Protein 4DXK (pdb70)

Solvent-accessible surface area: 15294 Å² total

CATH classification: 3.30.390.10 (+1 more: 3.20.20.120)

Structure (mmCIF, N/CA/C/O backbone):
data_4DXK
#
_entry.id   4DXK
#
_cell.length_a   111.540
_cell.length_b   111.540
_cell.length_c   130.650
_cell.angle_alpha   90.00
_cell.angle_beta   90.00
_cell.angle_gamma   90.00
#
_symmetry.space_group_name_H-M   'I 4 2 2'
#
loop_
_entity.id
_entity.type
_entity.pdbx_description
1 polymer 'Mandelate racemase / muconate lactonizing enzyme family protein'
2 non-polymer 'PHOSPHATE ION'
3 non-polymer 'SODIUM ION'
4 water water
#
loop_
_atom_site.group_PDB
_atom_site.id
_atom_site.type_symbol
_atom_site.label_atom_id
_atom_site.label_alt_id
_atom_site.label_comp_id
_atom_site.label_asym_id
_atom_site.label_entity_id
_atom_site.label_seq_id
_atom_site.pdbx_PDB_ins_code
_atom_site.Cartn_x
_atom_site.Cartn_y
_atom_site.Cartn_z
_atom_site.occupancy
_atom_site.B_iso_or_equiv
_atom_site.auth_seq_id
_atom_site.auth_comp_id
_atom_site.auth_asym_id
_atom_site.auth_atom_id
_atom_site.pdbx_PDB_model_num
ATOM 1 N N . MET A 1 1 ? 45.830 5.600 -9.273 1.00 17.76 1 MET A N 1
ATOM 2 C CA . MET A 1 1 ? 44.466 5.376 -8.800 1.00 14.65 1 MET A CA 1
ATOM 3 C C . MET A 1 1 ? 43.567 6.537 -9.206 1.00 12.87 1 MET A C 1
ATOM 4 O O . MET A 1 1 ? 44.047 7.569 -9.688 1.00 13.05 1 MET A O 1
ATOM 9 N N . LYS A 1 2 ? 42.261 6.338 -9.051 1.00 11.10 2 LYS A N 1
ATOM 10 C CA . LYS A 1 2 ? 41.255 7.325 -9.417 1.00 11.55 2 LYS A CA 1
ATOM 11 C C . LYS A 1 2 ? 40.211 7.446 -8.325 1.00 11.14 2 LYS A C 1
ATOM 12 O O . LYS A 1 2 ? 39.858 6.462 -7.671 1.00 11.89 2 LYS A O 1
ATOM 18 N N . ILE A 1 3 ? 39.703 8.660 -8.156 1.00 10.75 3 ILE A N 1
ATOM 19 C CA . ILE A 1 3 ? 38.597 8.921 -7.248 1.00 10.25 3 ILE A CA 1
ATOM 20 C C . ILE A 1 3 ? 37.331 8.296 -7.824 1.00 11.17 3 ILE A C 1
ATOM 21 O O . ILE A 1 3 ? 37.014 8.482 -9.005 1.00 11.56 3 ILE A O 1
ATOM 26 N N . THR A 1 4 ? 36.619 7.538 -6.997 1.00 10.49 4 THR A N 1
ATOM 27 C CA . THR A 1 4 ? 35.399 6.877 -7.438 1.00 10.57 4 THR A CA 1
ATOM 28 C C . THR A 1 4 ? 34.141 7.469 -6.819 1.00 12.08 4 THR A C 1
ATOM 29 O O . THR A 1 4 ? 33.076 7.446 -7.439 1.00 14.69 4 THR A O 1
ATOM 33 N N A LYS A 1 5 ? 34.225 7.904 -5.564 0.51 12.73 5 LYS A N 1
ATOM 34 N N B LYS A 1 5 ? 34.270 8.056 -5.638 0.49 9.76 5 LYS A N 1
ATOM 35 C CA A LYS A 1 5 ? 33.049 8.427 -4.863 0.51 12.71 5 LYS A CA 1
ATOM 36 C CA B LYS A 1 5 ? 33.084 8.446 -4.898 0.49 12.21 5 LYS A CA 1
ATOM 37 C C A LYS A 1 5 ? 33.423 9.568 -3.937 0.51 10.19 5 LYS A C 1
ATOM 38 C C B LYS A 1 5 ? 33.397 9.534 -3.891 0.49 12.38 5 LYS A C 1
ATOM 39 O O A LYS A 1 5 ? 34.512 9.582 -3.366 0.51 12.66 5 LYS A O 1
ATOM 40 O O B LYS A 1 5 ? 34.432 9.488 -3.229 0.49 12.66 5 LYS A O 1
ATOM 51 N N . LEU A 1 6 ? 32.506 10.515 -3.781 1.00 10.95 6 LEU A N 1
ATOM 52 C CA . LEU A 1 6 ? 32.607 11.522 -2.735 1.00 11.12 6 LEU A CA 1
ATOM 53 C C . LEU A 1 6 ? 31.473 11.306 -1.766 1.00 10.09 6 LEU A C 1
ATOM 54 O O . LEU A 1 6 ? 30.300 11.251 -2.161 1.00 12.87 6 LEU A O 1
ATOM 59 N N . GLU A 1 7 ? 31.814 11.191 -0.493 1.00 10.24 7 GLU A N 1
ATOM 60 C CA . GLU A 1 7 ? 30.839 10.940 0.555 1.00 11.96 7 GLU A CA 1
ATOM 61 C C . GLU A 1 7 ? 30.908 12.091 1.548 1.00 12.93 7 GLU A C 1
ATOM 62 O O . GLU A 1 7 ? 31.999 12.498 1.956 1.00 14.82 7 GLU A O 1
ATOM 68 N N . THR A 1 8 ? 29.759 12.632 1.927 1.00 9.92 8 THR A N 1
ATOM 69 C CA . THR A 1 8 ? 29.717 13.598 3.011 1.00 10.18 8 THR A CA 1
ATOM 70 C C . THR A 1 8 ? 28.979 12.999 4.197 1.00 9.87 8 THR A C 1
ATOM 71 O O . THR A 1 8 ? 28.029 12.229 4.025 1.00 10.75 8 THR A O 1
ATOM 75 N N . VAL A 1 9 ? 29.418 13.358 5.401 1.00 10.15 9 VAL A N 1
ATOM 76 C CA . VAL A 1 9 ? 28.850 12.835 6.637 1.00 10.64 9 VAL A CA 1
ATOM 77 C C . VAL A 1 9 ? 28.586 13.995 7.580 1.00 10.17 9 VAL A C 1
ATOM 78 O O . VAL A 1 9 ? 29.449 14.863 7.770 1.00 10.58 9 VAL A O 1
ATOM 82 N N . ARG A 1 10 ? 27.391 13.999 8.164 1.00 10.97 10 ARG A N 1
ATOM 83 C CA . ARG A 1 10 ? 27.026 14.956 9.199 1.00 10.33 10 ARG A CA 1
ATOM 84 C C . ARG A 1 10 ? 26.443 14.210 10.389 1.00 12.47 10 ARG A C 1
ATOM 85 O O . ARG A 1 10 ? 25.939 13.089 10.248 1.00 13.08 10 ARG A O 1
ATOM 93 N N . VAL A 1 11 ? 26.505 14.838 11.559 1.00 12.24 11 VAL A N 1
ATOM 94 C CA . VAL A 1 11 ? 25.875 14.294 12.758 1.00 14.99 11 VAL A CA 1
ATOM 95 C C . VAL A 1 11 ? 25.006 15.353 13.428 1.00 15.34 11 VAL A C 1
ATOM 96 O O . VAL A 1 11 ? 25.416 16.505 13.593 1.00 15.08 11 VAL A O 1
ATOM 100 N N . ALA A 1 12 ? 23.794 14.964 13.811 1.00 15.87 12 ALA A N 1
ATOM 101 C CA . ALA A 1 12 ? 22.826 15.925 14.328 1.00 16.00 12 ALA A CA 1
ATOM 102 C C . ALA A 1 12 ? 23.276 16.533 15.649 1.00 16.00 12 ALA A C 1
ATOM 103 O O . ALA A 1 12 ? 22.875 17.645 15.997 1.00 20.40 12 ALA A O 1
ATOM 105 N N . GLU A 1 13 ? 24.118 15.802 16.371 1.00 15.28 13 GLU A N 1
ATOM 106 C CA . GLU A 1 13 ? 24.584 16.245 17.679 1.00 20.77 13 GLU A CA 1
ATOM 107 C C . GLU A 1 13 ? 25.634 17.353 17.581 1.00 19.85 13 GLU A C 1
ATOM 108 O O . GLU A 1 13 ? 25.865 18.087 18.545 1.00 21.68 13 GLU A O 1
ATOM 114 N N . ARG A 1 14 ? 26.265 17.473 16.415 1.00 16.10 14 ARG A N 1
ATOM 115 C CA . ARG A 1 14 ? 27.297 18.481 16.191 1.00 17.54 14 ARG A CA 1
ATOM 116 C C . ARG A 1 14 ? 27.074 19.142 14.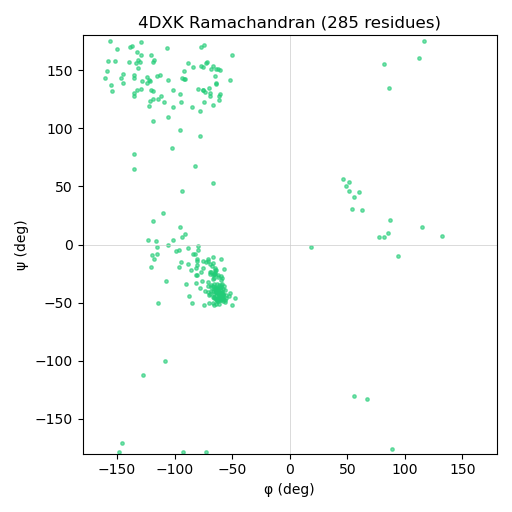841 1.00 13.95 14 ARG A C 1
ATOM 117 O O . ARG A 1 14 ? 27.769 18.823 13.877 1.00 13.46 14 ARG A O 1
ATOM 125 N N . THR A 1 15 ? 26.117 20.067 14.765 1.00 14.36 15 THR A N 1
ATOM 126 C CA . THR A 1 15 ? 25.626 20.532 13.468 1.00 14.16 15 THR A CA 1
ATOM 127 C C . THR A 1 15 ? 26.605 21.395 12.680 1.00 15.24 15 THR A C 1
ATOM 128 O O . THR A 1 15 ? 26.392 21.616 11.488 1.00 15.63 15 THR A O 1
ATOM 132 N N . ASN A 1 16 ? 27.666 21.889 13.318 1.00 12.72 16 ASN A N 1
ATOM 133 C CA . ASN A 1 16 ? 28.667 22.668 12.586 1.00 12.72 16 ASN A CA 1
ATOM 134 C C . ASN A 1 16 ? 29.674 21.834 11.806 1.00 11.32 16 ASN A C 1
ATOM 135 O O . ASN A 1 16 ? 30.386 22.364 10.953 1.00 11.45 16 ASN A O 1
ATOM 140 N N . LEU A 1 17 ? 29.731 20.535 12.087 1.00 10.36 17 LEU A N 1
ATOM 141 C CA . LEU A 1 17 ? 30.761 19.690 11.500 1.00 10.47 17 LEU A CA 1
ATOM 142 C C . LEU A 1 17 ? 30.358 19.048 10.179 1.00 9.44 17 LEU A C 1
ATOM 143 O O . LEU A 1 17 ? 29.212 18.618 10.003 1.00 10.20 17 LEU A O 1
ATOM 148 N N . LEU A 1 18 ? 31.311 18.960 9.261 1.00 9.83 18 LEU A N 1
ATOM 149 C CA . LEU A 1 18 ? 31.128 18.212 8.031 1.00 9.44 18 LEU A CA 1
ATOM 150 C C . LEU A 1 18 ? 32.368 17.378 7.778 1.00 8.47 18 LEU A C 1
ATOM 151 O O . LEU A 1 18 ? 33.486 17.903 7.832 1.00 9.62 18 LEU A O 1
ATOM 156 N N . TRP A 1 19 ? 32.180 16.090 7.494 1.00 8.55 19 TRP A N 1
ATOM 157 C CA . TRP A 1 19 ? 33.269 15.248 7.004 1.00 8.61 19 TRP A CA 1
ATOM 158 C C . TRP A 1 19 ? 33.091 14.970 5.524 1.00 8.51 19 TRP A C 1
ATOM 159 O O . TRP A 1 19 ? 31.964 14.796 5.031 1.00 9.28 19 TRP A O 1
ATOM 170 N N . VAL A 1 20 ? 34.211 14.954 4.813 1.00 9.12 20 VAL A N 1
ATOM 171 C CA . VAL A 1 20 ? 34.237 14.623 3.398 1.00 9.61 20 VAL A CA 1
ATOM 172 C C . VAL A 1 20 ? 35.153 13.425 3.243 1.00 10.29 20 VAL A C 1
ATOM 173 O O . VAL A 1 20 ? 36.320 13.464 3.660 1.00 11.78 20 VAL A O 1
ATOM 177 N N . LEU A 1 21 ? 34.629 12.357 2.659 1.00 9.91 21 LEU A N 1
ATOM 178 C CA . LEU A 1 21 ? 35.394 11.129 2.451 1.00 11.64 21 LEU A CA 1
ATOM 179 C C . LEU A 1 21 ? 35.575 10.908 0.961 1.00 10.93 21 LEU A C 1
ATOM 180 O O . LEU A 1 21 ? 34.605 10.901 0.193 1.00 12.00 21 LEU A O 1
ATOM 185 N N . VAL A 1 22 ? 36.825 10.766 0.549 1.00 9.01 22 VAL A N 1
ATOM 186 C CA . VAL A 1 22 ? 37.164 10.606 -0.855 1.00 9.14 22 VAL A CA 1
ATOM 187 C C . VAL A 1 22 ? 37.548 9.147 -1.086 1.00 9.07 22 VAL A C 1
ATOM 188 O O . VAL A 1 22 ? 38.582 8.674 -0.595 1.00 9.76 22 VAL A O 1
ATOM 192 N N . HIS A 1 23 ? 36.689 8.423 -1.797 1.00 9.13 23 HIS A N 1
ATOM 193 C CA . HIS A 1 23 ? 36.916 7.008 -2.066 1.00 8.88 23 HIS A CA 1
ATOM 194 C C . HIS A 1 23 ? 37.665 6.855 -3.386 1.00 8.73 23 HIS A C 1
ATOM 195 O O . HIS A 1 23 ? 37.500 7.673 -4.299 1.00 10.05 23 HIS A O 1
ATOM 202 N N . THR A 1 24 ? 38.478 5.807 -3.485 1.00 9.97 24 THR A N 1
ATOM 203 C CA . THR A 1 24 ? 39.267 5.541 -4.683 1.00 10.37 24 THR A CA 1
ATOM 204 C C . THR A 1 24 ? 39.083 4.112 -5.166 1.00 10.74 24 THR A C 1
ATOM 205 O O . THR A 1 24 ? 38.633 3.233 -4.420 1.00 11.35 24 THR A O 1
ATOM 209 N N . ASP A 1 25 ? 39.472 3.868 -6.411 1.00 11.92 25 ASP A N 1
ATOM 210 C CA . ASP A 1 25 ? 39.373 2.521 -6.953 1.00 12.64 25 ASP A CA 1
ATOM 211 C C . ASP A 1 25 ? 40.329 1.531 -6.289 1.00 14.36 25 ASP A C 1
ATOM 212 O O . ASP A 1 25 ? 40.150 0.317 -6.411 1.00 18.75 25 ASP A O 1
ATOM 217 N N A GLU A 1 26 ? 41.318 2.044 -5.568 0.53 13.12 26 GLU A N 1
ATOM 218 N N B GLU A 1 26 ? 41.332 2.039 -5.582 0.47 13.51 26 GLU A N 1
ATOM 219 C CA A GLU A 1 26 ? 42.263 1.205 -4.840 0.53 13.98 26 GLU A CA 1
ATOM 220 C CA B GLU A 1 26 ? 42.252 1.184 -4.838 0.47 13.20 26 GLU A CA 1
ATOM 221 C C A GLU A 1 26 ? 41.739 0.881 -3.435 0.53 12.52 26 GLU A C 1
ATOM 222 C C B GLU A 1 26 ? 41.727 0.865 -3.441 0.47 12.52 26 GLU A C 1
ATOM 223 O O A GLU A 1 26 ? 42.350 0.109 -2.694 0.53 13.15 26 GLU A O 1
ATOM 224 O O B GLU A 1 26 ? 42.341 0.093 -2.704 0.47 14.42 26 GLU A O 1
ATOM 235 N N . GLY A 1 27 ? 40.606 1.471 -3.069 1.00 11.29 27 GLY A N 1
ATOM 236 C CA . GLY A 1 27 ? 40.028 1.252 -1.750 1.00 10.77 27 GLY A CA 1
ATOM 237 C C . GLY A 1 27 ? 40.648 2.082 -0.639 1.00 9.92 27 GLY A C 1
ATOM 238 O O . GLY A 1 27 ? 40.354 1.886 0.543 1.00 11.46 27 GLY A O 1
ATOM 239 N N . ILE A 1 28 ? 41.513 3.020 -1.017 1.00 9.31 28 ILE A N 1
ATOM 240 C CA . ILE A 1 28 ? 42.062 3.978 -0.066 1.00 10.61 28 ILE A CA 1
ATOM 241 C C . ILE A 1 28 ? 41.087 5.137 0.057 1.00 9.22 28 ILE A C 1
ATOM 242 O O . ILE A 1 28 ? 40.815 5.831 -0.926 1.00 10.60 28 ILE A O 1
ATOM 247 N N . THR A 1 29 ? 40.562 5.338 1.259 1.00 9.42 29 THR A N 1
ATOM 248 C CA . THR A 1 29 ? 39.597 6.403 1.492 1.00 9.96 29 THR A CA 1
ATOM 249 C C . THR A 1 29 ? 40.225 7.514 2.318 1.00 10.69 29 THR A C 1
ATOM 250 O O . THR A 1 29 ? 40.717 7.275 3.422 1.00 14.46 29 THR A O 1
ATOM 254 N N . GLY A 1 30 ? 40.220 8.732 1.787 1.00 8.09 30 GLY A N 1
ATOM 255 C CA . GLY A 1 30 ? 40.759 9.869 2.510 1.00 8.86 30 GLY A CA 1
ATOM 256 C C . GLY A 1 30 ? 39.678 10.571 3.306 1.00 8.05 30 GLY A C 1
ATOM 257 O O . GLY A 1 30 ? 38.536 10.694 2.852 1.00 9.70 30 GLY A O 1
ATOM 258 N N . LEU A 1 31 ? 40.047 11.036 4.497 1.00 8.78 31 LEU A N 1
ATOM 259 C CA . LEU A 1 31 ? 39.129 11.748 5.376 1.00 9.29 31 LEU A CA 1
ATOM 260 C C . LEU A 1 31 ? 39.506 13.215 5.514 1.00 7.73 31 LEU A C 1
ATOM 261 O O . LEU A 1 31 ? 40.656 13.544 5.827 1.00 9.09 31 LEU A O 1
ATOM 266 N N . GLY A 1 32 ? 38.540 14.093 5.268 1.00 8.60 32 GLY A N 1
ATOM 267 C CA . GLY A 1 32 ? 38.709 15.519 5.489 1.00 8.32 32 GLY A CA 1
ATOM 268 C C . GLY A 1 32 ? 37.550 16.056 6.310 1.00 7.58 32 GLY A C 1
ATOM 269 O O . GLY A 1 32 ? 36.577 15.352 6.569 1.00 8.49 32 GLY A O 1
ATOM 270 N N . GLU A 1 33 ? 37.633 17.326 6.690 1.00 7.92 33 GLU A N 1
ATOM 271 C CA . GLU A 1 33 ? 36.692 17.911 7.632 1.00 7.47 33 GLU A CA 1
ATOM 272 C C . GLU A 1 33 ? 36.685 19.414 7.471 1.00 7.11 33 GLU A C 1
ATOM 273 O O . GLU A 1 33 ? 37.706 20.007 7.138 1.00 8.06 33 GLU A O 1
ATOM 279 N N . THR A 1 34 ? 35.542 20.030 7.732 1.00 8.16 34 THR A N 1
ATOM 280 C CA . THR A 1 34 ? 35.474 21.473 7.892 1.00 8.41 34 THR A CA 1
ATOM 281 C C . THR A 1 34 ? 34.373 21.807 8.898 1.00 8.40 34 THR A C 1
ATOM 282 O O . THR A 1 34 ? 33.738 20.909 9.457 1.00 10.38 34 THR A O 1
ATOM 286 N N . PHE A 1 35 ? 34.171 23.097 9.134 1.00 8.91 35 PHE A N 1
ATOM 287 C CA . PHE A 1 35 ? 33.349 23.559 10.243 1.00 7.93 35 PHE A CA 1
ATOM 288 C C . PHE A 1 35 ? 32.616 24.818 9.812 1.00 8.90 35 PHE A C 1
ATOM 289 O O . PHE A 1 35 ? 33.204 25.689 9.156 1.00 9.15 35 PHE A O 1
ATOM 297 N N . PHE A 1 36 ? 31.341 24.896 10.206 1.00 8.75 36 PHE A N 1
ATOM 298 C CA . PHE A 1 36 ? 30.377 25.978 9.916 1.00 8.78 36 PHE A CA 1
ATOM 299 C C . PHE A 1 36 ? 29.663 25.772 8.592 1.00 8.68 36 PHE A C 1
ATOM 300 O O . PHE A 1 36 ? 30.282 25.457 7.571 1.00 9.28 36 PHE A O 1
ATOM 308 N N . GLY A 1 37 ? 28.348 25.964 8.618 1.00 9.43 37 GLY A N 1
ATOM 309 C CA . GLY A 1 37 ? 27.538 25.868 7.420 1.00 10.44 37 GLY A CA 1
ATOM 310 C C . GLY A 1 37 ? 27.635 24.497 6.791 1.00 8.77 37 GLY A C 1
ATOM 311 O O . GLY A 1 37 ? 27.757 24.376 5.569 1.00 9.33 37 GLY A O 1
ATOM 312 N N . ALA A 1 38 ? 27.550 23.462 7.619 1.00 9.77 38 ALA A N 1
ATOM 313 C CA . ALA A 1 38 ? 27.767 22.097 7.161 1.00 10.13 38 ALA A CA 1
ATOM 314 C C . ALA A 1 38 ? 26.813 21.677 6.044 1.00 9.98 38 ALA A C 1
ATOM 315 O O . ALA A 1 38 ? 27.227 21.006 5.107 1.00 10.38 38 ALA A O 1
ATOM 317 N N . GLU A 1 39 ? 25.540 22.055 6.129 1.00 9.59 39 GLU A N 1
ATOM 318 C CA . GLU A 1 39 ? 24.616 21.693 5.052 1.00 10.24 39 GLU A CA 1
ATOM 319 C C . GLU A 1 39 ? 24.965 22.386 3.735 1.00 9.83 39 GLU A C 1
ATOM 320 O O . GLU A 1 39 ? 24.915 21.778 2.659 1.00 9.92 39 GLU A O 1
ATOM 326 N N . THR A 1 40 ? 25.303 23.667 3.829 1.00 8.95 40 THR A N 1
ATOM 327 C CA . THR A 1 40 ? 25.666 24.445 2.655 1.00 8.59 40 THR A CA 1
ATOM 328 C C . THR A 1 40 ? 26.918 23.879 1.985 1.00 8.20 40 THR A C 1
ATOM 329 O O . THR A 1 40 ? 26.961 23.689 0.763 1.00 8.75 40 THR A O 1
ATOM 333 N N . VAL A 1 41 ? 27.948 23.620 2.779 1.00 8.23 41 VAL A N 1
ATOM 334 C CA . VAL A 1 41 ? 29.182 23.071 2.244 1.00 8.31 41 VAL A CA 1
ATOM 335 C C . VAL A 1 41 ? 28.940 21.686 1.644 1.00 8.32 41 VAL A C 1
ATOM 336 O O . VAL A 1 41 ? 29.457 21.363 0.579 1.00 8.91 41 VAL A O 1
ATOM 340 N N . GLU A 1 42 ? 28.105 20.888 2.297 1.00 8.67 42 GLU A N 1
ATOM 341 C CA . GLU A 1 42 ? 27.758 19.578 1.760 1.00 9.85 42 GLU A CA 1
ATOM 342 C C . GLU A 1 42 ? 27.128 19.693 0.374 1.00 9.92 42 GLU A C 1
ATOM 343 O O . GLU A 1 42 ? 27.485 18.949 -0.547 1.00 9.74 42 GLU A O 1
ATOM 349 N N . THR A 1 43 ? 26.182 20.616 0.219 1.00 8.95 43 THR A N 1
ATOM 350 C CA . THR A 1 43 ? 25.553 20.798 -1.084 1.00 8.90 43 THR A CA 1
ATOM 351 C C . THR A 1 43 ? 26.610 21.138 -2.133 1.00 9.25 43 THR A C 1
ATOM 352 O O . THR A 1 43 ? 26.591 20.621 -3.252 1.00 9.76 43 THR A O 1
ATOM 356 N N . TYR A 1 44 ? 27.538 22.013 -1.763 1.00 9.53 44 TYR A N 1
ATOM 357 C CA . TYR A 1 44 ? 28.618 22.420 -2.655 1.00 9.42 44 TYR A CA 1
ATOM 358 C C . TYR A 1 44 ? 29.523 21.250 -3.052 1.00 7.90 44 TYR A C 1
ATOM 359 O O . TYR A 1 44 ? 29.923 21.128 -4.215 1.00 9.28 44 TYR A O 1
ATOM 368 N N . VAL A 1 45 ? 29.862 20.399 -2.092 1.00 8.01 45 VAL A N 1
ATOM 369 C CA . VAL A 1 45 ? 30.713 19.253 -2.390 1.00 8.84 45 VAL A CA 1
ATOM 370 C C . VAL A 1 45 ? 30.108 18.406 -3.508 1.00 8.79 45 VAL A C 1
ATOM 371 O O . VAL A 1 45 ? 30.812 18.011 -4.438 1.00 9.75 45 VAL A O 1
ATOM 375 N N . HIS A 1 46 ? 28.802 18.172 -3.439 1.00 9.01 46 HIS A N 1
ATOM 376 C CA . HIS A 1 46 ? 28.142 17.366 -4.458 1.00 9.96 46 HIS A CA 1
ATOM 377 C C . HIS A 1 46 ? 27.797 18.140 -5.730 1.00 11.15 46 HIS A C 1
ATOM 378 O O . HIS A 1 46 ? 27.855 17.578 -6.818 1.00 12.45 46 HIS A O 1
ATOM 385 N N . GLU A 1 47 ? 27.466 19.425 -5.604 1.00 10.44 47 GLU A N 1
ATOM 386 C CA . GLU A 1 47 ? 27.084 20.235 -6.765 1.00 11.50 47 GLU A CA 1
ATOM 387 C C . GLU A 1 47 ? 28.295 20.593 -7.629 1.00 10.33 47 GLU A C 1
ATOM 388 O O . GLU A 1 47 ? 28.214 20.575 -8.862 1.00 11.71 47 GLU A O 1
ATOM 394 N N . TYR A 1 48 ? 29.411 20.914 -6.981 1.00 10.38 48 TYR A N 1
ATOM 395 C CA . TYR A 1 48 ? 30.566 21.520 -7.647 1.00 9.34 48 TYR A CA 1
ATOM 396 C C . TYR A 1 48 ? 31.806 20.623 -7.669 1.00 9.46 48 TYR A C 1
ATOM 397 O O . TYR A 1 48 ? 32.415 20.425 -8.722 1.00 10.98 48 TYR A O 1
ATOM 406 N N . ILE A 1 49 ? 32.194 20.088 -6.515 1.00 8.37 49 ILE A N 1
ATOM 407 C CA . ILE A 1 49 ? 33.418 19.294 -6.462 1.00 9.55 49 ILE A CA 1
ATOM 408 C C . ILE A 1 49 ? 33.250 17.954 -7.185 1.00 8.43 49 ILE A C 1
ATOM 409 O O . ILE A 1 49 ? 34.074 17.598 -8.033 1.00 10.09 49 ILE A O 1
ATOM 414 N N . ALA A 1 50 ? 32.186 17.225 -6.865 1.00 8.98 50 ALA A N 1
ATOM 415 C CA . ALA A 1 50 ? 31.988 15.886 -7.421 1.00 10.48 50 ALA A CA 1
ATOM 416 C C . ALA A 1 50 ? 32.116 15.786 -8.952 1.00 10.92 50 ALA A C 1
ATOM 417 O O . ALA A 1 50 ? 32.889 14.961 -9.437 1.00 11.32 50 ALA A O 1
ATOM 419 N N . PRO A 1 51 ? 31.393 16.628 -9.718 1.00 10.65 51 PRO A N 1
ATOM 420 C CA . PRO A 1 51 ? 31.533 16.462 -11.173 1.00 11.69 51 PRO A CA 1
ATOM 421 C C . PRO A 1 51 ? 32.937 16.783 -11.683 1.00 11.68 51 PRO A C 1
ATOM 422 O O . PRO A 1 51 ? 33.300 16.325 -12.772 1.00 14.23 51 PRO A O 1
ATOM 426 N N . ARG A 1 52 ? 33.718 17.543 -10.918 1.00 10.54 52 ARG A N 1
ATOM 427 C CA . ARG A 1 52 ? 35.065 17.901 -11.331 1.00 11.38 52 ARG A CA 1
ATOM 428 C C . ARG A 1 52 ? 36.136 16.903 -10.908 1.00 13.71 52 ARG A C 1
ATOM 429 O O . ARG A 1 52 ? 37.248 16.931 -11.440 1.00 15.93 52 ARG A O 1
ATOM 437 N N . VAL A 1 53 ? 35.834 16.031 -9.949 1.00 10.46 53 VAL A N 1
ATOM 438 C CA . VAL A 1 53 ? 36.894 15.173 -9.413 1.00 10.29 53 VAL A CA 1
ATOM 439 C C . VAL A 1 53 ? 36.668 13.666 -9.547 1.00 11.20 53 VAL A C 1
ATOM 440 O O . VAL A 1 53 ? 37.625 12.905 -9.445 1.00 12.07 53 VAL A O 1
ATOM 444 N N . ILE A 1 54 ? 35.433 13.218 -9.747 1.00 11.49 54 ILE A N 1
ATOM 445 C CA . ILE A 1 54 ? 35.218 11.791 -9.975 1.00 12.32 54 ILE A CA 1
ATOM 446 C C . ILE A 1 54 ? 35.981 11.387 -11.229 1.00 12.76 54 ILE A C 1
ATOM 447 O O . ILE A 1 54 ? 35.856 12.036 -12.276 1.00 13.14 54 ILE A O 1
ATOM 452 N N . GLY A 1 55 ? 36.778 10.328 -11.115 1.00 10.85 55 GLY A N 1
ATOM 453 C CA . GLY A 1 55 ? 37.577 9.852 -12.229 1.00 11.84 55 GLY A CA 1
ATOM 454 C C . GLY A 1 55 ? 38.989 10.416 -12.252 1.00 11.70 55 GLY A C 1
ATOM 455 O O . GLY A 1 55 ? 39.819 9.961 -13.040 1.00 14.13 55 GLY A O 1
ATOM 456 N N . ARG A 1 56 ? 39.271 11.402 -11.398 1.00 10.58 56 ARG A N 1
ATOM 457 C CA . ARG A 1 56 ? 40.581 12.060 -11.381 1.00 10.89 56 ARG A CA 1
ATOM 458 C C . ARG A 1 56 ? 41.579 11.353 -10.465 1.00 10.76 56 ARG A C 1
ATOM 459 O O . ARG A 1 56 ? 41.196 10.678 -9.504 1.00 10.90 56 ARG A O 1
ATOM 467 N N . ASP A 1 57 ? 42.862 11.555 -10.748 1.00 10.98 57 ASP A N 1
ATOM 468 C CA . ASP A 1 57 ? 43.945 11.003 -9.946 1.00 10.94 57 ASP A CA 1
ATOM 469 C C . ASP A 1 57 ? 44.101 11.866 -8.688 1.00 9.52 57 ASP A C 1
ATOM 470 O O . ASP A 1 57 ? 44.457 13.042 -8.780 1.00 9.08 57 ASP A O 1
ATOM 475 N N . PRO A 1 58 ? 43.840 11.296 -7.497 1.00 8.85 58 PRO A N 1
ATOM 476 C CA . PRO A 1 58 ? 43.890 12.100 -6.270 1.00 9.14 58 PRO A CA 1
ATOM 477 C C . PRO A 1 58 ? 45.303 12.542 -5.898 1.00 9.05 58 PRO A C 1
ATOM 478 O O . PRO A 1 58 ? 45.432 13.452 -5.079 1.00 9.27 58 PRO A O 1
ATOM 482 N N . LEU A 1 59 ? 46.331 11.908 -6.460 1.00 9.15 59 LEU A N 1
ATOM 483 C CA . LEU A 1 59 ? 47.707 12.258 -6.108 1.00 9.50 59 LEU A CA 1
ATOM 484 C C . LEU A 1 59 ? 48.181 13.572 -6.734 1.00 8.46 59 LEU A C 1
ATOM 485 O O . LEU A 1 59 ? 49.225 14.099 -6.338 1.00 8.97 59 LEU A O 1
ATOM 490 N N . GLN A 1 60 ? 47.454 14.091 -7.723 1.00 8.41 60 GLN A N 1
ATOM 491 C CA . GLN A 1 60 ? 47.804 15.393 -8.306 1.00 8.85 60 GLN A CA 1
ATOM 492 C C . GLN A 1 60 ? 47.231 16.497 -7.431 1.00 7.93 60 GLN A C 1
ATOM 493 O O . GLN A 1 60 ? 46.290 17.193 -7.817 1.00 8.70 60 GLN A O 1
ATOM 499 N N . ILE A 1 61 ? 47.771 16.630 -6.222 1.00 7.59 61 ILE A N 1
ATOM 500 C CA . ILE A 1 61 ? 47.150 17.462 -5.193 1.00 7.70 61 ILE A CA 1
ATOM 501 C C . ILE A 1 61 ? 47.160 18.946 -5.546 1.00 8.19 61 ILE A C 1
ATOM 502 O O . ILE A 1 61 ? 46.129 19.616 -5.489 1.00 8.84 61 ILE A O 1
ATOM 507 N N . ASP A 1 62 ? 48.324 19.461 -5.924 1.00 8.02 62 ASP A N 1
ATOM 508 C CA . ASP A 1 62 ? 48.427 20.867 -6.305 1.00 8.26 62 ASP A CA 1
ATOM 509 C C . ASP A 1 62 ? 47.520 21.183 -7.489 1.00 8.32 62 ASP A C 1
ATOM 510 O O . ASP A 1 62 ? 46.887 22.244 -7.532 1.00 8.98 62 ASP A O 1
ATOM 515 N N . LEU A 1 63 ? 47.433 20.262 -8.442 1.00 8.05 63 LEU A N 1
ATOM 516 C CA . LEU A 1 63 ? 46.586 20.473 -9.611 1.00 8.90 63 LEU A CA 1
ATOM 517 C C . LEU A 1 63 ? 45.099 20.495 -9.237 1.00 8.98 63 LEU A C 1
ATOM 518 O O . LEU A 1 63 ? 44.344 21.359 -9.693 1.00 8.75 63 LEU A O 1
ATOM 523 N N . LEU A 1 64 ? 44.672 19.554 -8.402 1.00 8.85 64 LEU A N 1
ATOM 524 C CA . LEU A 1 64 ? 43.279 19.517 -7.965 1.00 8.75 64 LEU A CA 1
ATOM 525 C C . LEU A 1 64 ? 42.919 20.765 -7.163 1.00 8.93 64 LEU A C 1
ATOM 526 O O . LEU A 1 64 ? 41.810 21.286 -7.311 1.00 8.55 64 LEU A O 1
ATOM 531 N N . ALA A 1 65 ? 43.836 21.261 -6.335 1.00 8.21 65 ALA A N 1
ATOM 532 C CA . ALA A 1 65 ? 43.573 22.500 -5.609 1.00 9.15 65 ALA A CA 1
ATOM 533 C C . ALA A 1 65 ? 43.342 23.646 -6.601 1.00 9.55 65 ALA A C 1
ATOM 534 O O . ALA A 1 65 ? 42.387 24.417 -6.471 1.00 9.81 65 ALA A O 1
ATOM 536 N N . GLN A 1 66 ? 44.198 23.735 -7.611 1.00 9.89 66 GLN A N 1
ATOM 537 C CA . GLN A 1 66 ? 44.054 24.749 -8.648 1.00 10.31 66 GLN A CA 1
ATOM 538 C C . GLN A 1 66 ? 42.721 24.597 -9.376 1.00 10.69 66 GLN A C 1
ATOM 539 O O . GLN A 1 66 ? 42.023 25.591 -9.636 1.00 11.90 66 GLN A O 1
ATOM 545 N N . ASP A 1 67 ? 42.355 23.361 -9.699 1.00 10.62 67 ASP A N 1
ATOM 546 C CA . ASP A 1 67 ? 41.151 23.093 -10.480 1.00 11.93 67 ASP A CA 1
ATOM 547 C C . ASP A 1 67 ? 39.854 23.425 -9.740 1.00 12.05 67 ASP A C 1
ATOM 548 O O . ASP A 1 67 ? 38.802 23.561 -10.376 1.00 13.38 67 ASP A O 1
ATOM 553 N N . LEU A 1 68 ? 39.913 23.539 -8.412 1.00 9.38 68 LEU A N 1
ATOM 554 C CA . LEU A 1 68 ? 38.714 23.838 -7.625 1.00 9.55 68 LEU A CA 1
ATOM 555 C C . LEU A 1 68 ? 38.581 25.314 -7.246 1.00 8.71 68 LEU A C 1
ATOM 556 O O . LEU A 1 68 ? 37.572 25.703 -6.661 1.00 9.26 68 LEU A O 1
ATOM 561 N N . VAL A 1 69 ? 39.584 26.133 -7.554 1.00 8.74 69 VAL A N 1
ATOM 562 C CA . VAL A 1 69 ? 39.458 27.567 -7.301 1.00 8.78 69 VAL A CA 1
ATOM 563 C C . VAL A 1 69 ? 38.293 28.123 -8.119 1.00 9.21 69 VAL A C 1
ATOM 564 O O . VAL A 1 69 ? 38.210 27.906 -9.323 1.00 9.95 69 VAL A O 1
ATOM 568 N N . GLY A 1 70 ? 37.385 28.828 -7.460 1.00 8.78 70 GLY A N 1
ATOM 569 C CA . GLY A 1 70 ? 36.193 29.315 -8.127 1.00 9.74 70 GLY A CA 1
ATOM 570 C C . GLY A 1 70 ? 36.394 30.619 -8.864 1.00 8.11 70 GLY A C 1
ATOM 571 O O . GLY A 1 70 ? 37.247 31.428 -8.509 1.00 9.34 70 GLY A O 1
ATOM 572 N N . TYR A 1 71 ? 35.601 30.827 -9.905 1.00 9.11 71 TYR A N 1
ATOM 573 C CA . TYR A 1 71 ? 35.499 32.127 -10.543 1.00 8.40 71 TYR A CA 1
ATOM 574 C C . TYR A 1 71 ? 35.005 33.163 -9.531 1.00 8.00 71 TYR A C 1
ATOM 575 O O . TYR A 1 71 ? 35.431 34.320 -9.541 1.00 8.47 71 TYR A O 1
ATOM 584 N N . LEU A 1 72 ? 34.108 32.717 -8.658 1.00 8.09 72 LEU A N 1
ATOM 585 C CA . LEU A 1 72 ? 33.613 33.517 -7.538 1.00 8.33 72 LEU A CA 1
ATOM 586 C C . LEU A 1 72 ? 33.960 32.839 -6.223 1.00 7.64 72 LEU A C 1
ATOM 587 O O . LEU A 1 72 ? 34.175 31.630 -6.190 1.00 8.69 72 LEU A O 1
ATOM 592 N N . GLY A 1 73 ? 34.024 33.607 -5.140 1.00 7.21 73 GLY A N 1
ATOM 593 C CA . GLY A 1 73 ? 34.172 33.027 -3.814 1.00 8.54 73 GLY A CA 1
ATOM 594 C C . GLY A 1 73 ? 35.586 32.650 -3.417 1.00 7.56 73 GLY A C 1
ATOM 595 O O . GLY A 1 73 ? 35.797 32.059 -2.355 1.00 8.99 73 GLY A O 1
ATOM 596 N N . PHE A 1 74 ? 36.555 33.009 -4.246 1.00 7.38 74 PHE A N 1
ATOM 597 C CA . PHE A 1 74 ? 37.969 32.756 -3.992 1.00 7.66 74 PHE A CA 1
ATOM 598 C C . PHE A 1 74 ? 38.504 33.768 -2.957 1.00 6.75 74 PHE A C 1
ATOM 599 O O . PHE A 1 74 ? 37.836 34.747 -2.623 1.00 7.58 74 PHE A O 1
ATOM 607 N N . ARG A 1 75 ? 39.725 33.531 -2.474 1.00 7.59 75 ARG A N 1
ATOM 608 C CA . ARG A 1 75 ? 40.388 34.413 -1.509 1.00 7.47 75 ARG A CA 1
ATOM 609 C C . ARG A 1 75 ? 39.436 34.740 -0.359 1.00 7.68 75 ARG A C 1
ATOM 610 O O . ARG A 1 75 ? 39.246 35.898 0.015 1.00 8.37 75 ARG A O 1
ATOM 618 N N . SER A 1 76 ? 38.840 33.693 0.200 1.00 7.41 76 SER A N 1
ATOM 619 C CA . SER A 1 76 ? 37.853 33.864 1.247 1.00 8.32 76 SER A CA 1
ATOM 620 C C . SER A 1 76 ? 37.774 32.603 2.076 1.00 7.67 76 SER A C 1
ATOM 621 O O . SER A 1 76 ? 38.413 31.592 1.768 1.00 8.67 76 SER A O 1
ATOM 624 N N . SER A 1 77 ? 36.969 32.673 3.131 1.00 6.97 77 SER A N 1
ATOM 625 C CA . SER A 1 77 ? 36.660 31.517 3.969 1.00 7.47 77 SER A CA 1
ATOM 626 C C . SER A 1 77 ? 35.198 31.091 3.782 1.00 7.58 77 SER A C 1
ATOM 627 O O . SER A 1 77 ? 34.603 30.498 4.677 1.00 8.98 77 SER A O 1
ATOM 630 N N . GLY A 1 78 ? 34.639 31.386 2.610 1.00 7.88 78 GLY A N 1
ATOM 631 C CA . GLY A 1 78 ? 33.260 31.032 2.295 1.00 7.82 78 GLY A CA 1
ATOM 632 C C . GLY A 1 78 ? 33.043 29.550 2.035 1.00 7.29 78 GLY A C 1
ATOM 633 O O . GLY A 1 78 ? 33.967 28.734 2.091 1.00 7.40 78 GLY A O 1
ATOM 634 N N . ALA A 1 79 ? 31.799 29.208 1.711 1.00 8.12 79 ALA A N 1
ATOM 635 C CA . ALA A 1 79 ? 31.383 27.805 1.677 1.00 7.75 79 ALA A CA 1
ATOM 636 C C . ALA A 1 79 ? 32.172 26.997 0.663 1.00 7.41 79 ALA A C 1
ATOM 637 O O . ALA A 1 79 ? 32.560 25.853 0.932 1.00 8.17 79 ALA A O 1
ATOM 639 N N . GLU A 1 80 ? 32.394 27.572 -0.509 1.00 7.62 80 GLU A N 1
ATOM 640 C CA . GLU A 1 80 ? 33.148 26.888 -1.553 1.00 8.01 80 GLU A CA 1
ATOM 641 C C . GLU A 1 80 ? 34.560 26.555 -1.064 1.00 6.70 80 GLU A C 1
ATOM 642 O O . GLU A 1 80 ? 35.053 25.434 -1.236 1.00 7.97 80 GLU A O 1
ATOM 648 N N . VAL A 1 81 ? 35.224 27.537 -0.461 1.00 7.27 81 VAL A N 1
ATOM 649 C CA . VAL A 1 81 ? 36.566 27.312 0.042 1.00 7.10 81 VAL A CA 1
ATOM 650 C C . VAL A 1 81 ? 36.572 26.276 1.163 1.00 7.46 81 VAL A C 1
ATOM 651 O O . VAL A 1 81 ? 37.465 25.422 1.207 1.00 7.23 81 VAL A O 1
ATOM 655 N N . ARG A 1 82 ? 35.590 26.316 2.055 1.00 7.16 82 ARG A N 1
ATOM 656 C CA . ARG A 1 82 ? 35.538 25.322 3.123 1.00 7.82 82 ARG A CA 1
ATOM 657 C C . ARG A 1 82 ? 35.391 23.908 2.557 1.00 7.70 82 ARG A C 1
ATOM 658 O O . ARG A 1 82 ? 36.048 22.970 3.020 1.00 7.75 82 ARG A O 1
ATOM 666 N N . GLY A 1 83 ? 34.566 23.752 1.527 1.00 7.03 83 GLY A N 1
ATOM 667 C CA . GLY A 1 83 ? 34.441 22.451 0.895 1.00 8.33 83 GLY A CA 1
ATOM 668 C C . GLY A 1 83 ? 35.723 22.016 0.214 1.00 7.94 83 GLY A C 1
ATOM 669 O O . GLY A 1 83 ? 36.155 20.868 0.346 1.00 7.83 83 GLY A O 1
ATOM 670 N N . ASN A 1 84 ? 36.342 22.935 -0.521 1.00 8.24 84 ASN A N 1
ATOM 671 C CA . ASN A 1 84 ? 37.622 22.645 -1.166 1.00 7.28 84 ASN A CA 1
ATOM 672 C C . ASN A 1 84 ? 38.681 22.235 -0.162 1.00 6.96 84 ASN A C 1
ATOM 673 O O . ASN A 1 84 ? 39.514 21.360 -0.427 1.00 7.67 84 ASN A O 1
ATOM 678 N N . SER A 1 85 ? 38.662 22.877 0.996 1.00 7.16 85 SER A N 1
ATOM 679 C CA . SER A 1 85 ? 39.662 22.636 2.031 1.00 7.81 85 SER A CA 1
ATOM 680 C C . SER A 1 85 ? 39.492 21.259 2.663 1.00 7.06 85 SER A C 1
ATOM 681 O O . SER A 1 85 ? 40.475 20.541 2.872 1.00 7.94 85 SER A O 1
ATOM 684 N N . ALA A 1 86 ? 38.249 20.884 2.962 1.00 7.39 86 ALA A N 1
ATOM 685 C CA . ALA A 1 86 ? 37.978 19.549 3.492 1.00 7.01 86 ALA A CA 1
ATOM 686 C C . ALA A 1 86 ? 38.424 18.494 2.489 1.00 7.10 86 ALA A C 1
ATOM 687 O O . ALA A 1 86 ? 39.057 17.499 2.856 1.00 7.84 86 ALA A O 1
ATOM 689 N N . PHE A 1 87 ? 38.107 18.720 1.216 1.00 7.46 87 PHE A N 1
ATOM 690 C CA . PHE A 1 87 ? 38.531 17.821 0.146 1.00 8.17 87 PHE A CA 1
ATOM 691 C C . PHE A 1 87 ? 40.056 17.693 0.084 1.00 6.79 87 PHE A C 1
ATOM 692 O O . PHE A 1 87 ? 40.589 16.588 -0.019 1.00 8.19 87 PHE A O 1
ATOM 700 N N . ASP A 1 88 ? 40.759 18.819 0.179 1.00 7.05 88 ASP A N 1
ATOM 701 C CA . ASP A 1 88 ? 42.218 18.818 0.139 1.00 7.18 88 ASP A CA 1
ATOM 702 C C . ASP A 1 88 ? 42.821 17.996 1.282 1.00 6.81 88 ASP A C 1
ATOM 703 O O . ASP A 1 88 ? 43.771 17.233 1.080 1.00 7.68 88 ASP A O 1
ATOM 708 N N . ILE A 1 89 ? 42.274 18.138 2.483 1.00 6.91 89 ILE A N 1
ATOM 709 C CA . ILE A 1 89 ? 42.750 17.365 3.625 1.00 7.73 89 ILE A CA 1
ATOM 710 C C . ILE A 1 89 ? 42.625 15.861 3.322 1.00 7.27 89 ILE A C 1
ATOM 711 O O . ILE A 1 89 ? 43.539 15.071 3.583 1.00 7.36 89 ILE A O 1
ATOM 716 N N . ALA A 1 90 ? 41.491 15.467 2.746 1.00 7.22 90 ALA A N 1
ATOM 717 C CA . ALA A 1 90 ? 41.274 14.068 2.388 1.00 7.32 90 ALA A CA 1
ATOM 718 C C . ALA A 1 90 ? 42.312 13.582 1.371 1.00 7.75 90 ALA A C 1
ATOM 719 O O . ALA A 1 90 ? 42.765 12.437 1.444 1.00 7.98 90 ALA A O 1
ATOM 721 N N . LEU A 1 91 ? 42.707 14.443 0.434 1.00 8.33 91 LEU A N 1
ATOM 722 C CA . LEU A 1 91 ? 43.749 14.056 -0.519 1.00 8.35 91 LEU A CA 1
ATOM 723 C C . LEU A 1 91 ? 45.084 13.803 0.165 1.00 7.39 91 LEU A C 1
ATOM 724 O O . LEU A 1 91 ? 45.793 12.860 -0.174 1.00 8.06 91 LEU A O 1
ATOM 729 N N . TRP A 1 92 ? 45.431 14.642 1.138 1.00 7.96 92 TRP A N 1
ATOM 730 C CA . TRP A 1 92 ? 46.673 14.418 1.870 1.00 7.34 92 TRP A CA 1
ATOM 731 C C . TRP A 1 92 ? 46.632 13.097 2.656 1.00 7.45 92 TRP A C 1
ATOM 732 O O . TRP A 1 92 ? 47.635 12.391 2.757 1.00 7.96 92 TRP A O 1
ATOM 743 N N . ASP A 1 93 ? 45.467 12.769 3.209 1.00 7.81 93 ASP A N 1
ATOM 744 C CA . ASP A 1 93 ? 45.264 11.489 3.889 1.00 7.65 93 ASP A CA 1
ATOM 745 C C . ASP A 1 93 ? 45.467 10.320 2.909 1.00 8.64 93 ASP A C 1
ATOM 746 O O . ASP A 1 93 ? 46.184 9.374 3.226 1.00 8.69 93 ASP A O 1
ATOM 751 N N . ILE A 1 94 ? 44.875 10.399 1.716 1.00 7.98 94 ILE A N 1
ATOM 752 C CA . ILE A 1 94 ? 45.097 9.374 0.689 1.00 8.60 94 ILE A CA 1
ATOM 753 C C . ILE A 1 94 ? 46.579 9.247 0.334 1.00 7.63 94 ILE A C 1
ATOM 754 O O . ILE A 1 94 ? 47.103 8.144 0.249 1.00 9.00 94 ILE A O 1
ATOM 759 N N . PHE A 1 95 ? 47.248 10.377 0.118 1.00 7.94 95 PHE A N 1
ATOM 760 C CA . PHE A 1 95 ? 48.653 10.385 -0.277 1.00 8.53 95 PHE A CA 1
ATOM 761 C C . PHE A 1 95 ? 49.493 9.705 0.819 1.00 7.58 95 PHE A C 1
ATOM 762 O O . PHE A 1 95 ? 50.359 8.875 0.524 1.00 9.24 95 PHE A O 1
ATOM 770 N N . GLY A 1 96 ? 49.206 10.006 2.082 1.00 7.86 96 GLY A N 1
ATOM 771 C CA . GLY A 1 96 ? 49.894 9.352 3.184 1.00 9.41 96 GLY A CA 1
ATOM 772 C C . GLY A 1 96 ? 49.659 7.851 3.226 1.00 8.53 96 GLY A C 1
ATOM 773 O O . GLY A 1 96 ? 50.591 7.055 3.378 1.00 9.18 96 GLY A O 1
ATOM 774 N N . LYS A 1 97 ? 48.408 7.445 3.077 1.00 8.77 97 LYS A N 1
ATOM 775 C CA . LYS A 1 97 ? 48.110 6.019 3.047 1.00 9.57 97 LYS A CA 1
ATOM 776 C C . LYS A 1 97 ? 48.777 5.317 1.865 1.00 9.91 97 LYS A C 1
ATOM 777 O O . LYS A 1 97 ? 49.263 4.188 2.007 1.00 11.91 97 LYS A O 1
ATOM 783 N N . ALA A 1 98 ? 48.803 5.961 0.703 1.00 10.36 98 ALA A N 1
ATOM 784 C CA . ALA A 1 98 ? 49.392 5.358 -0.497 1.00 10.79 98 ALA A CA 1
ATOM 785 C C . ALA A 1 98 ? 50.893 5.149 -0.346 1.00 12.24 98 ALA A C 1
ATOM 786 O O . ALA A 1 98 ? 51.468 4.242 -0.955 1.00 14.87 98 ALA A O 1
ATOM 788 N N . THR A 1 99 ? 51.532 5.998 0.451 1.00 11.15 99 THR A N 1
ATOM 789 C CA . THR A 1 99 ? 52.983 5.954 0.621 1.00 10.39 99 THR A CA 1
ATOM 790 C C . THR A 1 99 ? 53.409 5.381 1.962 1.00 10.53 99 THR A C 1
ATOM 791 O O . THR A 1 99 ? 54.608 5.298 2.239 1.00 11.28 99 THR A O 1
ATOM 795 N N . ASN A 1 100 ? 52.437 5.005 2.790 1.00 10.37 100 ASN A N 1
ATOM 796 C CA . ASN A 1 100 ? 52.701 4.563 4.157 1.00 10.60 100 ASN A CA 1
ATOM 797 C C . ASN A 1 100 ? 53.489 5.598 4.964 1.00 10.76 100 ASN A C 1
ATOM 798 O O . ASN A 1 100 ? 54.391 5.246 5.732 1.00 12.93 100 ASN A O 1
ATOM 803 N N . GLN A 1 101 ? 53.135 6.872 4.800 1.00 9.39 101 GLN A N 1
ATOM 804 C CA . GLN A 1 101 ? 53.813 7.963 5.498 1.00 9.98 101 GLN A CA 1
ATOM 805 C C . GLN A 1 101 ? 52.822 8.862 6.210 1.00 8.88 101 GLN A C 1
ATOM 806 O O . GLN A 1 101 ? 51.750 9.160 5.677 1.00 9.53 101 GLN A O 1
ATOM 812 N N . PRO A 1 102 ? 53.171 9.319 7.416 1.00 8.27 102 PRO A N 1
ATOM 813 C CA . PRO A 1 102 ? 52.348 10.369 8.029 1.00 8.46 102 PRO A CA 1
ATOM 814 C C . PRO A 1 102 ? 52.343 11.646 7.197 1.00 8.12 102 PRO A C 1
ATOM 815 O O . PRO A 1 102 ? 53.328 11.942 6.509 1.00 8.54 102 PRO A O 1
ATOM 819 N N . ILE A 1 103 ? 51.260 12.406 7.268 1.00 7.86 103 ILE A N 1
ATOM 820 C CA . ILE A 1 103 ? 51.213 13.687 6.564 1.00 8.39 103 ILE A CA 1
ATOM 821 C C . ILE A 1 103 ? 52.414 14.592 6.882 1.00 8.46 103 ILE A C 1
ATOM 822 O O . ILE A 1 103 ? 52.974 15.206 5.974 1.00 8.60 103 ILE A O 1
ATOM 827 N N . ALA A 1 104 ? 52.835 14.653 8.144 1.00 7.62 104 ALA A N 1
ATOM 828 C CA . ALA A 1 104 ? 53.955 15.525 8.493 1.00 7.93 104 ALA A CA 1
ATOM 829 C C . ALA A 1 104 ? 55.199 15.177 7.680 1.00 7.99 104 ALA A C 1
ATOM 830 O O . ALA A 1 104 ? 55.970 16.053 7.306 1.00 8.97 104 ALA A O 1
ATOM 832 N N . GLN A 1 105 ? 55.400 13.893 7.405 1.00 8.45 105 GLN A N 1
ATOM 833 C CA . GLN A 1 105 ? 56.527 13.486 6.578 1.00 8.10 105 GLN A CA 1
ATOM 834 C C . GLN A 1 105 ? 56.376 13.998 5.149 1.00 8.82 105 GLN A C 1
ATOM 835 O O . GLN A 1 105 ? 57.317 14.544 4.569 1.00 9.21 105 GLN A O 1
ATOM 841 N N . LEU A 1 106 ? 55.191 13.836 4.579 1.00 8.61 106 LEU A N 1
ATOM 842 C CA . LEU A 1 106 ? 54.954 14.251 3.208 1.00 8.09 106 LEU A CA 1
ATOM 843 C C . LEU A 1 106 ? 55.073 15.759 3.040 1.00 9.23 106 LEU A C 1
ATOM 844 O O . LEU A 1 106 ? 55.357 16.225 1.944 1.00 11.06 106 LEU A O 1
ATOM 849 N N . LEU A 1 107 ? 54.856 16.522 4.109 1.00 7.91 107 LEU A N 1
ATOM 850 C CA . LEU A 1 107 ? 55.042 17.969 4.058 1.00 8.85 107 LEU A CA 1
ATOM 851 C C . LEU A 1 107 ? 56.513 18.397 4.006 1.00 8.84 107 LEU A C 1
ATOM 852 O O . LEU A 1 107 ? 56.802 19.555 3.686 1.00 9.69 107 LEU A O 1
ATOM 857 N N . GLY A 1 108 ? 57.433 17.490 4.321 1.00 8.95 108 GLY A N 1
ATOM 858 C CA . GLY A 1 108 ? 58.854 17.807 4.388 1.00 9.37 108 GLY A CA 1
ATOM 859 C C . GLY A 1 108 ? 59.559 17.305 5.634 1.00 8.92 108 GLY A C 1
ATOM 860 O O . GLY A 1 108 ? 60.743 17.607 5.857 1.00 10.82 108 GLY A O 1
ATOM 861 N N . GLY A 1 109 ? 58.862 16.522 6.450 1.00 9.36 109 GLY A N 1
ATOM 862 C CA . GLY A 1 109 ? 59.490 15.862 7.576 1.00 9.32 109 GLY A CA 1
ATOM 863 C C . GLY A 1 109 ? 59.042 16.354 8.936 1.00 8.76 109 GLY A C 1
ATOM 864 O O . GLY A 1 109 ? 58.491 17.452 9.058 1.00 9.12 109 GLY A O 1
ATOM 865 N N . PHE A 1 110 ? 59.273 15.542 9.958 1.00 9.40 110 PHE A N 1
ATOM 866 C CA . PHE A 1 110 ? 59.001 15.939 11.337 1.00 10.62 110 PHE A CA 1
ATOM 867 C C . PHE A 1 110 ? 60.110 16.853 11.834 1.00 12.46 110 PHE A C 1
ATOM 868 O O . PHE A 1 110 ? 61.126 16.379 12.364 1.00 15.82 110 PHE A O 1
ATOM 876 N N . SER A 1 111 ? 59.926 18.159 11.699 1.00 9.25 111 SER A N 1
ATOM 877 C CA . SER A 1 111 ? 60.918 19.100 12.192 1.00 9.45 111 SER A CA 1
ATOM 878 C C . SER A 1 111 ? 60.976 19.102 13.715 1.00 9.97 111 SER A C 1
ATOM 879 O O . SER A 1 111 ? 61.997 19.459 14.302 1.00 12.03 111 SER A O 1
ATOM 882 N N . ARG A 1 112 ? 59.878 18.691 14.339 1.00 10.12 112 ARG A N 1
ATOM 883 C CA . ARG A 1 112 ? 59.815 18.439 15.776 1.00 9.96 112 ARG A CA 1
ATOM 884 C C . ARG A 1 112 ? 58.886 17.242 15.948 1.00 9.80 112 ARG A C 1
ATOM 885 O O . ARG A 1 112 ? 58.082 16.933 15.061 1.00 11.42 112 ARG A O 1
ATOM 893 N N A ARG A 1 113 ? 58.982 16.588 17.099 0.52 11.69 113 ARG A N 1
ATOM 894 N N B ARG A 1 113 ? 58.988 16.563 17.085 0.48 11.08 113 ARG A N 1
ATOM 895 C CA A ARG A 1 113 ? 58.193 15.395 17.379 0.52 13.76 113 ARG A CA 1
ATOM 896 C CA B ARG A 1 113 ? 58.157 15.390 17.337 0.48 11.00 113 ARG A CA 1
ATOM 897 C C A ARG A 1 113 ? 56.929 15.733 18.165 0.52 11.60 113 ARG A C 1
ATOM 898 C C B ARG A 1 113 ? 56.915 15.736 18.158 0.48 11.58 113 ARG A C 1
ATOM 899 O O A ARG A 1 113 ? 55.981 14.951 18.213 0.52 14.03 113 ARG A O 1
ATOM 900 O O B ARG A 1 113 ? 55.969 14.953 18.232 0.48 13.78 113 ARG A O 1
ATOM 915 N N . GLU A 1 114 ? 56.927 16.907 18.782 1.00 11.54 114 GLU A N 1
ATOM 916 C CA . GLU A 1 114 ? 55.771 17.397 19.518 1.00 12.33 114 GLU A CA 1
ATOM 917 C C . GLU A 1 114 ? 55.886 18.908 19.532 1.00 11.38 114 GLU A C 1
ATOM 918 O O . GLU A 1 114 ? 56.963 19.458 19.268 1.00 12.24 114 GLU A O 1
ATOM 924 N N . ILE A 1 115 ? 54.788 19.583 19.848 1.00 10.42 115 ILE A N 1
ATOM 925 C CA . ILE A 1 115 ? 54.791 21.033 19.881 1.00 11.22 115 ILE A CA 1
ATOM 926 C C . ILE A 1 115 ? 53.950 21.513 21.047 1.00 10.91 115 ILE A C 1
ATOM 927 O O . ILE A 1 115 ? 52.968 20.879 21.426 1.00 11.79 115 ILE A O 1
ATOM 932 N N A ARG A 1 116 ? 54.351 22.641 21.609 0.49 11.85 116 ARG A N 1
ATOM 933 N N B ARG A 1 116 ? 54.343 22.647 21.617 0.51 11.77 116 ARG A N 1
ATOM 934 C CA A ARG A 1 116 ? 53.608 23.286 22.671 0.49 13.40 116 ARG A CA 1
ATOM 935 C CA B ARG A 1 116 ? 53.589 23.246 22.705 0.51 12.49 116 ARG A CA 1
ATOM 936 C C A ARG A 1 116 ? 52.158 23.557 22.269 0.49 12.84 116 ARG A C 1
ATOM 937 C C B ARG A 1 116 ? 52.159 23.515 22.268 0.51 9.40 116 ARG A C 1
ATOM 938 O O A ARG A 1 116 ? 51.893 24.006 21.152 0.49 11.28 116 ARG A O 1
ATOM 939 O O B ARG A 1 116 ? 51.909 23.908 21.129 0.51 12.49 116 ARG A O 1
ATOM 954 N N . THR A 1 117 ? 51.221 23.284 23.176 1.00 12.64 117 T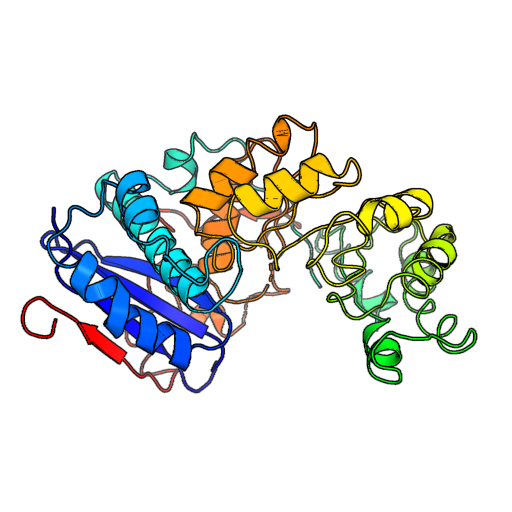HR A N 1
ATOM 955 C CA . THR A 1 117 ? 49.817 23.598 22.925 1.00 11.58 117 THR A CA 1
ATOM 956 C C . THR A 1 117 ? 49.350 24.778 23.781 1.00 13.59 117 THR A C 1
ATOM 957 O O . THR A 1 117 ? 50.072 25.235 24.672 1.00 17.05 117 THR A O 1
ATOM 961 N N . TYR A 1 118 ? 48.163 25.298 23.482 1.00 13.82 118 TYR A N 1
ATOM 962 C CA . TYR A 1 118 ? 47.490 26.244 24.365 1.00 14.51 118 TYR A CA 1
ATOM 963 C C . TYR A 1 118 ? 46.016 25.913 24.394 1.00 14.69 118 TYR A C 1
ATOM 964 O O . TYR A 1 118 ? 45.500 25.282 23.467 1.00 14.63 118 TYR A O 1
ATOM 973 N N . ASN A 1 119 ? 45.347 26.337 25.462 1.00 14.22 119 ASN A N 1
ATOM 974 C CA . ASN A 1 119 ? 43.917 26.103 25.619 1.00 14.34 119 ASN A CA 1
ATOM 975 C C . ASN A 1 119 ? 43.141 27.412 25.681 1.00 17.29 119 ASN A C 1
ATOM 976 O O . ASN A 1 119 ? 43.694 28.453 26.019 1.00 15.75 119 ASN A O 1
ATOM 981 N N . THR A 1 120 ? 41.845 27.355 25.392 1.00 24.52 120 THR A N 1
ATOM 982 C CA . THR A 1 120 ? 41.018 28.556 25.459 1.00 27.35 120 THR A CA 1
ATOM 983 C C . THR A 1 120 ? 40.163 28.593 26.723 1.00 35.54 120 THR A C 1
ATOM 984 O O . THR A 1 120 ? 40.041 27.593 27.434 1.00 29.30 120 THR A O 1
ATOM 988 N N . ARG A 1 155 ? 36.623 30.025 37.246 1.00 45.97 155 ARG A N 1
ATOM 989 C CA . ARG A 1 155 ? 37.064 31.398 37.025 1.00 43.91 155 ARG A CA 1
ATOM 990 C C . ARG A 1 155 ? 38.485 31.464 36.462 1.00 46.89 155 ARG A C 1
ATOM 991 O O . ARG A 1 155 ? 39.240 30.494 36.536 1.00 50.62 155 ARG A O 1
ATOM 999 N N . ALA A 1 156 ? 38.836 32.621 35.905 1.00 41.72 156 ALA A N 1
ATOM 1000 C CA . ALA A 1 156 ? 40.089 32.800 35.170 1.00 38.28 156 ALA A CA 1
ATOM 1001 C C . ALA A 1 156 ? 41.350 32.431 35.951 1.00 36.31 156 ALA A C 1
ATOM 1002 O O . ALA A 1 156 ? 42.234 31.759 35.417 1.00 37.90 156 ALA A O 1
ATOM 1004 N N . ASP A 1 157 ? 41.437 32.884 37.200 1.00 37.56 157 ASP A N 1
ATOM 1005 C CA . ASP A 1 157 ? 42.616 32.635 38.030 1.00 42.62 157 ASP A CA 1
ATOM 1006 C C . ASP A 1 157 ? 42.784 31.154 38.367 1.00 33.89 157 ASP A C 1
ATOM 1007 O O . ASP A 1 157 ? 43.902 30.630 38.367 1.00 38.25 157 ASP A O 1
ATOM 1012 N N . GLU A 1 158 ? 41.670 30.483 38.643 1.00 34.55 158 GLU A N 1
ATOM 1013 C CA . GLU A 1 158 ? 41.687 29.052 38.922 1.00 30.82 158 GLU A CA 1
ATOM 1014 C C . GLU A 1 158 ? 42.053 28.261 37.671 1.00 25.03 158 GLU A C 1
ATOM 1015 O O . GLU A 1 158 ? 42.781 27.268 37.735 1.00 27.90 158 GLU A O 1
ATOM 1021 N N . LEU A 1 159 ? 41.514 28.696 36.539 1.00 35.39 159 LEU A N 1
ATOM 1022 C CA . LEU A 1 159 ? 41.790 28.042 35.271 1.00 32.14 159 LEU A CA 1
ATOM 1023 C C . LEU A 1 159 ? 43.281 28.093 34.966 1.00 27.63 159 LEU A C 1
ATOM 1024 O O . LEU A 1 159 ? 43.888 27.086 34.603 1.00 24.29 159 LEU A O 1
ATOM 1029 N N . ALA A 1 160 ? 43.864 29.276 35.121 1.00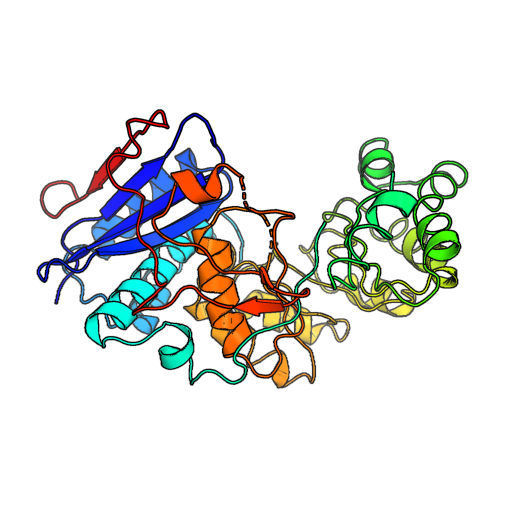 26.09 160 ALA A N 1
ATOM 1030 C CA . ALA A 1 160 ? 45.280 29.475 34.846 1.00 26.66 160 ALA A CA 1
ATOM 1031 C C . ALA A 1 160 ? 46.149 28.562 35.702 1.00 23.45 160 ALA A C 1
ATOM 1032 O O . ALA A 1 160 ? 47.135 27.994 35.224 1.00 24.33 160 ALA A O 1
ATOM 1034 N N A HIS A 1 161 ? 45.778 28.411 36.967 0.49 24.70 161 HIS A N 1
ATOM 1035 N N B HIS A 1 161 ? 45.790 28.440 36.977 0.51 24.35 161 HIS A N 1
ATOM 1036 C CA A HIS A 1 161 ? 46.552 27.583 37.880 0.49 22.49 161 HIS A CA 1
ATOM 1037 C CA B HIS A 1 161 ? 46.520 27.585 37.910 0.51 24.49 161 HIS A CA 1
ATOM 1038 C C A HIS A 1 161 ? 46.480 26.107 37.499 0.49 21.22 161 HIS A C 1
ATOM 1039 C C B HIS A 1 161 ? 46.480 26.125 37.477 0.51 21.31 161 HIS A C 1
ATOM 1040 O O A HIS A 1 161 ? 47.487 25.402 37.534 0.49 22.01 161 HIS A O 1
ATOM 1041 O O B HIS A 1 161 ? 47.507 25.448 37.463 0.51 22.58 161 HIS A O 1
ATOM 1054 N N . SER A 1 162 ? 45.287 25.647 37.136 1.00 22.20 162 SER A N 1
ATOM 1055 C CA . SER A 1 162 ? 45.101 24.259 36.716 1.00 25.51 162 SER A CA 1
ATOM 1056 C C . SER A 1 162 ? 45.930 23.945 35.464 1.00 21.58 162 SER A C 1
ATOM 1057 O O . SER A 1 162 ? 46.644 22.941 35.412 1.00 22.24 162 SER A O 1
ATOM 1060 N N . LEU A 1 163 ? 45.856 24.828 34.470 1.00 21.10 163 LEU A N 1
ATOM 1061 C CA . LEU A 1 163 ? 46.626 24.673 33.235 1.00 17.42 163 LEU A CA 1
ATOM 1062 C C . LEU A 1 163 ? 48.127 24.558 33.493 1.00 18.13 163 LEU A C 1
ATOM 1063 O O . LEU A 1 163 ? 48.782 23.653 32.986 1.00 19.32 163 LEU A O 1
ATOM 1068 N N A LEU A 1 164 ? 48.671 25.486 34.282 0.52 18.32 164 LEU A N 1
ATOM 1069 N N B LEU A 1 164 ? 48.647 25.469 34.308 0.48 19.29 164 LEU A N 1
ATOM 1070 C CA A LEU A 1 164 ? 50.101 25.497 34.597 0.52 19.17 164 LEU A CA 1
ATOM 1071 C CA B LEU A 1 164 ? 50.068 25.522 34.625 0.48 19.19 164 LEU A CA 1
ATOM 1072 C C A LEU A 1 164 ? 50.581 24.180 35.199 0.52 18.17 164 LEU A C 1
ATOM 1073 C C B LEU A 1 164 ? 50.580 24.209 35.217 0.48 18.74 164 LEU A C 1
ATOM 1074 O O A LEU A 1 164 ? 51.648 23.673 34.852 0.52 22.94 164 LEU A O 1
ATOM 1075 O O B LEU A 1 164 ? 51.660 23.728 34.871 0.48 22.71 164 LEU A O 1
ATOM 1084 N N . GLU A 1 165 ? 49.799 23.637 36.124 1.00 20.36 165 GLU A N 1
ATOM 1085 C CA . GLU A 1 165 ? 50.196 22.413 36.804 1.00 20.45 165 GLU A CA 1
ATOM 1086 C C . GLU A 1 165 ? 50.134 21.206 35.877 1.00 26.58 165 GLU A C 1
ATOM 1087 O O . GLU A 1 165 ? 50.754 20.178 36.146 1.00 27.92 165 GLU A O 1
ATOM 1093 N N . ASP A 1 166 ? 49.403 21.346 34.774 1.00 21.46 166 ASP A N 1
ATOM 1094 C CA . ASP A 1 166 ? 49.372 20.314 33.745 1.00 25.10 166 ASP A CA 1
ATOM 1095 C C . ASP A 1 166 ? 50.401 20.593 32.652 1.00 21.75 166 ASP A C 1
ATOM 1096 O O . ASP A 1 166 ? 50.442 19.902 31.632 1.00 26.74 166 ASP A O 1
ATOM 1101 N N . GLY A 1 167 ? 51.233 21.608 32.867 1.00 18.39 167 GLY A N 1
ATOM 1102 C CA . GLY A 1 167 ? 52.320 21.901 31.952 1.00 19.54 167 GLY A CA 1
ATOM 1103 C C . GLY A 1 167 ? 51.926 22.777 30.782 1.00 16.25 167 GLY A C 1
ATOM 1104 O O . GLY A 1 167 ? 52.706 22.948 29.851 1.00 17.59 167 GLY A O 1
ATOM 1105 N N . ILE A 1 168 ? 50.718 23.328 30.829 1.00 16.07 168 ILE A N 1
ATOM 1106 C CA . ILE A 1 168 ? 50.250 24.230 29.782 1.00 16.35 168 ILE A CA 1
ATOM 1107 C C . ILE A 1 168 ? 50.526 25.670 30.201 1.00 14.33 168 ILE A C 1
ATOM 1108 O O . ILE A 1 168 ? 50.095 26.102 31.276 1.00 16.14 168 ILE A O 1
ATOM 1113 N N . THR A 1 169 ? 51.268 26.398 29.374 1.00 14.20 169 THR A N 1
ATOM 1114 C CA . THR A 1 169 ? 51.780 27.705 29.760 1.00 14.72 169 THR A CA 1
ATOM 1115 C C . THR A 1 169 ? 51.270 28.830 28.868 1.00 14.19 169 THR A C 1
ATOM 1116 O O . THR A 1 169 ? 51.866 29.910 28.813 1.00 14.04 169 THR A O 1
ATOM 1120 N N . ALA A 1 170 ? 50.160 28.580 28.180 1.00 12.79 170 ALA A N 1
ATOM 1121 C CA . ALA A 1 170 ? 49.486 29.616 27.413 1.00 14.05 170 ALA A CA 1
ATOM 1122 C C . ALA A 1 170 ? 47.986 29.364 27.434 1.00 13.94 170 ALA A C 1
ATOM 1123 O O . ALA A 1 170 ? 47.539 28.211 27.396 1.00 16.31 170 ALA A O 1
ATOM 1125 N N . MET A 1 171 ? 47.216 30.446 27.487 1.00 14.33 171 MET A N 1
ATOM 1126 C CA . MET A 1 171 ? 45.762 30.363 27.489 1.00 13.97 171 MET A CA 1
ATOM 1127 C C . MET A 1 171 ? 45.201 31.546 26.721 1.00 14.22 171 MET A C 1
ATOM 1128 O O . MET A 1 171 ? 45.775 32.645 26.731 1.00 13.99 171 MET A O 1
ATOM 1133 N N . LYS A 1 172 ? 44.076 31.318 26.056 1.00 12.51 172 LYS A N 1
ATOM 1134 C CA . LYS A 1 172 ? 43.443 32.352 25.250 1.00 13.43 172 LYS A CA 1
ATOM 1135 C C . LYS A 1 172 ? 42.054 32.646 25.795 1.00 12.18 172 LYS A C 1
ATOM 1136 O O . LYS A 1 172 ? 41.287 31.724 26.071 1.00 13.83 172 LYS A O 1
ATOM 1142 N N . ILE A 1 173 ? 41.747 33.933 25.958 1.00 11.88 173 ILE A N 1
ATOM 1143 C CA . ILE A 1 173 ? 40.463 34.365 26.503 1.00 12.39 173 ILE A CA 1
ATOM 1144 C C . ILE A 1 173 ? 39.863 35.464 25.629 1.00 11.57 173 ILE A C 1
ATOM 1145 O O . ILE A 1 173 ? 40.574 36.118 24.860 1.00 12.52 173 ILE A O 1
ATOM 1150 N N . TRP A 1 174 ? 38.550 35.645 25.724 1.00 12.25 174 TRP A N 1
ATOM 1151 C CA . TRP A 1 174 ? 37.853 36.668 24.945 1.00 11.78 174 TRP A CA 1
ATOM 1152 C C . TRP A 1 174 ? 36.852 37.453 25.796 1.00 13.52 174 TRP A C 1
ATOM 1153 O O . TRP A 1 174 ? 35.643 37.394 25.562 1.00 14.59 174 TRP A O 1
ATOM 1164 N N . PRO A 1 175 ? 37.355 38.207 26.787 1.00 12.43 175 PRO A N 1
ATOM 1165 C CA . PRO A 1 175 ? 36.463 38.874 27.735 1.00 12.84 175 PRO A CA 1
ATOM 1166 C C . PRO A 1 175 ? 35.834 40.163 27.203 1.00 14.35 175 PRO A C 1
ATOM 1167 O O . PRO A 1 175 ? 35.036 40.754 27.930 1.00 14.34 175 PRO A O 1
ATOM 1171 N N . PHE A 1 176 ? 36.158 40.581 25.981 1.00 11.86 176 PHE A N 1
ATOM 1172 C CA . PHE A 1 176 ? 35.593 41.812 25.429 1.00 11.61 176 PHE A CA 1
ATOM 1173 C C . PHE A 1 176 ? 34.378 41.560 24.535 1.00 12.09 176 PHE A C 1
ATOM 1174 O O . PHE A 1 176 ? 33.744 42.513 24.068 1.00 12.96 176 PHE A O 1
ATOM 1182 N N . ASP A 1 177 ? 34.048 40.294 24.288 1.00 13.01 177 ASP A N 1
ATOM 1183 C CA . ASP A 1 177 ? 32.991 39.981 23.327 1.00 12.50 177 ASP A CA 1
ATOM 1184 C C . ASP A 1 177 ? 31.621 40.484 23.787 1.00 14.37 177 ASP A C 1
ATOM 1185 O O . ASP A 1 177 ? 30.822 40.951 22.981 1.00 14.10 177 ASP A O 1
ATOM 1190 N N . ALA A 1 178 ? 31.349 40.384 25.083 1.00 13.88 178 ALA A N 1
ATOM 1191 C CA . ALA A 1 178 ? 30.058 40.829 25.611 1.00 14.91 178 ALA A CA 1
ATOM 1192 C C . ALA A 1 178 ? 29.865 42.329 25.390 1.00 15.19 178 ALA A C 1
ATOM 1193 O O . ALA A 1 178 ? 28.807 42.782 24.934 1.00 16.56 178 ALA A O 1
ATOM 1195 N N . ALA A 1 179 ? 30.902 43.100 25.694 1.00 13.06 179 ALA A N 1
ATOM 1196 C CA . ALA A 1 179 ? 30.867 44.533 25.458 1.00 13.17 179 ALA A CA 1
ATOM 1197 C C . ALA A 1 179 ? 30.702 44.851 23.969 1.00 13.09 179 ALA A C 1
ATOM 1198 O O . ALA A 1 179 ? 29.963 45.774 23.607 1.00 12.83 179 ALA A O 1
ATOM 1200 N N . ALA A 1 180 ? 31.379 44.097 23.105 1.00 11.71 180 ALA A N 1
ATOM 1201 C CA . ALA A 1 180 ? 31.277 44.335 21.670 1.00 11.48 180 ALA A CA 1
ATOM 1202 C C . ALA A 1 180 ? 29.842 44.164 21.189 1.00 13.07 180 ALA A C 1
ATOM 1203 O O . ALA A 1 180 ? 29.342 44.968 20.404 1.00 14.03 180 ALA A O 1
ATOM 1205 N N . GLU A 1 181 ? 29.184 43.105 21.649 1.00 14.64 181 GLU A N 1
ATOM 1206 C CA . GLU A 1 181 ? 27.818 42.832 21.227 1.00 17.39 181 GLU A CA 1
ATOM 1207 C C . GLU A 1 181 ? 26.880 43.988 21.571 1.00 18.12 181 GLU A C 1
ATOM 1208 O O . GLU A 1 181 ? 25.960 44.299 20.811 1.00 21.08 181 GLU A O 1
ATOM 1214 N N A LYS A 1 182 ? 27.106 44.622 22.719 0.55 14.93 182 LYS A N 1
ATOM 1215 N N B LYS A 1 182 ? 27.148 44.634 22.702 0.45 15.79 182 LYS A N 1
ATOM 1216 C CA A LYS A 1 182 ? 26.255 45.725 23.169 0.55 18.93 182 LYS A CA 1
ATOM 1217 C CA B LYS A 1 182 ? 26.315 45.721 23.204 0.45 18.62 182 LYS A CA 1
ATOM 1218 C C A LYS A 1 182 ? 26.191 46.893 22.187 0.55 15.68 182 LYS A C 1
ATOM 1219 C C B LYS A 1 182 ? 26.217 46.900 22.234 0.45 16.20 182 LYS A C 1
ATOM 1220 O O A LYS A 1 182 ? 25.149 47.532 22.035 0.55 18.15 182 LYS A O 1
ATOM 1221 O O B LYS A 1 182 ? 25.170 47.539 22.123 0.45 18.40 182 LYS A O 1
ATOM 1232 N N . THR A 1 183 ? 27.310 47.183 21.534 1.00 14.19 183 THR A N 1
ATOM 1233 C CA . THR A 1 183 ? 27.399 48.364 20.676 1.00 13.55 183 THR A CA 1
ATOM 1234 C C . THR A 1 183 ? 27.766 48.027 19.229 1.00 13.23 183 THR A C 1
ATOM 1235 O O . THR A 1 183 ? 28.133 48.916 18.454 1.00 12.78 183 THR A O 1
ATOM 1239 N N A ARG A 1 184 ? 27.649 46.746 18.883 0.25 13.43 184 ARG A N 1
ATOM 1240 N N B ARG A 1 184 ? 27.675 46.748 18.873 0.75 12.21 184 ARG A N 1
ATOM 1241 C CA A ARG A 1 184 ? 28.179 46.191 17.634 0.25 15.70 184 ARG A CA 1
ATOM 1242 C CA B ARG A 1 184 ? 28.139 46.262 17.572 0.75 13.37 184 ARG A CA 1
ATOM 1243 C C A ARG A 1 184 ? 29.587 46.683 17.339 0.25 11.48 184 ARG A C 1
ATOM 1244 C C B ARG A 1 184 ? 29.591 46.695 17.319 0.75 12.74 184 ARG A C 1
ATOM 1245 O O A ARG A 1 184 ? 29.921 47.033 16.206 0.25 12.16 184 ARG A O 1
ATOM 1246 O O B ARG A 1 184 ? 29.966 47.009 16.182 0.75 13.49 184 ARG A O 1
ATOM 1261 N N . GLY A 1 185 ? 30.402 46.721 18.380 1.00 10.80 185 GLY A N 1
ATOM 1262 C CA . GLY A 1 185 ? 31.806 47.052 18.251 1.00 11.16 185 GLY A CA 1
ATOM 1263 C C . GLY A 1 185 ? 32.151 48.497 17.940 1.00 9.43 185 GLY A C 1
ATOM 1264 O O . GLY A 1 185 ? 33.299 48.785 17.605 1.00 10.45 185 GLY A O 1
ATOM 1265 N N . GLN A 1 186 ? 31.198 49.418 18.081 1.00 10.44 186 GLN A N 1
ATOM 1266 C CA . GLN A 1 186 ? 31.484 50.817 17.764 1.00 10.46 186 GLN A CA 1
ATOM 1267 C C . GLN A 1 186 ? 32.099 51.569 18.935 1.00 10.62 186 GLN A C 1
ATOM 1268 O O . GLN A 1 186 ? 32.753 52.599 18.746 1.00 11.05 186 GLN A O 1
ATOM 1274 N N . TYR A 1 187 ? 31.885 51.058 20.148 1.00 10.60 187 TYR A N 1
ATOM 1275 C CA . TYR A 1 187 ? 32.132 51.829 21.365 1.00 11.53 187 TYR A CA 1
ATOM 1276 C C . TYR A 1 187 ? 32.284 50.914 22.573 1.00 11.34 187 TYR A C 1
ATOM 1277 O O . TYR A 1 187 ? 31.601 49.895 22.676 1.00 11.99 187 TYR A O 1
ATOM 1286 N N . ILE A 1 188 ? 33.176 51.280 23.490 1.00 11.63 188 ILE A N 1
ATOM 1287 C CA . ILE A 1 188 ? 33.233 50.629 24.793 1.00 11.24 188 ILE A CA 1
ATOM 1288 C C . ILE A 1 188 ? 33.368 51.703 25.863 1.00 12.33 188 ILE A C 1
ATOM 1289 O O . ILE A 1 188 ? 34.223 52.585 25.772 1.00 12.74 188 ILE A O 1
ATOM 1294 N N . SER A 1 189 ? 32.486 51.657 26.854 1.00 12.50 189 SER A N 1
ATOM 1295 C CA . SER A 1 189 ? 32.562 52.613 27.946 1.00 12.84 189 SER A CA 1
ATOM 1296 C C . SER A 1 189 ? 33.766 52.254 28.791 1.00 13.00 189 SER A C 1
ATOM 1297 O O . SER A 1 189 ? 34.179 51.094 28.835 1.00 13.95 189 SER A O 1
ATOM 1300 N N A MET A 1 190 ? 34.341 53.244 29.463 0.63 13.67 190 MET A N 1
ATOM 1301 N N B MET A 1 190 ? 34.342 53.240 29.462 0.37 13.72 190 MET A N 1
ATOM 1302 C CA A MET A 1 190 ? 35.476 52.973 30.332 0.63 14.17 190 MET A CA 1
ATOM 1303 C CA B MET A 1 190 ? 35.479 52.963 30.322 0.37 13.81 190 MET A CA 1
ATOM 1304 C C A MET A 1 190 ? 35.142 52.011 31.480 0.63 13.94 190 MET A C 1
ATOM 1305 C C B MET A 1 190 ? 35.151 52.020 31.492 0.37 14.17 190 MET A C 1
ATOM 1306 O O A MET A 1 190 ? 35.960 51.150 31.803 0.63 13.73 190 MET A O 1
ATOM 1307 O O B MET A 1 190 ? 35.983 51.185 31.847 0.37 17.06 190 MET A O 1
ATOM 1316 N N . PRO A 1 191 ? 33.943 52.126 32.084 1.00 14.10 191 PRO A N 1
ATOM 1317 C CA . PRO A 1 191 ? 33.615 51.103 33.090 1.00 15.50 191 PRO A CA 1
ATOM 1318 C C . PRO A 1 191 ? 33.533 49.687 32.501 1.00 14.58 191 PRO A C 1
ATOM 1319 O O . PRO A 1 191 ? 33.988 48.747 33.154 1.00 16.85 191 PRO A O 1
ATOM 1323 N N . ASP A 1 192 ? 32.987 49.527 31.299 1.00 14.10 192 ASP A N 1
ATOM 1324 C CA . ASP A 1 192 ? 32.936 48.197 30.693 1.00 16.81 192 ASP A CA 1
ATOM 1325 C C . ASP A 1 192 ? 34.327 47.694 30.308 1.00 15.87 192 ASP A C 1
ATOM 1326 O O . ASP A 1 192 ? 34.610 46.491 30.379 1.00 16.13 192 ASP A O 1
ATOM 1331 N N . LEU A 1 193 ? 35.195 48.609 29.887 1.00 14.20 193 LEU A N 1
ATOM 1332 C CA . LEU A 1 193 ? 36.582 48.262 29.605 1.00 13.83 193 LEU A CA 1
ATOM 1333 C C . LEU A 1 193 ? 37.269 47.785 30.892 1.00 15.35 193 LEU A C 1
ATOM 1334 O O . LEU A 1 193 ? 37.916 46.732 30.908 1.00 15.35 193 LEU A O 1
ATOM 1339 N N . LYS A 1 194 ? 37.103 48.534 31.978 1.00 15.07 194 LYS A N 1
ATOM 1340 C CA . LYS A 1 194 ? 37.680 48.142 33.266 1.00 16.48 194 LYS A CA 1
ATOM 1341 C C . LYS A 1 194 ? 37.202 46.757 33.715 1.00 16.00 194 LYS A C 1
ATOM 1342 O O . LYS A 1 194 ? 37.990 45.952 34.208 1.00 17.12 194 LYS A O 1
ATOM 1348 N N A SER A 1 195 ? 35.916 46.478 33.532 0.60 15.87 195 SER A N 1
ATOM 1349 N N B SER A 1 195 ? 35.913 46.486 33.527 0.40 16.14 195 SER A N 1
ATOM 1350 C CA A SER A 1 195 ? 35.377 45.172 33.896 0.60 16.90 195 SER A CA 1
ATOM 1351 C CA B SER A 1 195 ? 35.342 45.186 33.872 0.40 18.38 195 SER A CA 1
ATOM 1352 C C A SER A 1 195 ? 36.002 44.054 33.070 0.60 16.01 195 SER A C 1
ATOM 1353 C C B SER A 1 195 ? 35.978 44.056 33.065 0.40 16.74 195 SER A C 1
ATOM 1354 O O A SER A 1 195 ? 36.313 42.985 33.601 0.60 17.55 195 SER A O 1
ATOM 1355 O O B SER A 1 195 ? 36.269 42.984 33.601 0.40 18.66 195 SER A O 1
ATOM 1360 N N . ALA A 1 196 ? 36.190 44.299 31.777 1.00 16.74 196 ALA A N 1
ATOM 1361 C CA . ALA A 1 196 ? 36.772 43.293 30.894 1.00 16.20 196 ALA A CA 1
ATOM 1362 C C . ALA A 1 196 ? 38.265 43.051 31.163 1.00 16.72 196 ALA A C 1
ATOM 1363 O O . ALA A 1 196 ? 38.805 42.012 30.777 1.00 16.37 196 ALA A O 1
ATOM 1365 N N . LEU A 1 197 ? 38.924 43.995 31.834 1.00 15.11 197 LEU A N 1
ATOM 1366 C CA . LEU A 1 197 ? 40.333 43.829 32.187 1.00 16.44 197 LEU A CA 1
ATOM 1367 C C . LEU A 1 197 ? 40.522 42.964 33.433 1.00 16.58 197 LEU A C 1
ATOM 1368 O O . LEU A 1 197 ? 41.620 42.458 33.676 1.00 17.88 197 LEU A O 1
ATOM 1373 N N . GLU A 1 198 ? 39.469 42.794 34.221 1.00 16.45 198 GLU A N 1
ATOM 1374 C CA . GLU A 1 198 ? 39.590 42.043 35.468 1.00 19.83 198 GLU A CA 1
ATOM 1375 C C . GLU A 1 198 ? 40.129 40.604 35.354 1.00 17.14 198 GLU A C 1
ATOM 1376 O O . GLU A 1 198 ? 40.915 40.189 36.200 1.00 18.66 198 GLU A O 1
ATOM 1382 N N . PRO A 1 199 ? 39.739 39.845 34.308 1.00 17.68 199 PRO A N 1
ATOM 1383 C CA . PRO A 1 199 ? 40.351 38.514 34.197 1.00 16.64 199 PRO A CA 1
ATOM 1384 C C . PRO A 1 199 ? 41.874 38.561 34.062 1.00 16.49 199 PRO A C 1
ATOM 1385 O O . PRO A 1 199 ? 42.552 37.664 34.559 1.00 18.23 199 PRO A O 1
ATOM 1389 N N . PHE A 1 200 ? 42.398 39.573 33.375 1.00 15.13 200 PHE A N 1
ATOM 1390 C CA . PHE A 1 200 ? 43.843 39.708 33.236 1.00 14.68 200 PHE A CA 1
ATOM 1391 C C . PHE A 1 200 ? 44.491 39.955 34.600 1.00 17.70 200 PHE A C 1
ATOM 1392 O O . PHE A 1 200 ? 45.527 39.365 34.923 1.00 16.37 200 PHE A O 1
ATOM 1400 N N A GLU A 1 201 ? 43.881 40.834 35.391 0.51 16.28 201 GLU A N 1
ATOM 1401 N N B GLU A 1 201 ? 43.874 40.825 35.393 0.49 16.60 201 GLU A N 1
ATOM 1402 C CA A GLU A 1 201 ? 44.356 41.119 36.742 0.51 17.57 201 GLU A CA 1
ATOM 1403 C CA B GLU A 1 201 ? 44.363 41.130 36.731 0.49 17.97 201 GLU A CA 1
ATOM 1404 C C A GLU A 1 201 ? 44.376 39.849 37.576 0.51 19.93 201 GLU A C 1
ATOM 1405 C C B GLU A 1 201 ? 44.354 39.879 37.606 0.49 20.71 201 GLU A C 1
ATOM 1406 O O A GLU A 1 201 ? 45.351 39.559 38.272 0.51 18.76 201 GLU A O 1
ATOM 1407 O O B GLU A 1 201 ? 45.304 39.622 38.348 0.49 21.06 201 GLU A O 1
ATOM 1418 N N . LYS A 1 202 ? 43.287 39.092 37.501 1.00 16.84 202 LYS A N 1
ATOM 1419 C CA . LYS A 1 202 ? 43.148 37.879 38.302 1.00 17.24 202 LYS A CA 1
ATOM 1420 C C . LYS A 1 202 ? 44.169 36.810 37.895 1.00 17.15 202 LYS A C 1
ATOM 1421 O O . LYS A 1 202 ? 44.767 36.157 38.749 1.00 19.63 202 LYS A O 1
ATOM 1427 N N . ILE A 1 203 ? 44.395 36.646 36.595 1.00 17.82 203 ILE A N 1
ATOM 1428 C CA . ILE A 1 203 ? 45.390 35.681 36.133 1.00 17.90 203 ILE A CA 1
ATOM 1429 C C . ILE A 1 203 ? 46.791 36.071 36.594 1.00 18.55 203 ILE A C 1
ATOM 1430 O O . ILE A 1 203 ? 47.532 35.236 37.114 1.00 19.38 203 ILE A O 1
ATOM 1435 N N . ARG A 1 204 ? 47.146 37.341 36.418 1.00 16.56 204 ARG A N 1
ATOM 1436 C CA . ARG A 1 204 ? 48.469 37.820 36.801 1.00 17.41 204 ARG A CA 1
ATOM 1437 C C . ARG A 1 204 ? 48.688 37.727 38.317 1.00 20.56 204 ARG A C 1
ATOM 1438 O O . ARG A 1 204 ? 49.784 37.386 38.772 1.00 21.59 204 ARG A O 1
ATOM 1446 N N . LYS A 1 205 ? 47.652 38.020 39.099 1.00 18.23 205 LYS A N 1
ATOM 1447 C CA . LYS A 1 205 ? 47.761 37.904 40.554 1.00 20.59 205 LYS A CA 1
ATOM 1448 C C . LYS A 1 205 ? 48.001 36.452 40.950 1.00 23.24 205 LYS A C 1
ATOM 1449 O O . LYS A 1 205 ? 48.752 36.168 41.889 1.00 25.48 205 LYS A O 1
ATOM 1455 N N . ALA A 1 206 ? 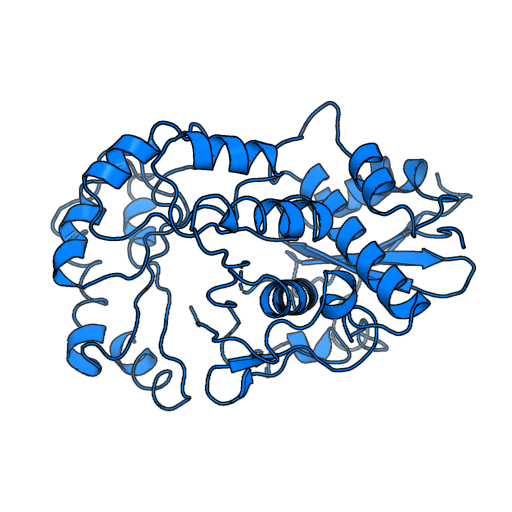47.363 35.536 40.232 1.00 20.57 206 ALA A N 1
ATOM 1456 C CA . ALA A 1 206 ? 47.454 34.111 40.533 1.00 23.85 206 ALA A CA 1
ATOM 1457 C C . ALA A 1 206 ? 48.784 33.473 40.131 1.00 22.39 206 ALA A C 1
ATOM 1458 O O . ALA A 1 206 ? 49.417 32.801 40.947 1.00 27.74 206 ALA A O 1
ATOM 1460 N N . VAL A 1 207 ? 49.200 33.667 38.880 1.00 21.54 207 VAL A N 1
ATOM 1461 C CA . VAL A 1 207 ? 50.358 32.948 38.348 1.00 23.38 207 VAL A CA 1
ATOM 1462 C C . VAL A 1 207 ? 51.481 33.836 37.816 1.00 18.87 207 VAL A C 1
ATOM 1463 O O . VAL A 1 207 ? 52.471 33.333 37.274 1.00 20.89 207 VAL A O 1
ATOM 1467 N N . GLY A 1 208 ? 51.326 35.147 37.965 1.00 18.05 208 GLY A N 1
ATOM 1468 C CA . GLY A 1 208 ? 52.348 36.082 37.535 1.00 20.36 208 GLY A CA 1
ATOM 1469 C C . GLY A 1 208 ? 52.720 35.941 36.072 1.00 18.89 208 GLY A C 1
ATOM 1470 O O . GLY A 1 208 ? 51.852 35.887 35.198 1.00 17.32 208 GLY A O 1
ATOM 1471 N N . ASP A 1 209 ? 54.020 35.851 35.814 1.00 16.92 209 ASP A N 1
ATOM 1472 C CA . ASP A 1 209 ? 54.542 35.846 34.449 1.00 17.83 209 ASP A CA 1
ATOM 1473 C C . ASP A 1 209 ? 54.680 34.449 33.843 1.00 18.01 209 ASP A C 1
ATOM 1474 O O . ASP A 1 209 ? 55.260 34.291 32.771 1.00 18.75 209 ASP A O 1
ATOM 1479 N N . LYS A 1 210 ? 54.155 33.438 34.529 1.00 16.11 210 LYS A N 1
ATOM 1480 C CA . LYS A 1 210 ? 54.372 32.056 34.115 1.00 16.03 210 LYS A CA 1
ATOM 1481 C C . LYS A 1 210 ? 53.443 31.629 32.980 1.00 16.27 210 LYS A C 1
ATOM 1482 O O . LYS A 1 210 ? 53.651 30.585 32.364 1.00 19.93 210 LYS A O 1
ATOM 1488 N N . MET A 1 211 ? 52.428 32.444 32.716 1.00 14.45 211 MET A N 1
ATOM 1489 C CA . MET A 1 211 ? 51.400 32.133 31.722 1.00 17.19 211 MET A CA 1
ATOM 1490 C C . MET A 1 211 ? 51.371 33.166 30.597 1.00 12.91 211 MET A C 1
ATOM 1491 O O . MET A 1 211 ? 51.220 34.360 30.865 1.00 15.25 211 MET A O 1
ATOM 1496 N N . ASP A 1 212 ? 51.491 32.718 29.345 1.00 12.68 212 ASP A N 1
ATOM 1497 C CA . ASP A 1 212 ? 51.223 33.609 28.214 1.00 11.40 212 ASP A CA 1
ATOM 1498 C C . ASP A 1 212 ? 49.710 33.780 28.096 1.00 10.40 212 ASP A C 1
ATOM 1499 O O . ASP A 1 212 ? 48.973 32.792 28.171 1.00 13.68 212 ASP A O 1
ATOM 1504 N N . ILE A 1 213 ? 49.245 35.015 27.937 1.00 11.03 213 ILE A N 1
ATOM 1505 C CA . ILE A 1 213 ? 47.819 35.261 27.789 1.00 12.54 213 ILE A CA 1
ATOM 1506 C C . ILE A 1 213 ? 47.547 35.797 26.394 1.00 11.10 213 ILE A C 1
ATOM 1507 O O . ILE A 1 213 ? 47.949 36.919 26.049 1.00 12.04 213 ILE A O 1
ATOM 1512 N N A MET A 1 214 ? 46.869 34.999 25.584 0.47 11.84 214 MET A N 1
ATOM 1513 N N B MET A 1 214 ? 46.867 34.984 25.594 0.53 12.11 214 MET A N 1
ATOM 1514 C CA A MET A 1 214 ? 46.465 35.471 24.275 0.47 12.21 214 MET A CA 1
ATOM 1515 C CA B MET A 1 214 ? 46.417 35.384 24.269 0.53 10.38 214 MET A CA 1
ATOM 1516 C C A MET A 1 214 ? 45.047 36.005 24.355 0.47 11.05 214 MET A C 1
ATOM 1517 C C B MET A 1 214 ? 45.043 36.019 24.387 0.53 12.48 214 MET A C 1
ATOM 1518 O O A MET A 1 214 ? 44.210 35.491 25.104 0.47 12.87 214 MET A O 1
ATOM 1519 O O B MET A 1 214 ? 44.218 35.570 25.188 0.53 11.64 214 MET A O 1
ATOM 1528 N N . VAL A 1 215 ? 44.790 37.062 23.599 1.00 10.91 215 VAL A N 1
ATOM 1529 C CA . VAL A 1 215 ? 43.490 37.709 23.617 1.00 10.64 215 VAL A CA 1
ATOM 1530 C C . VAL A 1 215 ? 42.834 37.529 22.269 1.00 9.89 215 VAL A C 1
ATOM 1531 O O . VAL A 1 215 ? 43.408 37.870 21.226 1.00 11.45 215 VAL A O 1
ATOM 1535 N N . GLU A 1 216 ? 41.634 36.981 22.307 1.00 10.13 216 GLU A N 1
ATOM 1536 C CA . GLU A 1 216 ? 40.805 36.786 21.138 1.00 11.40 216 GLU A CA 1
ATOM 1537 C C . GLU A 1 216 ? 39.747 37.884 21.104 1.00 9.70 216 GLU A C 1
ATOM 1538 O O . GLU A 1 216 ? 39.106 38.137 22.125 1.00 10.95 216 GLU A O 1
ATOM 1544 N N . PHE A 1 217 ? 39.553 38.519 19.949 1.00 9.70 217 PHE A N 1
ATOM 1545 C CA . PHE A 1 217 ? 38.517 39.543 19.785 1.00 9.98 217 PHE A CA 1
ATOM 1546 C C . PHE A 1 217 ? 37.419 39.168 18.799 1.00 9.38 217 PHE A C 1
ATOM 1547 O O . PHE A 1 217 ? 36.436 39.895 18.660 1.00 9.25 217 PHE A O 1
ATOM 1555 N N . HIS A 1 218 ? 37.614 38.064 18.086 1.00 10.32 218 HIS A N 1
ATOM 1556 C CA . HIS A 1 218 ? 36.615 37.549 17.145 1.00 10.12 218 HIS A CA 1
ATOM 1557 C C . HIS A 1 218 ? 36.157 38.575 16.107 1.00 10.28 218 HIS A C 1
ATOM 1558 O O . HIS A 1 218 ? 35.022 38.526 15.640 1.00 10.57 218 HIS A O 1
ATOM 1565 N N . SER A 1 219 ? 37.047 39.494 15.738 1.00 8.90 219 SER A N 1
ATOM 1566 C CA . SER A 1 219 ? 36.765 40.514 14.718 1.00 8.93 219 SER A CA 1
ATOM 1567 C C . SER A 1 219 ? 35.546 41.374 15.024 1.00 10.23 219 SER A C 1
ATOM 1568 O O . SER A 1 219 ? 34.892 41.869 14.107 1.00 11.45 219 SER A O 1
ATOM 1571 N N A MET A 1 220 ? 35.262 41.575 16.306 0.55 9.32 220 MET A N 1
ATOM 1572 N N B MET A 1 220 ? 35.257 41.570 16.308 0.45 9.08 220 MET A N 1
ATOM 1573 C CA A MET A 1 220 ? 34.012 42.224 16.693 0.55 10.06 220 MET A CA 1
ATOM 1574 C CA B MET A 1 220 ? 34.014 42.233 16.710 0.45 10.66 220 MET A CA 1
ATOM 1575 C C A MET A 1 220 ? 34.070 43.744 16.846 0.55 9.86 220 MET A C 1
ATOM 1576 C C B MET A 1 220 ? 34.068 43.751 16.828 0.45 11.06 220 MET A C 1
ATOM 1577 O O A MET A 1 220 ? 33.036 44.377 17.044 0.55 14.62 220 MET A O 1
ATOM 1578 O O B MET A 1 220 ? 33.034 44.386 17.015 0.45 13.44 220 MET A O 1
ATOM 1587 N N . TRP A 1 221 ? 35.256 44.335 16.732 1.00 8.83 221 TRP A N 1
ATOM 1588 C CA . TRP A 1 221 ? 35.430 45.766 16.991 1.00 8.97 221 TRP A CA 1
ATOM 1589 C C . TRP A 1 221 ? 35.767 46.577 15.754 1.00 8.21 221 TRP A C 1
ATOM 1590 O O . TRP A 1 221 ? 36.463 46.099 14.853 1.00 8.82 221 TRP A O 1
ATOM 1601 N N . GLN A 1 222 ? 35.281 47.818 15.725 1.00 8.53 222 GLN A N 1
ATOM 1602 C CA . GLN A 1 222 ? 35.759 48.816 14.782 1.00 8.73 222 GLN A CA 1
ATOM 1603 C C . GLN A 1 222 ? 37.141 49.324 15.213 1.00 8.18 222 GLN A C 1
ATOM 1604 O O . GLN A 1 222 ? 37.614 49.005 16.305 1.00 8.69 222 GLN A O 1
ATOM 1610 N N . LEU A 1 223 ? 37.793 50.109 14.362 1.00 7.76 223 LEU A N 1
ATOM 1611 C CA . LEU A 1 223 ? 39.205 50.445 14.569 1.00 8.36 223 LEU A CA 1
ATOM 1612 C C . LEU A 1 223 ? 39.479 51.250 15.827 1.00 8.45 223 LEU A C 1
ATOM 1613 O O . LEU A 1 223 ? 40.415 50.940 16.572 1.00 9.21 223 LEU A O 1
ATOM 1618 N N . LEU A 1 224 ? 38.692 52.292 16.056 1.00 8.66 224 LEU A N 1
ATOM 1619 C CA . LEU A 1 224 ? 38.974 53.161 17.197 1.00 8.65 224 LEU A CA 1
ATOM 1620 C C . LEU A 1 224 ? 38.838 52.467 18.565 1.00 9.11 224 LEU A C 1
ATOM 1621 O O . LEU A 1 224 ? 39.759 52.522 19.371 1.00 10.25 224 LEU A O 1
ATOM 1626 N N . PRO A 1 225 ? 37.702 51.791 18.833 1.00 8.63 225 PRO A N 1
ATOM 1627 C CA . PRO A 1 225 ? 37.658 51.093 20.122 1.00 8.63 225 PRO A CA 1
ATOM 1628 C C . PRO A 1 225 ? 38.667 49.934 20.186 1.00 9.18 225 PRO A C 1
ATOM 1629 O O . PRO A 1 225 ? 39.166 49.632 21.275 1.00 9.55 225 PRO A O 1
ATOM 1633 N N . ALA A 1 226 ? 38.985 49.300 19.058 1.00 8.96 226 ALA A N 1
ATOM 1634 C CA . ALA A 1 226 ? 40.036 48.281 19.066 1.00 8.07 226 ALA A CA 1
ATOM 1635 C C . ALA A 1 226 ? 41.365 48.864 19.561 1.00 9.20 226 ALA A C 1
ATOM 1636 O O . ALA A 1 226 ? 42.053 48.249 20.389 1.00 9.18 226 ALA A O 1
ATOM 1638 N N A MET A 1 227 ? 41.719 50.050 19.067 0.49 9.19 227 MET A N 1
ATOM 1639 N N B MET A 1 227 ? 41.729 50.046 19.067 0.51 9.85 227 MET A N 1
ATOM 1640 C CA A MET A 1 227 ? 42.951 50.719 19.489 0.49 9.29 227 MET A CA 1
ATOM 1641 C CA B MET A 1 227 ? 42.978 50.675 19.500 0.51 9.34 227 MET A CA 1
ATOM 1642 C C A MET A 1 227 ? 42.903 51.093 20.965 0.49 9.30 227 MET A C 1
ATOM 1643 C C B MET A 1 227 ? 42.913 51.108 20.966 0.51 10.56 227 MET A C 1
ATOM 1644 O O A MET A 1 227 ? 43.885 50.940 21.692 0.49 10.66 227 MET A O 1
ATOM 1645 O O B MET A 1 227 ? 43.898 50.995 21.694 0.51 11.87 227 MET A O 1
ATOM 1654 N N . GLN A 1 228 ? 41.751 51.587 21.401 1.00 9.61 228 GLN A N 1
ATOM 1655 C CA . GLN A 1 228 ? 41.553 51.973 22.794 1.00 10.92 228 GLN A CA 1
ATOM 1656 C C . GLN A 1 228 ? 41.766 50.776 23.725 1.00 10.46 228 GLN A C 1
ATOM 1657 O O . GLN A 1 228 ? 42.455 50.873 24.746 1.00 12.03 228 GLN A O 1
ATOM 1663 N N . ILE A 1 229 ? 41.169 49.646 23.364 1.00 10.23 229 ILE A N 1
ATOM 1664 C CA . ILE A 1 229 ? 41.317 48.414 24.133 1.00 10.26 229 ILE A CA 1
ATOM 1665 C C . ILE A 1 229 ? 42.765 47.923 24.131 1.00 9.95 229 ILE A C 1
ATOM 1666 O O . ILE A 1 229 ? 43.298 47.523 25.176 1.00 10.68 229 ILE A O 1
ATOM 1671 N N . ALA A 1 230 ? 43.400 47.962 22.960 1.00 9.68 230 ALA A N 1
ATOM 1672 C CA . ALA A 1 230 ? 44.785 47.517 22.829 1.00 9.74 230 ALA A CA 1
ATOM 1673 C C . ALA A 1 230 ? 45.680 48.281 23.800 1.00 10.16 230 ALA A C 1
ATOM 1674 O O . ALA A 1 230 ? 46.480 47.680 24.522 1.00 11.16 230 ALA A O 1
ATOM 1676 N N . LYS A 1 231 ? 45.558 49.604 23.808 1.00 10.78 231 LYS A N 1
ATOM 1677 C CA . LYS A 1 231 ? 46.367 50.425 24.711 1.00 11.32 231 LYS A CA 1
ATOM 1678 C C . LYS A 1 231 ? 46.106 50.071 26.172 1.00 11.99 231 LYS A C 1
ATOM 1679 O O . LYS A 1 231 ? 47.042 49.964 26.979 1.00 12.24 231 LYS A O 1
ATOM 1685 N N . ALA A 1 232 ? 44.840 49.855 26.511 1.00 11.13 232 ALA A N 1
ATOM 1686 C CA . ALA A 1 232 ? 44.465 49.536 27.885 1.00 11.99 232 ALA A CA 1
ATOM 1687 C C . ALA A 1 232 ? 45.026 48.191 28.352 1.00 12.24 232 ALA A C 1
ATOM 1688 O O . ALA A 1 232 ? 45.142 47.948 29.558 1.00 12.78 232 ALA A O 1
ATOM 1690 N N . LEU A 1 233 ? 45.364 47.314 27.412 1.00 11.67 233 LEU A N 1
ATOM 1691 C CA . LEU A 1 233 ? 45.889 45.998 27.768 1.00 11.13 233 LEU A CA 1
ATOM 1692 C C . LEU A 1 233 ? 47.377 46.007 28.089 1.00 11.64 233 LEU A C 1
ATOM 1693 O O . LEU A 1 233 ? 47.911 45.002 28.561 1.00 12.45 233 LEU A O 1
ATOM 1698 N N . THR A 1 234 ? 48.039 47.132 27.843 1.00 11.99 234 THR A N 1
ATOM 1699 C CA . THR A 1 234 ? 49.486 47.246 28.035 1.00 12.83 234 THR A CA 1
ATOM 1700 C C . THR A 1 234 ? 50.022 46.695 29.374 1.00 15.24 234 THR A C 1
ATOM 1701 O O . THR A 1 234 ? 51.011 45.961 29.365 1.00 14.85 234 THR A O 1
ATOM 1705 N N . PRO A 1 235 ? 49.373 47.015 30.515 1.00 14.13 235 PRO A N 1
ATOM 1706 C CA . PRO A 1 235 ? 49.963 46.567 31.788 1.00 14.79 235 PRO A CA 1
ATOM 1707 C C . PRO A 1 235 ? 49.960 45.053 31.985 1.00 16.90 235 PRO A C 1
ATOM 1708 O O . PRO A 1 235 ? 50.596 44.578 32.923 1.00 17.87 235 PRO A O 1
ATOM 1712 N N . TYR A 1 236 ? 49.257 44.303 31.144 1.00 14.50 236 TYR A N 1
ATOM 1713 C CA . TYR A 1 236 ? 49.065 42.880 31.406 1.00 14.31 236 TYR A CA 1
ATOM 1714 C C . TYR A 1 236 ? 49.962 41.954 30.600 1.00 12.71 236 TYR A C 1
ATOM 1715 O O . TYR A 1 236 ? 49.839 40.732 30.694 1.00 13.71 236 TYR A O 1
ATOM 1724 N N . GLN A 1 237 ? 50.869 42.539 29.824 1.00 14.31 237 GLN A N 1
ATOM 1725 C CA . GLN A 1 237 ? 51.842 41.762 29.055 1.00 14.87 237 GLN A CA 1
ATOM 1726 C C . GLN A 1 237 ? 51.172 40.673 28.218 1.00 14.46 237 GLN A C 1
ATOM 1727 O O . GLN A 1 237 ? 51.527 39.500 28.309 1.00 14.71 237 GLN A O 1
ATOM 1733 N N . THR A 1 238 ? 50.194 41.068 27.411 1.00 11.97 238 THR A N 1
ATOM 1734 C CA . THR A 1 238 ? 49.493 40.114 26.565 1.00 11.61 238 THR A CA 1
ATOM 1735 C C . THR A 1 238 ? 50.409 39.565 25.467 1.00 11.18 238 THR A C 1
ATOM 1736 O O . THR A 1 238 ? 51.348 40.232 25.034 1.00 12.45 238 THR A O 1
ATOM 1740 N N . PHE A 1 239 ? 50.136 38.341 25.037 1.00 10.87 239 PHE A N 1
ATOM 1741 C CA . PHE A 1 239 ? 51.018 37.639 24.112 1.00 10.22 239 PHE A CA 1
ATOM 1742 C C . PHE A 1 239 ? 50.689 37.942 22.653 1.00 9.86 239 PHE A C 1
ATOM 1743 O O . PHE A 1 239 ? 51.584 38.169 21.838 1.00 10.79 239 PHE A O 1
ATOM 1751 N N . TRP A 1 240 ? 49.401 37.925 22.324 1.00 9.07 240 TRP A N 1
ATOM 1752 C CA . TRP A 1 240 ? 48.951 38.339 20.999 1.00 8.20 240 TRP A CA 1
ATOM 1753 C C . TRP A 1 240 ? 47.538 38.880 21.069 1.00 8.33 240 TRP A C 1
ATOM 1754 O O . TRP A 1 240 ? 46.809 38.583 22.021 1.00 9.02 240 TRP A O 1
ATOM 1765 N N . HIS A 1 241 ? 47.170 39.688 20.079 1.00 8.58 241 HIS A N 1
ATOM 1766 C CA . HIS A 1 241 ? 45.827 40.246 19.960 1.00 8.16 241 HIS A CA 1
ATOM 1767 C C . HIS A 1 241 ? 45.249 39.737 18.660 1.00 8.19 241 HIS A C 1
ATOM 1768 O O . HIS A 1 241 ? 45.659 40.163 17.568 1.00 8.37 241 HIS A O 1
ATOM 1775 N N . GLU A 1 242 ? 44.319 38.797 18.779 1.00 8.09 242 GLU A N 1
ATOM 1776 C CA . GLU A 1 242 ? 43.827 38.039 17.635 1.00 7.95 242 GLU A CA 1
ATOM 1777 C C . GLU A 1 242 ? 42.550 38.646 17.077 1.00 8.11 242 GLU A C 1
ATOM 1778 O O . GLU A 1 242 ? 41.591 38.910 17.817 1.00 8.97 242 GLU A O 1
ATOM 1784 N N . ASP A 1 243 ? 42.542 38.857 15.765 1.00 8.09 243 ASP A N 1
ATOM 1785 C CA . ASP A 1 243 ? 41.381 39.391 15.056 1.00 8.67 243 ASP A CA 1
ATOM 1786 C C . ASP A 1 243 ? 40.774 40.603 15.770 1.00 8.73 243 ASP A C 1
ATOM 1787 O O . ASP A 1 243 ? 39.584 40.622 16.081 1.00 8.90 243 ASP A O 1
ATOM 1792 N N . PRO A 1 244 ? 41.592 41.640 16.006 1.00 8.25 244 PRO A N 1
ATOM 1793 C CA . PRO A 1 244 ? 41.083 42.800 16.746 1.00 8.33 244 PRO A CA 1
ATOM 1794 C C . PRO A 1 244 ? 40.003 43.578 16.000 1.00 9.10 244 PRO A C 1
ATOM 1795 O O . PRO A 1 244 ? 39.186 44.250 16.640 1.00 9.56 244 PRO A O 1
ATOM 1799 N N . ILE A 1 245 ? 40.031 43.506 14.670 1.00 7.79 245 ILE A N 1
ATOM 1800 C CA . ILE A 1 245 ? 39.050 44.138 13.797 1.00 8.29 245 ILE A CA 1
ATOM 1801 C C . ILE A 1 245 ? 38.693 43.133 12.705 1.00 7.36 245 ILE A C 1
ATOM 1802 O O . ILE A 1 245 ? 39.322 42.086 12.598 1.00 8.89 245 ILE A O 1
ATOM 1807 N N . LYS A 1 246 ? 37.683 43.445 11.909 1.00 7.81 246 LYS A N 1
ATOM 1808 C CA . LYS A 1 246 ? 37.299 42.611 10.775 1.00 8.20 246 LYS A CA 1
ATOM 1809 C C . LYS A 1 246 ? 38.437 42.592 9.771 1.00 7.19 246 LYS A C 1
ATOM 1810 O O . LYS A 1 246 ? 39.050 43.621 9.495 1.00 8.37 246 LYS A O 1
ATOM 1816 N N . MET A 1 247 ? 38.716 41.423 9.205 1.00 7.50 247 MET A N 1
ATOM 1817 C CA . MET A 1 247 ? 39.857 41.263 8.305 1.00 7.27 247 MET A CA 1
ATOM 1818 C C . MET A 1 247 ? 39.483 41.458 6.833 1.00 8.05 247 MET A C 1
ATOM 1819 O O . MET A 1 247 ? 39.879 40.666 5.971 1.00 11.36 247 MET A O 1
ATOM 1824 N N . ASP A 1 248 ? 38.727 42.514 6.544 1.00 7.63 248 ASP A N 1
ATOM 1825 C CA . ASP A 1 248 ? 38.224 42.767 5.187 1.00 9.12 248 ASP A CA 1
ATOM 1826 C C . ASP A 1 248 ? 38.938 43.841 4.369 1.00 11.56 248 ASP A C 1
ATOM 1827 O O . ASP A 1 248 ? 38.951 43.782 3.140 1.00 20.58 248 ASP A O 1
ATOM 1832 N N A SER A 1 249 ? 39.462 44.872 5.016 0.66 7.87 249 SER A N 1
ATOM 1833 N N B SER A 1 249 ? 39.523 44.807 5.059 0.34 14.24 249 SER A N 1
ATOM 1834 C CA A SER A 1 249 ? 40.401 45.803 4.379 0.66 7.32 249 SER A CA 1
ATOM 1835 C CA B SER A 1 249 ? 40.394 45.779 4.424 0.34 11.89 249 SER A CA 1
ATOM 1836 C C A SER A 1 249 ? 41.632 45.848 5.279 0.66 7.97 249 SER A C 1
ATOM 1837 C C B SER A 1 249 ? 41.636 45.844 5.295 0.34 10.24 249 SER A C 1
ATOM 1838 O O A SER A 1 249 ? 41.662 46.566 6.281 0.66 9.86 249 SER A O 1
ATOM 1839 O O B SER A 1 249 ? 41.683 46.581 6.282 0.34 9.73 249 SER A O 1
ATOM 1844 N N . LEU A 1 250 ? 42.634 45.038 4.943 1.00 8.87 250 LEU A N 1
ATOM 1845 C CA . LEU A 1 250 ? 43.765 44.798 5.831 1.00 8.45 250 LEU A CA 1
ATOM 1846 C C . LEU A 1 250 ? 44.650 45.997 6.098 1.00 9.42 250 LEU A C 1
ATOM 1847 O O . LEU A 1 250 ? 45.367 46.017 7.101 1.00 9.45 250 LEU A O 1
ATOM 1852 N N A SER A 1 251 ? 44.614 47.001 5.229 0.68 7.95 251 SER A N 1
ATOM 1853 N N B SER A 1 251 ? 44.590 47.006 5.232 0.32 8.62 251 SER A N 1
ATOM 1854 C CA A SER A 1 251 ? 45.440 48.180 5.461 0.68 9.10 251 SER A CA 1
ATOM 1855 C CA B SER A 1 251 ? 45.385 48.217 5.433 0.32 9.18 251 SER A CA 1
ATOM 1856 C C A SER A 1 251 ? 45.115 48.873 6.798 0.68 9.95 251 SER A C 1
ATOM 1857 C C B SER A 1 251 ? 45.106 48.883 6.784 0.32 9.17 251 SER A C 1
ATOM 1858 O O A SER A 1 251 ? 45.980 49.528 7.375 0.68 11.69 251 SER A O 1
ATOM 1859 O O B SER A 1 251 ? 45.983 49.532 7.349 0.32 10.34 251 SER A O 1
ATOM 1864 N N . SER A 1 252 ? 43.897 48.703 7.308 1.00 9.20 252 SER A N 1
ATOM 1865 C CA . SER A 1 252 ? 43.559 49.239 8.626 1.00 10.33 252 SER A CA 1
ATOM 1866 C C . SER A 1 252 ? 44.459 48.711 9.749 1.00 9.53 252 SER A C 1
ATOM 1867 O O . SER A 1 252 ? 44.617 49.362 10.786 1.00 10.87 252 SER A O 1
ATOM 1870 N N . LEU A 1 253 ? 45.048 47.537 9.552 1.00 8.77 253 LEU A N 1
ATOM 1871 C CA . LEU A 1 253 ? 45.897 46.941 10.585 1.00 8.90 253 LEU A CA 1
ATOM 1872 C C . LEU A 1 253 ? 47.154 47.761 10.875 1.00 8.93 253 LEU A C 1
ATOM 1873 O O . LEU A 1 253 ? 47.709 47.674 11.967 1.00 9.57 253 LEU A O 1
ATOM 1878 N N . THR A 1 254 ? 47.600 48.583 9.931 1.00 10.30 254 THR A N 1
ATOM 1879 C CA . THR A 1 254 ? 48.817 49.359 10.175 1.00 11.90 254 THR A CA 1
ATOM 1880 C C . THR A 1 254 ? 48.638 50.333 11.336 1.00 13.62 254 THR A C 1
ATOM 1881 O O . THR A 1 254 ? 49.533 50.525 12.164 1.00 16.30 254 THR A O 1
ATOM 1885 N N . ARG A 1 255 ? 47.465 50.932 11.424 1.00 12.03 255 ARG A N 1
ATOM 1886 C CA . ARG A 1 255 ? 47.217 51.841 12.526 1.00 14.18 255 ARG A CA 1
ATOM 1887 C C . ARG A 1 255 ? 47.077 51.118 13.848 1.00 14.43 255 ARG A C 1
ATOM 1888 O O . ARG A 1 255 ? 47.514 51.621 14.885 1.00 15.82 255 ARG A O 1
ATOM 1896 N N . TYR A 1 256 ? 46.478 49.931 13.814 1.00 10.90 256 TYR A N 1
ATOM 1897 C CA . TYR A 1 256 ? 46.352 49.134 15.019 1.00 11.17 256 TYR A CA 1
ATOM 1898 C C . TYR A 1 256 ? 47.735 48.744 15.532 1.00 10.26 256 TYR A C 1
ATOM 1899 O O . TYR A 1 256 ? 48.026 48.866 16.725 1.00 11.31 256 TYR A O 1
ATOM 1908 N N . ALA A 1 257 ? 48.591 48.272 14.637 1.00 11.09 257 ALA A N 1
ATOM 1909 C CA . ALA A 1 257 ? 49.929 47.837 15.030 1.00 12.18 257 ALA A CA 1
ATOM 1910 C C . ALA A 1 257 ? 50.754 48.989 15.604 1.00 16.38 257 ALA A C 1
ATOM 1911 O O . ALA A 1 257 ? 51.657 48.765 16.414 1.00 17.22 257 ALA A O 1
ATOM 1913 N N . ALA A 1 258 ? 50.429 50.213 15.203 1.00 15.57 258 ALA A N 1
ATOM 1914 C CA . ALA A 1 258 ? 51.145 51.397 15.673 1.00 18.53 258 ALA A CA 1
ATOM 1915 C C . ALA A 1 258 ? 50.952 51.646 17.165 1.00 19.19 258 ALA A C 1
ATOM 1916 O O . ALA A 1 258 ? 51.796 52.285 17.804 1.00 22.82 258 ALA A O 1
ATOM 1918 N N . VAL A 1 259 ? 49.844 51.167 17.721 1.00 13.66 259 VAL A N 1
ATOM 1919 C CA . VAL A 1 259 ? 49.569 51.396 19.135 1.00 13.79 259 VAL A CA 1
ATOM 1920 C C . VAL A 1 259 ? 49.487 50.122 19.978 1.00 13.32 259 VAL A C 1
ATOM 1921 O O . VAL A 1 259 ? 49.483 50.198 21.202 1.00 14.62 259 VAL A O 1
ATOM 1925 N N . SER A 1 260 ? 49.417 48.955 19.346 1.00 12.41 260 SER A N 1
ATOM 1926 C CA . SER A 1 260 ? 49.208 47.722 20.103 1.00 11.95 260 SER A CA 1
ATOM 1927 C C . SER A 1 260 ? 50.460 47.267 20.843 1.00 11.69 260 SER A C 1
ATOM 1928 O O . SER A 1 260 ? 51.542 47.219 20.267 1.00 12.88 260 SER A O 1
ATOM 1931 N N . PRO A 1 261 ? 50.317 46.919 22.131 1.00 11.59 261 PRO A N 1
ATOM 1932 C CA . PRO A 1 261 ? 51.462 46.424 22.904 1.00 11.11 261 PRO A CA 1
ATOM 1933 C C . PRO A 1 261 ? 51.771 44.957 22.629 1.00 12.75 261 PRO A C 1
ATOM 1934 O O . PRO A 1 261 ? 52.753 44.434 23.159 1.00 14.29 261 PRO A O 1
ATOM 1938 N N . ALA A 1 262 ? 50.941 44.300 21.821 1.00 11.49 262 ALA A N 1
ATOM 1939 C CA . ALA A 1 262 ? 51.148 42.899 21.468 1.00 10.72 262 ALA A CA 1
ATOM 1940 C C . ALA A 1 262 ? 51.018 42.759 19.958 1.00 11.13 262 ALA A C 1
ATOM 1941 O O . ALA A 1 262 ? 50.281 43.529 19.327 1.00 10.71 262 ALA A O 1
ATOM 1943 N N . PRO A 1 263 ? 51.699 41.761 19.373 1.00 9.62 263 PRO A N 1
ATOM 1944 C CA . PRO A 1 263 ? 51.546 41.539 17.935 1.00 9.27 263 PRO A CA 1
ATOM 1945 C C . PRO A 1 263 ? 50.121 41.146 17.583 1.00 9.55 263 PRO A C 1
ATOM 1946 O O . PRO A 1 263 ? 49.399 40.534 18.391 1.00 9.97 263 PRO A O 1
ATOM 1950 N N . ILE A 1 264 ? 49.726 41.499 16.366 1.00 8.80 264 ILE A N 1
ATOM 1951 C CA . ILE A 1 264 ? 48.457 41.070 15.811 1.00 9.62 264 ILE A CA 1
ATOM 1952 C C . ILE A 1 264 ? 48.539 39.598 15.446 1.00 9.04 264 ILE A C 1
ATOM 1953 O O . ILE A 1 264 ? 49.483 39.163 14.774 1.00 11.21 264 ILE A O 1
ATOM 1958 N N . SER A 1 265 ? 47.544 38.836 15.866 1.00 8.76 265 SER A N 1
ATOM 1959 C CA . SER A 1 265 ? 47.357 37.479 15.404 1.00 10.22 265 SER A CA 1
ATOM 1960 C C . SER A 1 265 ? 46.240 37.516 14.360 1.00 9.15 265 SER A C 1
ATOM 1961 O O . SER A 1 265 ? 45.116 37.934 14.656 1.00 10.08 265 SER A O 1
ATOM 1964 N N . ALA A 1 266 ? 46.557 37.133 13.128 1.00 7.82 266 ALA A N 1
ATOM 1965 C CA . ALA A 1 266 ? 45.625 37.248 12.010 1.00 8.08 266 ALA A CA 1
ATOM 1966 C C . ALA A 1 266 ? 46.006 36.219 10.954 1.00 7.46 266 ALA A C 1
ATOM 1967 O O . ALA A 1 266 ? 47.203 36.041 10.700 1.00 7.58 266 ALA A O 1
ATOM 1969 N N . SER A 1 267 ? 45.042 35.517 10.349 1.00 7.58 267 SER A N 1
ATOM 1970 C CA . SER A 1 267 ? 43.660 35.394 10.815 1.00 7.23 267 SER A CA 1
ATOM 1971 C C . SER A 1 267 ? 43.078 34.086 10.293 1.00 7.85 267 SER A C 1
ATOM 1972 O O . SER A 1 267 ? 43.146 33.809 9.090 1.00 8.00 267 SER A O 1
ATOM 1975 N N . GLU A 1 268 ? 42.448 33.325 11.183 1.00 8.04 268 GLU A N 1
ATOM 1976 C CA . GLU A 1 268 ? 41.689 32.138 10.801 1.00 8.34 268 GLU A CA 1
ATOM 1977 C C . GLU A 1 268 ? 40.590 32.464 9.784 1.00 7.66 268 GLU A C 1
ATOM 1978 O O . GLU A 1 268 ? 40.105 31.574 9.082 1.00 8.68 268 GLU A O 1
ATOM 1984 N N . THR A 1 269 ? 40.185 33.729 9.711 1.00 7.01 269 THR A N 1
ATOM 1985 C CA . THR A 1 269 ? 39.103 34.116 8.796 1.00 7.92 269 THR A CA 1
ATOM 1986 C C . THR A 1 269 ? 39.550 34.383 7.361 1.00 8.17 269 THR A C 1
ATOM 1987 O O . THR A 1 269 ? 38.699 34.565 6.492 1.00 8.69 269 THR A O 1
ATOM 1991 N N . LEU A 1 270 ? 40.861 34.410 7.113 1.00 7.20 270 LEU A N 1
ATOM 1992 C CA . LEU A 1 270 ? 41.409 34.707 5.793 1.00 7.97 270 LEU A CA 1
ATOM 1993 C C . LEU A 1 270 ? 41.658 33.434 5.002 1.00 7.83 270 LEU A C 1
ATOM 1994 O O . LEU A 1 270 ? 42.089 32.416 5.564 1.00 8.79 270 LEU A O 1
ATOM 1999 N N . GLY A 1 271 ? 41.427 33.491 3.695 1.00 7.90 271 GLY A N 1
ATOM 2000 C CA . GLY A 1 271 ? 41.630 32.334 2.840 1.00 9.17 271 GLY A CA 1
ATOM 2001 C C . GLY A 1 271 ? 42.574 32.555 1.672 1.00 7.63 271 GLY A C 1
ATOM 2002 O O . GLY A 1 271 ? 42.545 33.606 1.027 1.00 8.49 271 GLY A O 1
ATOM 2003 N N . SER A 1 272 ? 43.399 31.538 1.436 1.00 8.81 272 SER A N 1
ATOM 2004 C CA . SER A 1 272 ? 44.334 31.433 0.304 1.00 7.48 272 SER A CA 1
ATOM 2005 C C . SER A 1 272 ? 45.616 32.209 0.568 1.00 7.60 272 SER A C 1
ATOM 2006 O O . SER A 1 272 ? 45.652 33.189 1.327 1.00 7.83 272 SER A O 1
ATOM 2009 N N . ARG A 1 273 ? 46.683 31.801 -0.096 1.00 7.98 273 ARG A N 1
ATOM 2010 C CA . ARG A 1 273 ? 47.930 32.497 0.124 1.00 8.25 273 ARG A CA 1
ATOM 2011 C C . ARG A 1 273 ? 47.879 33.954 -0.319 1.00 8.01 273 ARG A C 1
ATOM 2012 O O . ARG A 1 273 ? 48.669 34.765 0.161 1.00 8.38 273 ARG A O 1
ATOM 2020 N N . TRP A 1 274 ? 46.950 34.291 -1.211 1.00 7.05 274 TRP A N 1
ATOM 2021 C CA . TRP A 1 274 ? 46.827 35.662 -1.691 1.00 8.04 274 TRP A CA 1
ATOM 2022 C C . TRP A 1 274 ? 46.337 36.606 -0.595 1.00 6.66 274 TRP A C 1
ATOM 2023 O O . TRP A 1 274 ? 46.793 37.755 -0.509 1.00 7.62 274 TRP A O 1
ATOM 2034 N N . ALA A 1 275 ? 45.439 36.136 0.263 1.00 7.04 275 ALA A N 1
ATOM 2035 C CA . ALA A 1 275 ? 45.033 36.944 1.412 1.00 7.11 275 ALA A CA 1
ATOM 2036 C C . ALA A 1 275 ? 46.200 37.170 2.364 1.00 6.71 275 ALA A C 1
ATOM 2037 O O . ALA A 1 275 ? 46.338 38.240 2.958 1.00 7.61 275 ALA A O 1
ATOM 2039 N N . PHE A 1 276 ? 47.043 36.153 2.505 1.00 6.70 276 PHE A N 1
ATOM 2040 C CA . PHE A 1 276 ? 48.192 36.260 3.395 1.00 7.29 276 PHE A CA 1
ATOM 2041 C C . PHE A 1 276 ? 49.311 37.107 2.801 1.00 7.04 276 PHE A C 1
ATOM 2042 O O . PHE A 1 276 ? 50.002 37.808 3.539 1.00 8.05 276 PHE A O 1
ATOM 2050 N N . ARG A 1 277 ? 49.451 37.103 1.477 1.00 7.08 277 ARG A N 1
ATOM 2051 C CA . ARG A 1 277 ? 50.305 38.105 0.839 1.00 7.69 277 ARG A CA 1
ATOM 2052 C C . ARG A 1 277 ? 49.824 39.509 1.195 1.00 6.83 277 ARG A C 1
ATOM 2053 O O . ARG A 1 277 ? 50.615 40.371 1.587 1.00 8.31 277 ARG A O 1
ATOM 2061 N N . ASP A 1 278 ? 48.523 39.741 1.058 1.00 7.18 278 ASP A N 1
ATOM 2062 C CA . ASP A 1 278 ? 47.961 41.047 1.376 1.00 8.11 278 ASP A CA 1
ATOM 2063 C C . ASP A 1 278 ? 48.258 41.414 2.835 1.00 7.76 278 ASP A C 1
ATOM 2064 O O . ASP A 1 278 ? 48.610 42.556 3.140 1.00 8.23 278 ASP A O 1
ATOM 2069 N N . LEU A 1 279 ? 48.120 40.453 3.746 1.00 6.57 279 LEU A N 1
ATOM 2070 C CA . LEU A 1 279 ? 48.399 40.699 5.152 1.00 6.53 279 LEU A CA 1
ATOM 2071 C C . LEU A 1 279 ? 49.867 41.063 5.355 1.00 7.68 279 LEU A C 1
ATOM 2072 O O . LEU A 1 279 ? 50.199 42.042 6.028 1.00 8.48 279 LEU A O 1
ATOM 2077 N N . LEU A 1 280 ? 50.761 40.273 4.777 1.00 7.89 280 LEU A N 1
ATOM 2078 C CA . LEU A 1 280 ? 52.190 40.560 4.902 1.00 8.89 280 LEU A CA 1
ATOM 2079 C C . LEU A 1 280 ? 52.567 41.925 4.318 1.00 9.91 280 LEU A C 1
ATOM 2080 O O . LEU A 1 280 ? 53.409 42.645 4.870 1.00 11.36 280 LEU A O 1
ATOM 2085 N N . GLU A 1 281 ? 51.930 42.299 3.218 1.00 10.23 281 GLU A N 1
ATOM 2086 C CA . GLU A 1 281 ? 52.207 43.574 2.559 1.00 12.39 281 GLU A CA 1
ATOM 2087 C C . GLU A 1 281 ? 51.801 44.784 3.386 1.00 12.58 281 GLU A C 1
ATOM 2088 O O . GLU A 1 281 ? 52.247 45.903 3.100 1.00 13.93 281 GLU A O 1
ATOM 2094 N N . THR A 1 282 ? 50.973 44.597 4.411 1.00 10.43 282 THR A N 1
ATOM 2095 C CA . THR A 1 282 ? 50.604 45.730 5.250 1.00 11.21 282 THR A CA 1
ATOM 2096 C C . THR A 1 282 ? 51.770 46.225 6.086 1.00 10.89 282 THR A C 1
ATOM 2097 O O . THR A 1 282 ? 51.756 47.367 6.527 1.00 14.20 282 THR A O 1
ATOM 2101 N N . GLY A 1 283 ? 52.757 45.375 6.339 1.00 10.88 283 GLY A N 1
ATOM 2102 C CA . GLY A 1 283 ? 53.818 45.725 7.272 1.00 12.00 283 GLY A CA 1
ATOM 2103 C C . GLY A 1 283 ? 53.406 45.602 8.732 1.00 11.68 283 GLY A C 1
ATOM 2104 O O . GLY A 1 283 ? 54.182 45.976 9.616 1.00 14.14 283 GLY A O 1
ATOM 2105 N N . ALA A 1 284 ? 52.210 45.069 8.987 1.00 9.81 284 ALA A N 1
ATOM 2106 C CA . ALA A 1 284 ? 51.673 44.969 10.339 1.00 9.90 284 ALA A CA 1
ATOM 2107 C C . ALA A 1 284 ? 51.468 43.521 10.781 1.00 9.17 284 ALA A C 1
ATOM 2108 O O . ALA A 1 284 ? 50.967 43.276 11.878 1.00 10.09 284 ALA A O 1
ATOM 2110 N N . ALA A 1 285 ? 51.846 42.559 9.944 1.00 8.38 285 ALA A N 1
ATOM 2111 C CA . ALA A 1 285 ? 51.590 41.159 10.268 1.00 8.83 285 ALA A CA 1
ATOM 2112 C C . ALA A 1 285 ? 52.379 40.730 11.499 1.00 8.44 285 ALA A C 1
ATOM 2113 O O . ALA A 1 285 ? 53.510 41.166 11.703 1.00 9.26 285 ALA A O 1
ATOM 2115 N N . GLY A 1 286 ? 51.793 39.851 12.300 1.00 8.49 286 GLY A N 1
ATOM 2116 C CA . GLY A 1 286 ? 52.443 39.337 13.496 1.00 8.78 286 GLY A CA 1
ATOM 2117 C C . GLY A 1 286 ? 52.425 37.822 13.476 1.00 8.30 286 GLY A C 1
ATOM 2118 O O . GLY A 1 286 ? 53.092 37.183 12.654 1.00 9.18 286 GLY A O 1
ATOM 2119 N N . VAL A 1 287 ? 51.670 37.230 14.392 1.00 7.90 287 VAL A N 1
ATOM 2120 C CA . VAL A 1 287 ? 51.477 35.790 14.372 1.00 8.44 287 VAL A CA 1
ATOM 2121 C C . VAL A 1 287 ? 50.515 35.472 13.237 1.00 8.07 287 VAL A C 1
ATOM 2122 O O . VAL A 1 287 ? 49.404 36.020 13.181 1.00 8.65 287 VAL A O 1
ATOM 2126 N N . VAL A 1 288 ? 50.952 34.625 12.310 1.00 7.92 288 VAL A N 1
ATOM 2127 C CA . VAL A 1 288 ? 50.144 34.274 11.153 1.00 8.02 288 VAL A CA 1
ATOM 2128 C C . VAL A 1 288 ? 49.259 33.095 11.531 1.00 7.61 288 VAL A C 1
ATOM 2129 O O . VAL A 1 288 ? 49.729 31.969 11.745 1.00 9.69 288 VAL A O 1
ATOM 2133 N N A MET A 1 289 ? 47.963 33.378 11.636 0.51 8.74 289 MET A N 1
ATOM 2134 N N B MET A 1 289 ? 47.972 33.372 11.669 0.49 7.49 289 MET A N 1
ATOM 2135 C CA A MET A 1 289 ? 46.963 32.384 12.010 0.51 8.04 289 MET A CA 1
ATOM 2136 C CA B MET A 1 289 ? 47.010 32.354 12.050 0.49 8.37 289 MET A CA 1
ATOM 2137 C C A MET A 1 289 ? 46.246 31.934 10.769 0.51 7.10 289 MET A C 1
ATOM 2138 C C B MET A 1 289 ? 46.198 31.949 10.834 0.49 8.49 289 MET A C 1
ATOM 2139 O O A MET A 1 289 ? 46.009 32.717 9.852 0.51 8.50 289 MET A O 1
ATOM 2140 O O B MET A 1 289 ? 45.871 32.779 9.990 0.49 7.42 289 M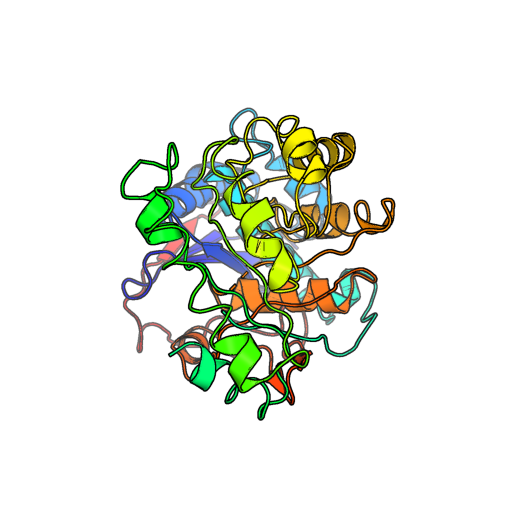ET A O 1
ATOM 2149 N N . LEU A 1 290 ? 45.880 30.663 10.749 1.00 7.41 290 LEU A N 1
ATOM 2150 C CA . LEU A 1 290 ? 45.089 30.136 9.650 1.00 7.67 290 LEU A CA 1
ATOM 2151 C C . LEU A 1 290 ? 44.291 28.962 10.190 1.00 8.52 290 LEU A C 1
ATOM 2152 O O . LEU A 1 290 ? 44.634 28.410 11.238 1.00 8.47 290 LEU A O 1
ATOM 2157 N N . ASP A 1 291 ? 43.231 28.591 9.483 1.00 7.51 291 ASP A N 1
ATOM 2158 C CA . ASP A 1 291 ? 42.521 27.355 9.747 1.00 7.68 291 ASP A CA 1
ATOM 2159 C C . ASP A 1 291 ? 42.563 26.565 8.454 1.00 7.34 291 ASP A C 1
ATOM 2160 O O . ASP A 1 291 ? 42.079 27.036 7.420 1.00 7.64 291 ASP A O 1
ATOM 2165 N N . ILE A 1 292 ? 43.162 25.376 8.502 1.00 7.03 292 ILE A N 1
ATOM 2166 C CA . ILE A 1 292 ? 43.378 24.601 7.293 1.00 8.36 292 ILE A CA 1
ATOM 2167 C C . ILE A 1 292 ? 42.083 24.254 6.570 1.00 7.31 292 ILE A C 1
ATOM 2168 O O . ILE A 1 292 ? 42.089 24.057 5.358 1.00 8.03 292 ILE A O 1
ATOM 2173 N N . SER A 1 293 ? 40.982 24.177 7.311 1.00 7.55 293 SER A N 1
ATOM 2174 C CA . SER A 1 293 ? 39.680 23.844 6.728 1.00 7.75 293 SER A CA 1
ATOM 2175 C C . SER A 1 293 ? 38.908 25.057 6.217 1.00 7.06 293 SER A C 1
ATOM 2176 O O . SER A 1 293 ? 37.810 24.901 5.665 1.00 7.65 293 SER A O 1
ATOM 2179 N N . TRP A 1 294 ? 39.473 26.253 6.419 1.00 7.29 294 TRP A N 1
ATOM 2180 C CA . TRP A 1 294 ? 38.850 27.511 6.012 1.00 7.33 294 TRP A CA 1
ATOM 2181 C C . TRP A 1 294 ? 39.708 28.282 5.006 1.00 7.42 294 TRP A C 1
ATOM 2182 O O . TRP A 1 294 ? 39.238 29.281 4.469 1.00 8.23 294 TRP A O 1
ATOM 2193 N N . CYS A 1 295 ? 40.954 27.849 4.767 1.00 7.08 295 CYS A N 1
ATOM 2194 C CA . CYS A 1 295 ? 41.917 28.681 4.036 1.00 7.41 295 CYS A CA 1
ATOM 2195 C C . CYS A 1 295 ? 42.360 28.113 2.705 1.00 8.12 295 CYS A C 1
ATOM 2196 O O . CYS A 1 295 ? 43.175 28.740 2.027 1.00 8.29 295 CYS A O 1
ATOM 2199 N N . GLY A 1 296 ? 41.873 26.925 2.355 1.00 7.29 296 GLY A N 1
ATOM 2200 C CA . GLY A 1 296 ? 42.327 26.243 1.150 1.00 8.77 296 GLY A CA 1
ATOM 2201 C C . GLY A 1 296 ? 43.066 24.935 1.406 1.00 9.63 296 GLY A C 1
ATOM 2202 O O . GLY A 1 296 ? 43.768 24.427 0.525 1.00 10.94 296 GLY A O 1
ATOM 2203 N N . GLY A 1 297 ? 42.951 24.400 2.612 1.00 7.59 297 GLY A N 1
ATOM 2204 C CA . GLY A 1 297 ? 43.483 23.080 2.908 1.00 8.41 297 GLY A CA 1
ATOM 2205 C C . GLY A 1 297 ? 44.920 23.102 3.374 1.00 7.39 297 GLY A C 1
ATOM 2206 O O . GLY A 1 297 ? 45.534 24.164 3.543 1.00 8.18 297 GLY A O 1
ATOM 2207 N N . LEU A 1 298 ? 45.469 21.912 3.570 1.00 8.21 298 LEU A N 1
ATOM 2208 C CA . LEU A 1 298 ? 46.892 21.787 3.842 1.00 7.54 298 LEU A CA 1
ATOM 2209 C C . LEU A 1 298 ? 47.706 22.352 2.682 1.00 7.21 298 LEU A C 1
ATOM 2210 O O . LEU A 1 298 ? 48.805 22.859 2.887 1.00 7.79 298 LEU A O 1
ATOM 2215 N N . SER A 1 299 ? 47.177 22.271 1.463 1.00 7.58 299 SER A N 1
ATOM 2216 C CA . SER A 1 299 ? 47.889 22.780 0.291 1.00 8.43 299 SER A CA 1
ATOM 2217 C C . SER A 1 299 ? 48.154 24.286 0.383 1.00 7.30 299 SER A C 1
ATOM 2218 O O . SER A 1 299 ? 49.291 24.731 0.205 1.00 8.75 299 SER A O 1
ATOM 2221 N N . GLU A 1 300 ? 47.131 25.089 0.668 1.00 7.02 300 GLU A N 1
ATOM 2222 C CA . GLU A 1 300 ? 47.389 26.515 0.857 1.00 7.20 300 GLU A CA 1
ATOM 2223 C C . GLU A 1 300 ? 48.129 26.763 2.159 1.00 6.74 300 GLU A C 1
ATOM 2224 O O . GLU A 1 300 ? 49.051 27.585 2.186 1.00 7.34 300 GLU A O 1
ATOM 2230 N N . ALA A 1 301 ? 47.765 26.058 3.231 1.00 6.98 301 ALA A N 1
ATOM 2231 C CA . ALA A 1 301 ? 48.347 26.315 4.541 1.00 7.70 301 ALA A CA 1
ATOM 2232 C C . ALA A 1 301 ? 49.852 26.121 4.565 1.00 7.86 301 ALA A C 1
ATOM 2233 O O . ALA A 1 301 ? 50.573 26.905 5.185 1.00 7.70 301 ALA A O 1
ATOM 2235 N N . ARG A 1 302 ? 50.344 25.073 3.906 1.00 7.18 302 ARG A N 1
ATOM 2236 C CA . ARG A 1 302 ? 51.773 24.803 3.944 1.00 7.51 302 ARG A CA 1
ATOM 2237 C C . ARG A 1 302 ? 52.545 25.925 3.247 1.00 7.63 302 ARG A C 1
ATOM 2238 O O . ARG A 1 302 ? 53.673 26.259 3.625 1.00 9.33 302 ARG A O 1
ATOM 2246 N N . LYS A 1 303 ? 51.944 26.493 2.213 1.00 7.44 303 LYS A N 1
ATOM 2247 C CA . LYS A 1 303 ? 52.582 27.551 1.444 1.00 7.70 303 LYS A CA 1
ATOM 2248 C C . LYS A 1 303 ? 52.496 28.876 2.204 1.00 8.34 303 LYS A C 1
ATOM 2249 O O . LYS A 1 303 ? 53.429 29.680 2.170 1.00 8.93 303 LYS A O 1
ATOM 2255 N N . ILE A 1 304 ? 51.381 29.110 2.886 1.00 7.33 304 ILE A N 1
ATOM 2256 C CA . ILE A 1 304 ? 51.269 30.275 3.764 1.00 8.58 304 ILE A CA 1
ATOM 2257 C C . ILE A 1 304 ? 52.342 30.232 4.848 1.00 7.53 304 ILE A C 1
ATOM 2258 O O . ILE A 1 304 ? 52.993 31.240 5.146 1.00 8.02 304 ILE A O 1
ATOM 2263 N N . ALA A 1 305 ? 52.549 29.056 5.423 1.00 7.56 305 ALA A N 1
ATOM 2264 C CA . ALA A 1 305 ? 53.547 28.922 6.477 1.00 8.34 305 ALA A CA 1
ATOM 2265 C C . ALA A 1 305 ? 54.962 29.252 6.007 1.00 8.00 305 ALA A C 1
ATOM 2266 O O . ALA A 1 305 ? 55.699 29.972 6.686 1.00 8.03 305 ALA A O 1
ATOM 2268 N N A SER A 1 306 ? 55.358 28.729 4.852 0.58 9.23 306 SER A N 1
ATOM 2269 N N B SER A 1 306 ? 55.327 28.750 4.832 0.42 6.86 306 SER A N 1
ATOM 2270 C CA A SER A 1 306 ? 56.725 28.961 4.387 0.58 7.40 306 SER A CA 1
ATOM 2271 C CA B SER A 1 306 ? 56.654 29.009 4.285 0.42 10.54 306 SER A CA 1
ATOM 2272 C C A SER A 1 306 ? 56.942 30.413 3.974 0.58 9.68 306 SER A C 1
ATOM 2273 C C B SER A 1 306 ? 56.823 30.487 3.970 0.42 6.93 306 SER A C 1
ATOM 2274 O O A SER A 1 306 ? 58.054 30.932 4.087 0.58 9.70 306 SER A O 1
ATOM 2275 O O B SER A 1 306 ? 57.880 31.069 4.223 0.42 8.34 306 SER A O 1
ATOM 2280 N N A MET A 1 307 ? 55.879 31.061 3.505 0.58 9.65 307 MET A N 1
ATOM 2281 N N B MET A 1 307 ? 55.772 31.091 3.424 0.42 6.85 307 MET A N 1
ATOM 2282 C CA A MET A 1 307 ? 55.918 32.482 3.172 0.58 7.39 307 MET A CA 1
ATOM 2283 C CA B MET A 1 307 ? 55.755 32.529 3.181 0.42 13.52 307 MET A CA 1
ATOM 2284 C C A MET A 1 307 ? 55.974 33.343 4.445 0.58 9.25 307 MET A C 1
ATOM 2285 C C B MET A 1 307 ? 55.990 33.311 4.455 0.42 7.91 307 MET A C 1
ATOM 2286 O O A MET A 1 307 ? 56.699 34.341 4.487 0.58 11.99 307 MET A O 1
ATOM 2287 O O B MET A 1 307 ? 56.834 34.212 4.506 0.42 7.33 307 MET A O 1
ATOM 2296 N N . ALA A 1 308 ? 55.240 32.969 5.490 1.00 8.23 308 ALA A N 1
ATOM 2297 C CA . ALA A 1 308 ? 55.353 33.674 6.766 1.00 9.01 308 ALA A CA 1
ATOM 2298 C C . ALA A 1 308 ? 56.789 33.615 7.300 1.00 7.57 308 ALA A C 1
ATOM 2299 O O . ALA A 1 308 ? 57.317 34.597 7.833 1.00 7.70 308 ALA A O 1
ATOM 2301 N N . GLU A 1 309 ? 57.435 32.466 7.126 1.00 7.80 309 GLU A N 1
ATOM 2302 C CA . GLU A 1 309 ? 58.814 32.305 7.567 1.00 7.63 309 GLU A CA 1
ATOM 2303 C C . GLU A 1 309 ? 59.753 33.244 6.824 1.00 7.93 309 GLU A C 1
ATOM 2304 O O . GLU A 1 309 ? 60.729 33.741 7.391 1.00 8.53 309 GLU A O 1
ATOM 2310 N N . ALA A 1 310 ? 59.448 33.508 5.553 1.00 8.51 310 ALA A N 1
ATOM 2311 C CA . ALA A 1 310 ? 60.226 34.463 4.781 1.00 8.70 310 ALA A CA 1
ATOM 2312 C C . ALA A 1 310 ? 60.149 35.862 5.391 1.00 8.49 310 ALA A C 1
ATOM 2313 O O . ALA A 1 310 ? 61.067 36.664 5.236 1.00 8.99 310 ALA A O 1
ATOM 2315 N N . TRP A 1 311 ? 59.041 36.154 6.081 1.00 8.47 311 TRP A N 1
ATOM 2316 C CA . TRP A 1 311 ? 58.857 37.425 6.789 1.00 8.69 311 TRP A CA 1
ATOM 2317 C C . TRP A 1 311 ? 59.313 37.366 8.251 1.00 7.89 311 TRP A C 1
ATOM 2318 O O . TRP A 1 311 ? 59.065 38.285 9.012 1.00 9.98 311 TRP A O 1
ATOM 2329 N N A HIS A 1 312 ? 59.993 36.289 8.638 0.53 8.05 312 HIS A N 1
ATOM 2330 N N B HIS A 1 312 ? 59.997 36.275 8.609 0.47 7.55 312 HIS A N 1
ATOM 2331 C CA A HIS A 1 312 ? 60.487 36.130 10.011 0.53 7.27 312 HIS A CA 1
ATOM 2332 C CA B HIS A 1 312 ? 60.470 36.000 9.976 0.47 9.39 312 HIS A CA 1
ATOM 2333 C C A HIS A 1 312 ? 59.357 36.013 11.040 0.53 8.03 312 HIS A C 1
ATOM 2334 C C B HIS A 1 312 ? 59.358 36.019 11.012 0.47 7.19 312 HIS A C 1
ATOM 2335 O O A HIS A 1 312 ? 59.544 36.370 12.211 0.53 7.54 312 HIS A O 1
ATOM 2336 O O B HIS A 1 312 ? 59.552 36.483 12.142 0.47 8.06 312 HIS A O 1
ATOM 2349 N N . LEU A 1 313 ? 58.212 35.486 10.611 1.00 7.25 313 LEU A N 1
ATOM 2350 C CA . LEU A 1 313 ? 57.029 35.398 11.458 1.00 7.64 313 LEU A CA 1
ATOM 2351 C C . LEU A 1 313 ? 56.646 33.950 11.686 1.00 7.45 313 LEU A C 1
ATOM 2352 O O . LEU A 1 313 ? 56.954 33.077 10.860 1.00 8.70 313 LEU A O 1
ATOM 2357 N N . PRO A 1 314 ? 55.941 33.681 12.785 1.00 7.14 314 PRO A N 1
ATOM 2358 C CA . PRO A 1 314 ? 55.507 32.321 13.090 1.00 7.52 314 PRO A CA 1
ATOM 2359 C C . PRO A 1 314 ? 54.110 32.030 12.557 1.00 7.97 314 PRO A C 1
ATOM 2360 O O . PRO A 1 314 ? 53.369 32.958 12.202 1.00 8.25 314 PRO A O 1
ATOM 2364 N N A VAL A 1 315 ? 53.749 30.749 12.548 0.53 7.74 315 VAL A N 1
ATOM 2365 N N B VAL A 1 315 ? 53.757 30.748 12.498 0.47 9.13 315 VAL A N 1
ATOM 2366 C CA A VAL A 1 315 ? 52.408 30.314 12.168 0.53 8.23 315 VAL A CA 1
ATOM 2367 C CA B VAL A 1 315 ? 52.385 30.348 12.206 0.47 9.67 315 VAL A CA 1
ATOM 2368 C C A VAL A 1 315 ? 51.769 29.566 13.347 0.53 9.38 315 VAL A C 1
ATOM 2369 C C B VAL A 1 315 ? 51.775 29.626 13.398 0.47 6.87 315 VAL A C 1
ATOM 2370 O O A VAL A 1 315 ? 52.460 28.892 14.109 0.53 7.55 315 VAL A O 1
ATOM 2371 O O B VAL A 1 315 ? 52.481 29.011 14.199 0.47 10.06 315 VAL A O 1
ATOM 2378 N N . ALA A 1 316 ? 50.455 29.705 13.508 1.00 7.87 316 ALA A N 1
ATOM 2379 C CA . ALA A 1 316 ? 49.720 29.059 14.598 1.00 9.26 316 ALA A CA 1
ATOM 2380 C C . ALA A 1 316 ? 48.393 28.576 14.037 1.00 9.55 316 ALA A C 1
ATOM 2381 O O . ALA A 1 316 ? 47.430 29.340 13.952 1.00 12.41 316 ALA A O 1
ATOM 2383 N N . PRO A 1 317 ? 48.323 27.298 13.652 1.00 8.09 317 PRO A N 1
ATOM 2384 C CA . PRO A 1 317 ? 47.087 26.774 13.057 1.00 9.09 317 PRO A CA 1
ATOM 2385 C C . PRO A 1 317 ? 45.937 26.655 14.062 1.00 9.02 317 PRO A C 1
ATOM 2386 O O . PRO A 1 317 ? 46.100 26.162 15.183 1.00 9.92 317 PRO A O 1
ATOM 2390 N N . HIS A 1 318 ? 44.765 27.108 13.642 1.00 9.39 318 HIS A N 1
ATOM 2391 C CA . HIS A 1 318 ? 43.552 27.105 14.451 1.00 9.96 318 HIS A CA 1
ATOM 2392 C C . HIS A 1 318 ? 42.980 25.702 14.643 1.00 10.56 318 HIS A C 1
ATOM 2393 O O . HIS A 1 318 ? 42.891 24.911 13.703 1.00 10.85 318 HIS A O 1
ATOM 2407 N N . CYS A 1 320 ? 40.155 23.739 17.899 1.00 12.45 320 CYS A N 1
ATOM 2408 C CA . CYS A 1 320 ? 38.960 23.658 18.750 1.00 14.22 320 CYS A CA 1
ATOM 2409 C C . CYS A 1 320 ? 37.744 23.544 17.902 1.00 15.80 320 CYS A C 1
ATOM 2410 O O . CYS A 1 320 ? 36.631 24.247 18.293 1.00 18.10 320 CYS A O 1
ATOM 2413 N N . THR A 1 321 ? 37.769 22.987 16.763 1.00 11.27 321 THR A N 1
ATOM 2414 C CA . THR A 1 321 ? 36.610 22.697 15.934 1.00 10.79 321 THR A CA 1
ATOM 2415 C C . THR A 1 321 ? 36.364 21.191 15.924 1.00 13.61 321 THR A C 1
ATOM 2416 O O . THR A 1 321 ? 35.800 20.665 16.885 1.00 17.84 321 THR A O 1
ATOM 2420 N N . GLY A 1 322 ? 36.782 20.486 14.878 1.00 10.47 322 GLY A N 1
ATOM 2421 C CA . GLY A 1 322 ? 36.670 19.036 14.857 1.00 10.39 322 GLY A CA 1
ATOM 2422 C C . GLY A 1 322 ? 37.998 18.312 15.032 1.00 8.96 322 GLY A C 1
ATOM 2423 O O . GLY A 1 322 ? 39.079 18.921 14.963 1.00 9.71 322 GLY A O 1
ATOM 2424 N N . PRO A 1 323 ? 37.936 16.990 15.238 1.00 9.11 323 PRO A N 1
ATOM 2425 C CA . PRO A 1 323 ? 39.148 16.215 15.534 1.00 10.10 323 PRO A CA 1
ATOM 2426 C C . PRO A 1 323 ? 40.069 16.072 14.323 1.00 9.39 323 PRO A C 1
ATOM 2427 O O . PRO A 1 323 ? 41.286 16.002 14.486 1.00 9.25 323 PRO A O 1
ATOM 2431 N N . VAL A 1 324 ? 39.509 16.016 13.120 1.00 9.06 324 VAL A N 1
ATOM 2432 C CA . VAL A 1 324 ? 40.354 15.874 11.932 1.00 10.03 324 VAL A CA 1
ATOM 2433 C C . VAL A 1 324 ? 41.163 17.153 11.697 1.00 7.86 324 VAL A C 1
ATOM 2434 O O . VAL A 1 324 ? 42.354 17.095 11.398 1.00 8.74 324 VAL A O 1
ATOM 2438 N N . VAL A 1 325 ? 40.524 18.308 11.849 1.00 8.60 325 VAL A N 1
ATOM 2439 C CA . VAL A 1 325 ? 41.254 19.569 11.740 1.00 8.72 325 VAL A CA 1
ATOM 2440 C C . VAL A 1 325 ? 42.334 19.668 12.813 1.00 8.81 325 VAL A C 1
ATOM 2441 O O . VAL A 1 325 ? 43.450 20.081 12.517 1.00 9.02 325 VAL A O 1
ATOM 2445 N N . LEU A 1 326 ? 42.033 19.278 14.046 1.00 8.88 326 LEU A N 1
ATOM 2446 C CA . LEU A 1 326 ? 43.072 19.275 15.068 1.00 9.09 326 LEU A CA 1
ATOM 2447 C C . LEU A 1 326 ? 44.245 18.386 14.648 1.00 8.92 326 LEU A C 1
ATOM 2448 O O . LEU A 1 326 ? 45.414 18.779 14.749 1.00 9.25 326 LEU A O 1
ATOM 2453 N N . CYS A 1 327 ? 43.938 17.194 14.152 1.00 9.00 327 CYS A N 1
ATOM 2454 C CA . CYS A 1 327 ? 44.982 16.261 13.781 1.00 9.39 327 CYS A CA 1
ATOM 2455 C C . CYS A 1 327 ? 45.821 16.754 12.596 1.00 8.65 327 CYS A C 1
ATOM 2456 O O . CYS A 1 327 ? 47.053 16.777 12.655 1.00 8.51 3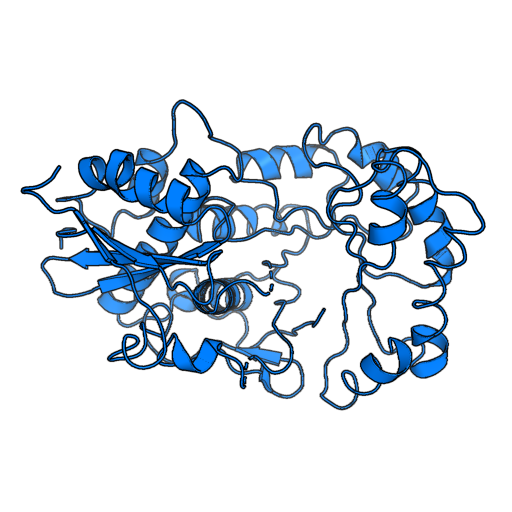27 CYS A O 1
ATOM 2459 N N . ALA A 1 328 ? 45.166 17.130 11.505 1.00 8.59 328 ALA A N 1
ATOM 2460 C CA . ALA A 1 328 ? 45.890 17.609 10.332 1.00 8.94 328 ALA A CA 1
ATOM 2461 C C . ALA A 1 328 ? 46.694 18.878 10.649 1.00 8.42 328 ALA A C 1
ATOM 2462 O O . ALA A 1 328 ? 47.797 19.083 10.126 1.00 9.00 328 ALA A O 1
ATOM 2464 N N . SER A 1 329 ? 46.150 19.726 11.519 1.00 8.03 329 SER A N 1
ATOM 2465 C CA . SER A 1 329 ? 46.882 20.919 11.931 1.00 9.36 329 SER A CA 1
ATOM 2466 C C . SER A 1 329 ? 48.133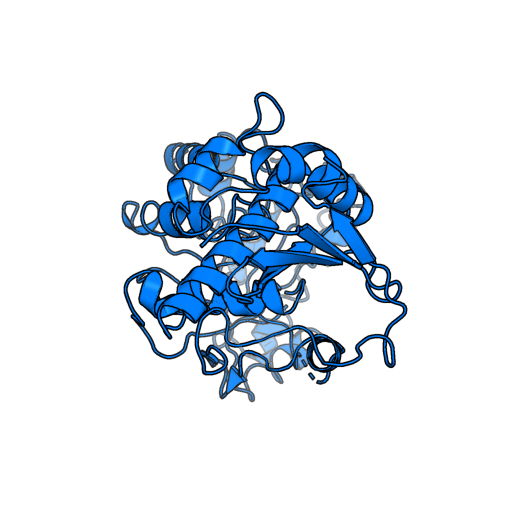 20.545 12.712 1.00 8.04 329 SER A C 1
ATOM 2467 O O . SER A 1 329 ? 49.175 21.206 12.598 1.00 8.45 329 SER A O 1
ATOM 2470 N N . THR A 1 330 ? 48.025 19.510 13.541 1.00 8.53 330 THR A N 1
ATOM 2471 C CA . THR A 1 330 ? 49.181 19.044 14.289 1.00 8.44 330 THR A CA 1
ATOM 2472 C C . THR A 1 330 ? 50.266 18.517 13.347 1.00 7.93 330 THR A C 1
ATOM 2473 O O . THR A 1 330 ? 51.443 18.801 13.550 1.00 7.95 330 THR A O 1
ATOM 2477 N N . HIS A 1 331 ? 49.881 17.788 12.295 1.00 7.83 331 HIS A N 1
ATOM 2478 C CA . HIS A 1 331 ? 50.867 17.378 11.281 1.00 8.47 331 HIS A CA 1
ATOM 2479 C C . HIS A 1 331 ? 51.590 18.597 10.698 1.00 7.59 331 HIS A C 1
ATOM 2480 O O . HIS A 1 331 ? 52.815 18.617 10.574 1.00 8.02 331 HIS A O 1
ATOM 2487 N N . LEU A 1 332 ? 50.832 19.620 10.323 1.00 8.01 332 LEU A N 1
ATOM 2488 C CA . LEU A 1 332 ? 51.435 20.847 9.807 1.00 7.64 332 LEU A CA 1
ATOM 2489 C C . LEU A 1 332 ? 52.370 21.503 10.821 1.00 7.30 332 LEU A C 1
ATOM 2490 O O . LEU A 1 332 ? 53.476 21.931 10.476 1.00 8.58 332 LEU A O 1
ATOM 2495 N N . SER A 1 333 ? 51.945 21.532 12.075 1.00 7.79 333 SER A N 1
ATOM 2496 C CA . SER A 1 333 ? 52.735 22.132 13.140 1.00 8.73 333 SER A CA 1
ATOM 2497 C C . SER A 1 333 ? 53.998 21.350 13.479 1.00 8.80 333 SER A C 1
ATOM 2498 O O . SER A 1 333 ? 54.940 21.932 13.995 1.00 9.64 333 SER A O 1
ATOM 2501 N N . LEU A 1 334 ? 54.023 20.043 13.222 1.00 7.91 334 LEU A N 1
ATOM 2502 C CA . LEU A 1 334 ? 55.245 19.278 13.449 1.00 8.54 334 LEU A CA 1
ATOM 2503 C C . LEU A 1 334 ? 56.225 19.459 12.298 1.00 7.65 334 LEU A C 1
ATOM 2504 O O . LEU A 1 334 ? 57.434 19.326 12.475 1.00 9.03 334 LEU A O 1
ATOM 2509 N N . ASN A 1 335 ? 55.715 19.760 11.110 1.00 8.20 335 ASN A N 1
ATOM 2510 C CA . ASN A 1 335 ? 56.581 19.987 9.965 1.00 8.47 335 ASN A CA 1
ATOM 2511 C C . ASN A 1 335 ? 57.120 21.416 9.853 1.00 7.45 335 ASN A C 1
ATOM 2512 O O . ASN A 1 335 ? 58.311 21.625 9.660 1.00 7.87 335 ASN A O 1
ATOM 2517 N N . ALA A 1 336 ? 56.239 22.407 9.929 1.00 8.28 336 ALA A N 1
ATOM 2518 C CA . ALA A 1 336 ? 56.633 23.771 9.591 1.00 7.98 336 ALA A CA 1
ATOM 2519 C C . ALA A 1 336 ? 57.647 24.290 10.596 1.00 7.87 336 ALA A C 1
ATOM 2520 O O . ALA A 1 336 ? 57.346 24.367 11.776 1.00 8.56 336 ALA A O 1
ATOM 2522 N N . PRO A 1 337 ? 58.855 24.664 10.142 1.00 8.44 337 PRO A N 1
ATOM 2523 C CA . PRO A 1 337 ? 59.843 25.116 11.126 1.00 9.59 337 PRO A CA 1
ATOM 2524 C C . PRO A 1 337 ? 59.383 26.314 11.949 1.00 8.76 337 PRO A C 1
ATOM 2525 O O . PRO A 1 337 ? 59.773 26.445 13.109 1.00 9.57 337 PRO A O 1
ATOM 2529 N N . ASN A 1 338 ? 58.521 27.153 11.385 1.00 8.74 338 ASN A N 1
ATOM 2530 C CA . ASN A 1 338 ? 58.038 28.340 12.087 1.00 8.45 338 ASN A CA 1
ATOM 2531 C C . ASN A 1 338 ? 56.702 28.142 12.799 1.00 7.70 338 ASN A C 1
ATOM 2532 O O . ASN A 1 338 ? 56.084 29.121 13.196 1.00 8.95 338 ASN A O 1
ATOM 2537 N N . ALA A 1 339 ? 56.251 26.901 12.987 1.00 8.16 339 ALA A N 1
ATOM 2538 C CA . ALA A 1 339 ? 55.053 26.692 13.812 1.00 8.40 339 ALA A CA 1
ATOM 2539 C C . ALA A 1 339 ? 55.378 27.004 15.275 1.00 7.98 339 ALA A C 1
ATOM 2540 O O . ALA A 1 339 ? 56.342 26.478 15.836 1.00 10.07 339 ALA A O 1
ATOM 2542 N N . LEU A 1 340 ? 54.567 27.857 15.886 1.00 8.49 340 LEU A N 1
ATOM 2543 C CA . LEU A 1 340 ? 54.830 28.373 17.225 1.00 9.08 340 LEU A CA 1
ATOM 2544 C C . LEU A 1 340 ? 54.139 27.565 18.312 1.00 9.59 340 LEU A C 1
ATOM 2545 O O . LEU A 1 340 ? 54.739 27.203 19.326 1.00 10.25 340 LEU A O 1
ATOM 2550 N N A VAL A 1 341 ? 52.841 27.346 18.125 0.52 9.45 341 VAL A N 1
ATOM 2551 N N B VAL A 1 341 ? 52.873 27.256 18.069 0.48 10.08 341 VAL A N 1
ATOM 2552 C CA A VAL A 1 341 ? 52.015 26.586 19.052 0.52 11.07 341 VAL A CA 1
ATOM 2553 C CA B VAL A 1 341 ? 52.041 26.581 19.043 0.48 10.13 341 VAL A CA 1
ATOM 2554 C C A VAL A 1 341 ? 50.910 25.923 18.257 0.52 10.24 341 VAL A C 1
ATOM 2555 C C B VAL A 1 341 ? 50.856 25.971 18.305 0.48 10.27 341 VAL A C 1
ATOM 2556 O O A VAL A 1 341 ? 50.564 26.384 17.164 0.52 9.89 341 VAL A O 1
ATOM 2557 O O B VAL A 1 341 ? 50.416 26.501 17.279 0.48 10.88 341 VAL A O 1
ATOM 2564 N N . GLN A 1 342 ? 50.363 24.840 18.803 1.00 11.60 342 GLN A N 1
ATOM 2565 C CA . GLN A 1 342 ? 49.180 24.199 18.230 1.00 10.96 342 GLN A CA 1
ATOM 2566 C C . GLN A 1 342 ? 48.048 24.208 19.240 1.00 11.72 342 GLN A C 1
ATOM 2567 O O . GLN A 1 342 ? 48.072 23.440 20.205 1.00 13.35 342 GLN A O 1
ATOM 2573 N N . GLU A 1 343 ? 47.071 25.087 19.024 1.00 11.86 343 GLU A N 1
ATOM 2574 C CA . GLU A 1 343 ? 45.865 25.166 19.838 1.00 12.64 343 GLU A CA 1
ATOM 2575 C C . GLU A 1 343 ? 45.170 23.814 19.970 1.00 13.06 343 GLU A C 1
ATOM 2576 O O . GLU A 1 343 ? 45.115 23.049 19.000 1.00 12.71 343 GLU A O 1
ATOM 2582 N N . SER A 1 344 ? 44.628 23.525 21.147 1.00 13.85 344 SER A N 1
ATOM 2583 C CA . SER A 1 344 ? 43.823 22.323 21.285 1.00 14.33 344 SER A CA 1
ATOM 2584 C C . SER A 1 344 ? 42.747 22.501 22.337 1.00 19.22 344 SER A C 1
ATOM 2585 O O . SER A 1 344 ? 42.762 23.468 23.094 1.00 18.42 344 SER A O 1
ATOM 2588 N N . VAL A 1 345 ? 41.814 21.555 22.357 1.00 22.27 345 VAL A N 1
ATOM 2589 C CA . VAL A 1 345 ? 40.704 21.527 23.297 1.00 24.93 345 VAL A CA 1
ATOM 2590 C C . VAL A 1 345 ? 41.175 20.980 24.638 1.00 25.46 345 VAL A C 1
ATOM 2591 O O . VAL A 1 345 ? 41.882 19.971 24.690 1.00 28.56 345 VAL A O 1
ATOM 2595 N N . ARG A 1 346 ? 40.802 21.643 25.724 1.00 26.50 346 ARG A N 1
ATOM 2596 C CA . ARG A 1 346 ? 41.110 21.109 27.041 1.00 33.09 346 ARG A CA 1
ATOM 2597 C C . ARG A 1 346 ? 40.423 19.756 27.228 1.00 23.59 346 ARG A C 1
ATOM 2598 O O . ARG A 1 346 ? 39.213 19.637 27.043 1.00 30.55 346 ARG A O 1
ATOM 2606 N N . ALA A 1 347 ? 41.219 18.740 27.555 1.00 38.53 347 ALA A N 1
ATOM 2607 C CA . ALA A 1 347 ? 40.731 17.375 27.761 1.00 40.25 347 ALA A CA 1
ATOM 2608 C C . ALA A 1 347 ? 39.875 16.844 26.607 1.00 40.25 347 ALA A C 1
ATOM 2609 O O . ALA A 1 347 ? 38.813 16.264 26.834 1.00 42.97 347 ALA A O 1
ATOM 2611 N N . PHE A 1 348 ? 40.338 17.036 25.374 1.00 36.00 348 PHE A N 1
ATOM 2612 C CA . PHE A 1 348 ? 39.565 16.591 24.211 1.00 42.39 348 PHE A CA 1
ATOM 2613 C C . PHE A 1 348 ? 39.437 15.073 24.110 1.00 40.36 348 PHE A C 1
ATOM 2614 O O . PHE A 1 348 ? 38.425 14.563 23.629 1.00 45.94 348 PHE A O 1
ATOM 2622 N N . LYS A 1 350 ? 38.432 13.144 26.276 1.00 46.32 350 LYS A N 1
ATOM 2623 C CA . LYS A 1 350 ? 37.285 12.767 27.094 1.00 44.87 350 LYS A CA 1
ATOM 2624 C C . LYS A 1 350 ? 35.991 13.300 26.511 1.00 47.64 350 LYS A C 1
ATOM 2625 O O . LYS A 1 350 ? 34.906 13.054 27.040 1.00 50.71 350 LYS A O 1
ATOM 2631 N N . THR A 1 351 ? 36.117 14.039 25.416 1.00 40.52 351 THR A N 1
ATOM 2632 C CA . THR A 1 351 ? 34.957 14.597 24.750 1.00 33.44 351 THR A CA 1
ATOM 2633 C C . THR A 1 351 ? 34.475 13.653 23.665 1.00 29.77 351 THR A C 1
ATOM 2634 O O . THR A 1 351 ? 35.029 12.570 23.464 1.00 32.15 351 THR A O 1
ATOM 2638 N N . TRP A 1 352 ? 33.437 14.091 22.968 1.00 27.21 352 TRP A N 1
ATOM 2639 C CA . TRP A 1 352 ? 32.843 13.382 21.846 1.00 28.50 352 TRP A CA 1
ATOM 2640 C C . TRP A 1 352 ? 33.831 13.143 20.697 1.00 18.88 352 TRP A C 1
ATOM 2641 O O . TRP A 1 352 ? 33.535 12.366 19.787 1.00 26.66 352 TRP A O 1
ATOM 2652 N N . TYR A 1 353 ? 34.988 13.811 20.734 1.00 22.02 353 TYR A N 1
ATOM 2653 C CA . TYR A 1 353 ? 36.044 13.585 19.743 1.00 23.87 353 TYR A CA 1
ATOM 2654 C C . TYR A 1 353 ? 36.378 12.096 19.664 1.00 24.64 353 TYR A C 1
ATOM 2655 O O . TYR A 1 353 ? 36.527 11.542 18.577 1.00 24.97 353 TYR A O 1
ATOM 2664 N N . ARG A 1 354 ? 36.492 11.448 20.821 1.00 21.97 354 ARG A N 1
ATOM 2665 C CA . ARG A 1 354 ? 36.906 10.046 20.858 1.00 23.64 354 ARG A CA 1
ATOM 2666 C C . ARG A 1 354 ? 35.840 9.092 20.333 1.00 23.83 354 ARG A C 1
ATOM 2667 O O . ARG A 1 354 ? 36.116 7.912 20.099 1.00 24.85 354 ARG A O 1
ATOM 2675 N N . ASP A 1 355 ? 34.621 9.597 20.160 1.00 22.12 355 ASP A N 1
ATOM 2676 C CA . ASP A 1 355 ? 33.532 8.792 19.619 1.00 22.08 355 ASP A CA 1
ATOM 2677 C C . ASP A 1 355 ? 33.393 8.955 18.113 1.00 21.19 355 ASP A C 1
ATOM 2678 O O . ASP A 1 355 ? 32.720 8.159 17.458 1.00 21.35 355 ASP A O 1
ATOM 2683 N N . LEU A 1 356 ? 34.023 9.993 17.577 1.00 18.51 356 LEU A N 1
ATOM 2684 C CA . LEU A 1 356 ? 33.912 10.308 16.162 1.00 16.99 356 LEU A CA 1
ATOM 2685 C C . LEU A 1 356 ? 34.984 9.611 15.330 1.00 17.39 356 LEU A C 1
ATOM 2686 O O . LEU A 1 356 ? 34.744 9.244 14.172 1.00 19.58 356 LEU A O 1
ATOM 2691 N N . VAL A 1 357 ? 36.173 9.453 15.907 1.00 15.38 357 VAL A N 1
ATOM 2692 C CA . VAL A 1 357 ? 37.322 8.952 15.159 1.00 14.11 357 VAL A CA 1
ATOM 2693 C C . VAL A 1 357 ? 38.055 7.856 15.921 1.00 14.88 357 VAL A C 1
ATOM 2694 O O . VAL A 1 357 ? 37.848 7.685 17.120 1.00 16.91 357 VAL A O 1
ATOM 2698 N N . THR A 1 358 ? 38.920 7.125 15.223 1.00 14.12 358 THR A N 1
ATOM 2699 C CA . THR A 1 358 ? 39.560 5.935 15.784 1.00 14.58 358 THR A CA 1
ATOM 2700 C C . THR A 1 358 ? 40.765 6.233 16.668 1.00 16.01 358 THR A C 1
ATOM 2701 O O . THR A 1 358 ? 41.172 5.394 17.474 1.00 18.62 358 THR A O 1
ATOM 2705 N N . ALA A 1 359 ? 41.346 7.414 16.507 1.00 15.11 359 ALA A N 1
ATOM 2706 C CA . ALA A 1 359 ? 42.521 7.805 17.274 1.00 17.09 359 ALA A CA 1
ATOM 2707 C C . ALA A 1 359 ? 42.603 9.315 17.277 1.00 16.30 359 ALA A C 1
ATOM 2708 O O . ALA A 1 359 ? 42.044 9.973 16.399 1.00 15.67 359 ALA A O 1
ATOM 2710 N N . LEU A 1 360 ? 43.309 9.860 18.259 1.00 15.89 360 LEU A N 1
ATOM 2711 C CA . LEU A 1 360 ? 43.415 11.301 18.433 1.00 15.75 360 LEU A CA 1
ATOM 2712 C C . LEU A 1 360 ? 44.854 11.711 18.672 1.00 15.06 360 LEU A C 1
ATOM 2713 O O . LEU A 1 360 ? 45.655 10.910 19.148 1.00 16.16 360 LEU A O 1
ATOM 2718 N N . PRO A 1 361 ? 45.185 12.972 18.363 1.00 13.64 361 PRO A N 1
ATOM 2719 C CA . PRO A 1 361 ? 46.473 13.520 18.798 1.00 12.86 361 PRO A CA 1
ATOM 2720 C C . PRO A 1 361 ? 46.535 13.414 20.312 1.00 18.56 361 PRO A C 1
ATOM 2721 O O . PRO A 1 361 ? 45.496 13.478 20.975 1.00 23.30 361 PRO A O 1
ATOM 2725 N N A GLU A 1 362 ? 47.728 13.227 20.865 0.51 14.29 362 GLU A N 1
ATOM 2726 N N B GLU A 1 362 ? 47.730 13.253 20.861 0.49 15.33 362 GLU A N 1
ATOM 2727 C CA A GLU A 1 362 ? 47.877 13.109 22.313 0.51 17.59 362 GLU A CA 1
ATOM 2728 C CA B GLU A 1 362 ? 47.864 13.139 22.303 0.49 16.79 362 GLU A CA 1
ATOM 2729 C C A GLU A 1 362 ? 48.595 14.311 22.911 0.51 15.68 362 GLU A C 1
ATOM 2730 C C B GLU A 1 362 ? 48.588 14.330 22.903 0.49 15.67 362 GLU A C 1
ATOM 2731 O O A GLU A 1 362 ? 49.558 14.814 22.339 0.51 13.77 362 GLU A O 1
ATOM 2732 O O B GLU A 1 362 ? 49.544 14.843 22.327 0.49 14.26 362 GLU A O 1
ATOM 2743 N N . VAL A 1 363 ? 48.112 14.771 24.061 1.00 17.19 363 VAL A N 1
ATOM 2744 C CA . VAL A 1 363 ? 48.758 15.852 24.792 1.00 17.75 363 VAL A CA 1
ATOM 2745 C C . VAL A 1 363 ? 49.414 15.279 26.043 1.00 18.04 363 VAL A C 1
ATOM 2746 O O . VAL A 1 363 ? 48.776 14.546 26.800 1.00 21.88 363 VAL A O 1
ATOM 2750 N N . LYS A 1 364 ? 50.690 15.593 26.240 1.00 17.96 364 LYS A N 1
ATOM 2751 C CA . LYS A 1 364 ? 51.422 15.184 27.432 1.00 23.38 364 LYS A CA 1
ATOM 2752 C C . LYS A 1 364 ? 52.296 16.343 27.876 1.00 18.26 364 LYS A C 1
ATOM 2753 O O . LYS A 1 364 ? 53.098 16.849 27.091 1.00 18.53 364 LYS A O 1
ATOM 2759 N N A ASN A 1 365 ? 52.141 16.747 29.135 0.54 20.72 365 ASN A N 1
ATOM 2760 N N B ASN A 1 365 ? 52.141 16.754 29.132 0.46 21.13 365 ASN A N 1
ATOM 2761 C CA A ASN A 1 365 ? 52.892 17.862 29.707 0.54 21.06 365 ASN A CA 1
ATOM 2762 C CA B ASN A 1 365 ? 52.918 17.859 29.690 0.46 21.48 365 ASN A CA 1
ATOM 2763 C C A ASN A 1 365 ? 52.880 19.117 28.832 0.54 16.96 365 ASN A C 1
ATOM 2764 C C B ASN A 1 365 ? 52.885 19.123 28.828 0.46 17.06 365 ASN A C 1
ATOM 2765 O O A ASN A 1 365 ? 53.915 19.744 28.605 0.54 19.15 365 ASN A O 1
ATOM 2766 O O B ASN A 1 365 ? 53.912 19.767 28.615 0.46 19.40 365 ASN A O 1
ATOM 2775 N N . GLY A 1 366 ? 51.701 19.458 28.327 1.00 18.81 366 GLY A N 1
ATOM 2776 C CA . GLY A 1 366 ? 51.521 20.667 27.550 1.00 18.72 366 GLY A CA 1
ATOM 2777 C C . GLY A 1 366 ? 52.050 20.622 26.126 1.00 15.90 366 GLY A C 1
ATOM 2778 O O . GLY A 1 366 ? 52.151 21.665 25.474 1.00 16.33 366 GLY A O 1
ATOM 2779 N N . MET A 1 367 ? 52.383 19.426 25.644 1.00 15.01 367 MET A N 1
ATOM 2780 C CA . MET A 1 367 ? 52.861 19.244 24.276 1.00 12.99 367 MET A CA 1
ATOM 2781 C C . MET A 1 367 ? 51.943 18.288 23.541 1.00 13.00 367 MET A C 1
ATOM 2782 O O . MET A 1 367 ? 51.504 17.292 24.108 1.00 16.47 367 MET A O 1
ATOM 2787 N N . ILE A 1 368 ? 51.669 18.576 22.275 1.00 11.89 368 ILE A N 1
ATOM 2788 C CA . ILE A 1 368 ? 50.785 17.738 21.471 1.00 12.37 368 ILE A CA 1
ATOM 2789 C C . ILE A 1 368 ? 51.554 17.089 20.323 1.00 11.98 368 ILE A C 1
ATOM 2790 O O . ILE A 1 368 ? 52.494 17.679 19.771 1.00 12.84 368 ILE A O 1
ATOM 2795 N N . THR A 1 369 ? 51.175 15.860 19.987 1.00 11.47 369 THR A N 1
ATOM 2796 C CA . THR A 1 369 ? 51.743 15.178 18.831 1.00 12.61 369 THR A CA 1
ATOM 2797 C C . THR A 1 369 ? 50.661 14.426 18.065 1.00 11.44 369 THR A C 1
ATOM 2798 O O . THR A 1 369 ? 49.532 14.301 18.541 1.00 12.21 369 THR A O 1
ATOM 2802 N N . VAL A 1 370 ? 50.998 13.938 16.874 1.00 10.61 370 VAL A N 1
ATOM 2803 C CA . VAL A 1 370 ? 50.030 13.236 16.038 1.00 11.16 370 VAL A CA 1
ATOM 2804 C C . VAL A 1 370 ? 49.784 11.801 16.507 1.00 11.04 370 VAL A C 1
ATOM 2805 O O . VAL A 1 370 ? 50.646 11.189 17.144 1.00 11.63 370 VAL A O 1
ATOM 2809 N N . PRO A 1 371 ? 48.596 11.246 16.205 1.00 11.27 371 PRO A N 1
ATOM 2810 C CA . PRO A 1 371 ? 48.443 9.803 16.387 1.00 11.80 371 PRO A CA 1
ATOM 2811 C C . PRO A 1 371 ? 49.339 9.090 15.379 1.00 11.62 371 PRO A C 1
ATOM 2812 O O . PRO A 1 371 ? 49.651 9.647 14.328 1.00 12.47 371 PRO A O 1
ATOM 2816 N N . PRO A 1 372 ? 49.763 7.863 15.695 1.00 13.52 372 PRO A N 1
ATOM 2817 C CA . PRO A 1 372 ? 50.674 7.143 14.796 1.00 14.04 372 PRO A CA 1
ATOM 2818 C C . PRO A 1 372 ? 49.985 6.646 13.526 1.00 14.08 372 PRO A C 1
ATOM 2819 O O . PRO A 1 372 ? 48.764 6.456 13.492 1.00 15.65 372 PRO A O 1
ATOM 2823 N N . GLY A 1 373 ? 50.776 6.436 12.481 1.00 13.39 373 GLY A N 1
ATOM 2824 C CA . GLY A 1 373 ? 50.263 5.819 11.276 1.00 14.49 373 GLY A CA 1
ATOM 2825 C C . GLY A 1 373 ? 50.303 6.705 10.051 1.00 11.25 373 GLY A C 1
ATOM 2826 O O . GLY A 1 373 ? 50.647 7.888 10.109 1.00 12.12 373 GLY A O 1
ATOM 2827 N N . ALA A 1 374 ? 49.932 6.113 8.927 1.00 11.57 374 ALA A N 1
ATOM 2828 C CA . ALA A 1 374 ? 49.997 6.779 7.636 1.00 10.29 374 ALA A CA 1
ATOM 2829 C C . ALA A 1 374 ? 48.866 7.791 7.472 1.00 10.51 374 ALA A C 1
ATOM 2830 O O . ALA A 1 374 ? 47.783 7.647 8.053 1.00 11.40 374 ALA A O 1
ATOM 2832 N N . GLY A 1 375 ? 49.106 8.819 6.663 1.00 9.14 375 GLY A N 1
ATOM 2833 C CA . GLY A 1 375 ? 48.109 9.853 6.452 1.00 8.77 375 GLY A CA 1
ATOM 2834 C C . GLY A 1 375 ? 47.886 10.641 7.730 1.00 8.37 375 GLY A C 1
ATOM 2835 O O . GLY A 1 375 ? 48.847 11.054 8.393 1.00 8.89 375 GLY A O 1
ATOM 2836 N N . LEU A 1 376 ? 46.617 10.853 8.073 1.00 9.14 376 LEU A N 1
ATOM 2837 C CA . LEU A 1 376 ? 46.258 11.521 9.325 1.00 9.04 376 LEU A CA 1
ATOM 2838 C C . LEU A 1 376 ? 46.631 10.694 10.541 1.00 8.84 376 LEU A C 1
ATOM 2839 O O . LEU A 1 376 ? 46.976 11.242 11.588 1.00 9.61 376 LEU A O 1
ATOM 2844 N N . GLY A 1 377 ? 46.506 9.375 10.413 1.00 9.10 377 GLY A N 1
ATOM 2845 C CA . GLY A 1 377 ? 46.589 8.479 11.558 1.00 10.31 377 GLY A CA 1
ATOM 2846 C C . GLY A 1 377 ? 45.242 8.283 12.246 1.00 11.16 377 GLY A C 1
ATOM 2847 O O . GLY A 1 377 ? 45.186 7.897 13.418 1.00 13.07 377 GLY A O 1
ATOM 2848 N N . MET A 1 378 ? 44.151 8.544 11.528 1.00 11.39 378 MET A N 1
ATOM 2849 C CA . MET A 1 378 ? 42.826 8.328 12.092 1.00 12.17 378 MET A CA 1
ATOM 2850 C C . MET A 1 378 ? 41.800 8.133 10.994 1.00 10.55 378 MET A C 1
ATOM 2851 O O . MET A 1 378 ? 41.985 8.587 9.865 1.00 11.86 378 MET A O 1
ATOM 2856 N N A GLU A 1 379 ? 40.730 7.415 11.343 0.60 10.75 379 GLU A N 1
ATOM 2857 N N B GLU A 1 379 ? 40.695 7.485 11.330 0.40 16.83 379 GLU A N 1
ATOM 2858 C CA A GLU A 1 379 ? 39.575 7.194 10.476 0.60 15.35 379 GLU A CA 1
ATOM 2859 C CA B GLU A 1 379 ? 39.564 7.430 10.422 0.40 13.69 379 GLU A CA 1
ATOM 2860 C C A GLU A 1 379 ? 38.307 7.522 11.273 0.60 12.45 379 GLU A C 1
ATOM 2861 C C B GLU A 1 379 ? 38.308 7.561 11.261 0.40 13.29 379 GLU A C 1
ATOM 2862 O O A GLU A 1 379 ? 38.371 7.671 12.489 0.60 12.69 379 GLU A O 1
ATOM 2863 O O B GLU A 1 379 ? 38.377 7.590 12.489 0.40 13.65 379 GLU A O 1
ATOM 2874 N N . LEU A 1 380 ? 37.163 7.653 10.603 1.00 13.37 380 LEU A N 1
ATOM 2875 C CA . LEU A 1 380 ? 35.899 7.738 11.324 1.00 14.39 380 LEU A CA 1
ATOM 2876 C C . LEU A 1 380 ? 35.709 6.454 12.126 1.00 14.04 380 LEU A C 1
ATOM 2877 O O . LEU A 1 380 ? 36.076 5.352 11.683 1.00 15.44 380 LEU A O 1
ATOM 2882 N N . HIS A 1 381 ? 35.163 6.610 13.324 1.00 16.27 381 HIS A N 1
ATOM 2883 C CA . HIS A 1 381 ? 34.987 5.491 14.234 1.00 18.62 381 HIS A CA 1
ATOM 2884 C C . HIS A 1 381 ? 34.012 4.486 13.620 1.00 18.22 381 HIS A C 1
ATOM 2885 O O . HIS A 1 381 ? 33.019 4.887 13.010 1.00 20.57 381 HIS A O 1
ATOM 2892 N N . PRO A 1 382 ? 34.293 3.176 13.752 1.00 19.50 382 PRO A N 1
ATOM 2893 C CA . PRO A 1 382 ? 33.348 2.200 13.194 1.00 19.82 382 PRO A CA 1
ATOM 2894 C C . PRO A 1 382 ? 31.971 2.341 13.834 1.00 21.42 382 PRO A C 1
ATOM 2895 O O . PRO A 1 382 ? 31.890 2.746 14.997 1.00 22.99 382 PRO A O 1
ATOM 2899 N N . ASP A 1 383 ? 30.930 2.003 13.076 1.00 28.51 383 ASP A N 1
ATOM 2900 C CA . ASP A 1 383 ? 29.528 2.268 13.421 1.00 34.59 383 ASP A CA 1
ATOM 2901 C C . ASP A 1 383 ? 29.285 3.490 14.303 1.00 29.32 383 ASP A C 1
ATOM 2902 O O . ASP A 1 383 ? 28.805 3.375 15.432 1.00 34.94 383 ASP A O 1
ATOM 2907 N N A ILE A 1 384 ? 29.622 4.674 13.791 0.57 26.71 384 ILE A N 1
ATOM 2908 N N B ILE A 1 384 ? 29.624 4.644 13.747 0.43 25.75 384 ILE A N 1
ATOM 2909 C CA A ILE A 1 384 ? 29.332 5.918 14.505 0.57 25.38 384 ILE A CA 1
ATOM 2910 C CA B ILE A 1 384 ? 29.384 5.935 14.360 0.43 26.14 384 ILE A CA 1
ATOM 2911 C C A ILE A 1 384 ? 27.828 6.107 14.629 0.57 26.04 384 ILE A C 1
ATOM 2912 C C B ILE A 1 384 ? 27.870 6.162 14.532 0.43 25.88 384 ILE A C 1
ATOM 2913 O O A ILE A 1 384 ? 27.357 6.920 15.428 0.57 29.76 384 ILE A O 1
ATOM 2914 O O B ILE A 1 384 ? 27.439 7.022 15.303 0.43 30.15 384 ILE A O 1
ATOM 2923 N N . GLU A 1 385 ? 27.077 5.351 13.832 1.00 23.88 385 GLU A N 1
ATOM 2924 C CA . GLU A 1 385 ? 25.614 5.394 13.891 1.00 33.74 385 GLU A CA 1
ATOM 2925 C C . GLU A 1 385 ? 25.061 4.963 15.254 1.00 34.30 385 GLU A C 1
ATOM 2926 O O . GLU A 1 385 ? 23.886 5.184 15.545 1.00 38.07 385 GLU A O 1
ATOM 2932 N N . LYS A 1 386 ? 25.898 4.338 16.080 1.00 25.67 386 LYS A N 1
ATOM 2933 C CA . LYS A 1 386 ? 25.470 3.883 17.404 1.00 28.43 386 LYS A CA 1
ATOM 2934 C C . LYS A 1 386 ? 25.498 5.010 18.432 1.00 33.75 386 LYS A C 1
ATOM 2935 O O . LYS A 1 386 ? 24.759 4.986 19.417 1.00 40.66 386 LYS A O 1
ATOM 2941 N N . THR A 1 387 ? 26.353 5.998 18.193 1.00 27.24 387 THR A N 1
ATOM 2942 C CA . THR A 1 387 ? 26.558 7.086 19.140 1.00 23.35 387 THR A CA 1
ATOM 2943 C C . THR A 1 387 ? 25.928 8.379 18.630 1.00 31.32 387 THR A C 1
ATOM 2944 O O . THR A 1 387 ? 25.460 9.213 19.410 1.00 28.68 387 THR A O 1
ATOM 2948 N N . PHE A 1 388 ? 25.900 8.530 17.312 1.00 21.98 388 PHE A N 1
ATOM 2949 C CA . PHE A 1 388 ? 25.432 9.764 16.692 1.00 21.18 388 PHE A CA 1
ATOM 2950 C C . PHE A 1 388 ? 24.243 9.526 15.764 1.00 19.22 388 PHE A C 1
ATOM 2951 O O . PHE A 1 388 ? 23.959 8.396 15.361 1.00 19.99 388 PHE A O 1
ATOM 2959 N N . THR A 1 389 ? 23.545 10.608 15.435 1.00 17.83 389 THR A N 1
ATOM 2960 C CA . THR A 1 389 ? 22.489 10.560 14.439 1.00 18.75 389 THR A CA 1
ATOM 2961 C C . THR A 1 389 ? 23.120 10.994 13.124 1.00 16.01 389 THR A C 1
ATOM 2962 O O . THR A 1 389 ? 23.316 12.191 12.872 1.00 15.95 389 THR A O 1
ATOM 2966 N N . VAL A 1 390 ? 23.469 10.007 12.306 1.00 16.60 390 VAL A N 1
ATOM 2967 C CA . VAL A 1 390 ? 24.325 10.222 11.149 1.00 15.09 390 VAL A CA 1
ATOM 2968 C C . VAL A 1 390 ? 23.530 10.372 9.858 1.00 16.76 390 VAL A C 1
ATOM 2969 O O . VAL A 1 390 ? 22.574 9.629 9.617 1.00 19.03 390 VAL A O 1
ATOM 2973 N N A SER A 1 391 ? 23.928 11.344 9.039 0.47 14.11 391 SER A N 1
ATOM 2974 N N B SER A 1 391 ? 23.916 11.340 9.033 0.53 13.97 391 SER A N 1
ATOM 2975 C CA A SER A 1 391 ? 23.393 11.493 7.693 0.47 14.09 391 SER A CA 1
ATOM 2976 C CA B SER A 1 391 ? 23.373 11.446 7.686 0.53 13.86 391 SER A CA 1
ATOM 2977 C C A SER A 1 391 ? 24.551 11.419 6.704 0.47 12.97 391 SER A C 1
ATOM 2978 C C B SER A 1 391 ? 24.530 11.429 6.700 0.53 12.63 391 SER A C 1
ATOM 2979 O O A SER A 1 391 ? 25.622 11.970 6.955 0.47 14.65 391 SER A O 1
ATOM 2980 O O B SER A 1 391 ? 25.575 12.031 6.946 0.53 14.07 391 SER A O 1
ATOM 2985 N N . ARG A 1 392 ? 24.347 10.727 5.590 1.00 13.59 392 ARG A N 1
ATOM 2986 C CA . ARG A 1 392 ? 25.384 10.608 4.575 1.00 14.69 392 ARG A CA 1
ATOM 2987 C C . ARG A 1 392 ? 24.813 10.896 3.204 1.00 14.35 392 ARG A C 1
ATOM 2988 O O . ARG A 1 392 ? 23.648 10.586 2.933 1.00 16.96 392 ARG A O 1
ATOM 2996 N N . ARG A 1 393 ? 25.634 11.477 2.338 1.00 13.66 393 ARG A N 1
ATOM 2997 C CA . ARG A 1 393 ? 25.271 11.663 0.941 1.00 13.51 393 ARG A CA 1
ATOM 2998 C C . ARG A 1 393 ? 26.454 11.280 0.066 1.00 12.42 393 ARG A C 1
ATOM 2999 O O . ARG A 1 393 ? 27.611 11.528 0.422 1.00 11.29 393 ARG A O 1
ATOM 3007 N N . PHE A 1 394 ? 26.164 10.671 -1.078 1.00 13.15 394 PHE A N 1
ATOM 3008 C CA . PHE A 1 394 ? 27.191 10.165 -1.978 1.00 12.56 394 PHE A CA 1
ATOM 3009 C C . PHE A 1 394 ? 27.060 10.730 -3.386 1.00 12.71 394 PHE A C 1
ATOM 3010 O O . PHE A 1 394 ? 25.945 10.933 -3.875 1.00 16.83 394 PHE A O 1
ATOM 3018 N N . SER A 1 395 ? 28.200 10.963 -4.031 1.00 11.40 395 SER A N 1
ATOM 3019 C CA . SER A 1 395 ? 28.265 11.188 -5.472 1.00 12.25 395 SER A CA 1
ATOM 3020 C C . SER A 1 395 ? 29.198 10.160 -6.085 1.00 13.24 395 SER A C 1
ATOM 3021 O O . SER A 1 395 ? 30.240 9.835 -5.511 1.00 12.95 395 SER A O 1
ATOM 3024 N N . ASP A 1 396 ? 28.838 9.675 -7.266 1.00 12.56 396 ASP A N 1
ATOM 3025 C CA . ASP A 1 396 ? 29.710 8.792 -8.030 1.00 13.64 396 ASP A CA 1
ATOM 3026 C C . ASP A 1 396 ? 29.521 9.056 -9.521 1.00 13.52 396 ASP A C 1
ATOM 3027 O O . ASP A 1 396 ? 28.857 10.022 -9.901 1.00 15.22 396 ASP A O 1
ATOM 3032 N N . ALA A 1 397 ? 30.098 8.201 -10.358 1.00 16.21 397 ALA A N 1
ATOM 3033 C CA . ALA A 1 397 ? 30.060 8.415 -11.802 1.00 19.34 397 ALA A CA 1
ATOM 3034 C C . ALA A 1 397 ? 28.624 8.488 -12.327 1.00 19.19 397 ALA A C 1
ATOM 3035 O O . ALA A 1 397 ? 28.330 9.237 -13.256 1.00 21.84 397 ALA A O 1
ATOM 3037 N N . ALA A 1 398 ? 27.733 7.718 -11.713 1.00 17.32 398 ALA A N 1
ATOM 3038 C CA . ALA A 1 398 ? 26.343 7.650 -12.156 1.00 20.02 398 ALA A CA 1
ATOM 3039 C C . ALA A 1 398 ? 25.497 8.858 -11.743 1.00 23.87 398 ALA A C 1
ATOM 3040 O O . ALA A 1 398 ? 24.482 9.149 -12.379 1.00 25.97 398 ALA A O 1
ATOM 3042 N N . SER A 1 399 ? 25.899 9.557 -10.686 1.00 19.79 399 SER A N 1
ATOM 3043 C CA . SER A 1 399 ? 25.081 10.653 -10.166 1.00 19.08 399 SER A CA 1
ATOM 3044 C C . SER A 1 399 ? 25.484 12.043 -10.663 1.00 17.98 399 SER A C 1
ATOM 3045 O O . SER A 1 399 ? 24.692 12.987 -10.585 1.00 21.78 399 SER A O 1
ATOM 3048 N N . ILE A 1 400 ? 26.706 12.183 -11.166 1.00 18.38 400 ILE A N 1
ATOM 3049 C CA . ILE A 1 400 ? 27.199 13.499 -11.571 1.00 20.20 400 ILE A CA 1
ATOM 3050 C C . ILE A 1 400 ? 26.682 13.936 -12.937 1.00 24.48 400 ILE A C 1
ATOM 3051 O O . ILE A 1 400 ? 26.089 13.145 -13.674 1.00 25.63 400 ILE A O 1
#

Nearest PDB structures (foldseek):
  2pod-assembly1_B  TM=9.958E-01  e=1.506E-63  Burkholderia pseudomallei K96243
  3rr1-assembly1_A  TM=8.897E-01  e=2.449E-32  Ralstonia pickettii 12J
  2poz-assembly1_G  TM=8.738E-01  e=3.431E-33  Mesorhizobium japonicum MAFF 303099
  2qq6-assembly1_A  TM=9.054E-01  e=2.239E-29  Rubrobacter xylanophilus DSM 9941
  5olc-assembly1_F  TM=8.693E-01  e=1.599E-28  Zobellia galactanivorans

Sequence (364 aa):
MKITKKLETVRVAERTNLLWVLVHTDEEGITGLGETFFGAETVETYVHEYIAPRVIGRDPLQIDLLAQDLVGYLGFRSSGAEVRGNSAFDIALWDIFGKATNQPIAQLLGGFSRRREIRRTYNTRADELAHHSLLLEDGITAMKIWPFDAAAEKKTRRGQYISMMPDLKSSALEPFEEKIRKAVGDKMDIMMVEFHSMMWQLLPAMMQIAKALTPYQTFWHEDPIKMDSSLSSSLTRYAAVSPAPISASETLGSRWAFRDLLETGAAGVVMMLDISWCGGLSEARKIASSMMAEAWHHLPVVAPHCTGPVVLCASTHLSLNAPNALVVQESVRAFKTWYRDLVTALPEEVKNNGMITVPPGAGLGMEELHPDIIEKTFTVSSRRFSDAASI

Foldseek 3Di:
DAFFKWKKKDFPVAHFKIWIWTADPVRQIFIFIFGGPRVLLVVCCFVPVQVVGGGHDLQVLVVSLVVQADPPDHFFLDSSLLNLLRSSLRSLLSVQVVVFHESLVVLPDQLDFWFFAEEECLLVVLVVCVVQQHAEYEYELCQVQLVVPQQEDHDPVSLVVSCVSLVSNCVRPNPRHAYEYEHPQRHDLVVLLVSQQVCQVSNHAEYENSHPLPQLLSLLVSLVRGPYAYEDDQGTAALVSLVVNVVSVRHAADEHQSSRHSHPVRVSVNLVVCVVVVHAYEYDAGAQLSLLVVQSSLSNRPRHHHYYDYDVPVDCNVLFKPDGWDDHSRITGAQDITRSNIDGDPPSVVVTVMDMDMDGPVRD

Secondary structure (DSSP, 8-state):
--EEEEEEEEETTSTTEEEEEEEETTS--EEEEEES-HHHHHHHIIIIIHHHHTTS-TT-HHHHHHHH--SSS-SS-SHHHHHHHHHHHHHHHHHHHHHT-BHHHHTT--S-S-EEE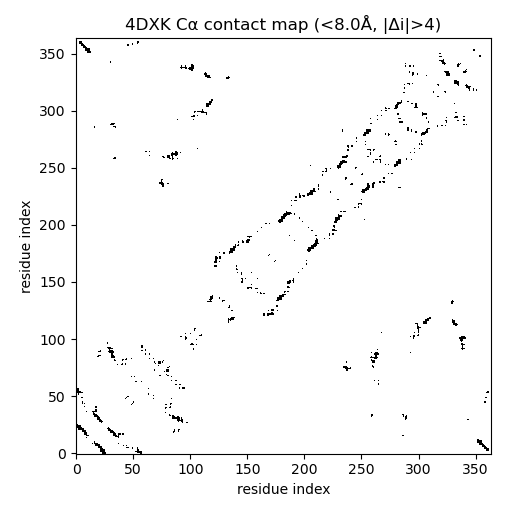EB--HHHHHHHHHHTT--EEEE-TTHHHHHHHTTS---HHHHHHHHHHHHHHHHHHGGGSEEEEE-TT-B-HHHHHHHHHHTGGG--SEEE--B-TTSGGGHHHHHHH-SSPEEE-TT--HHHHHHHHHHTT---EEEE-TTTTTHHHHHHHHHHHHHHTT--EEE----HHHHHHHHHHHHH-TTB--EE--TT---THHHHBS---EEETTEEEPPSSSBTS--BPTTGGGTS-EEEEEEETTT-

B-factor: mean 16.27, std 9.77, range [6.49, 57.95]

Radius of gyration: 20.52 Å; Cα contacts (8 Å, |Δi|>4): 870; chains: 1; bounding box: 38×52×53 Å

Organism: Agrobacterium fabrum (strain C58 / ATCC 33970) (NCBI:txid176299)

InterPro domains:
  IPR013341 Mandelate racemase, N-terminal domain [PF02746] (14-108)
  IPR013342 Mandelate racemase, C-terminal domain [PF13378] (158-383)
  IPR013342 Mandelate racemase, C-terminal domain [SM00922] (153-263)
  IPR029017 Enolase-like, N-terminal [G3DSA:3.30.390.10] (7-381)
  IPR029017 Enolase-like, N-terminal [SSF54826] (1-112)
  IPR034593 D-galactonate dehydratase DgoD-like [PTHR48080] (1-383)
  IPR036849 Enolase-like, C-terminal domain superfamily [G3DSA:3.20.20.120] (101-375)
  IPR036849 Enolase-like, C-terminal domain superfamily [SSF51604] (96-390)